Protein AF-A0A0S4IPF0-F1 (afdb_monomer_lite)

pLDDT: mean 91.11, std 14.15, range [28.41, 98.69]

Structure (mmCIF, N/CA/C/O backbone):
data_AF-A0A0S4IPF0-F1
#
_entry.id   AF-A0A0S4IPF0-F1
#
loop_
_atom_site.group_PDB
_atom_site.id
_atom_site.type_symbol
_atom_site.label_atom_id
_atom_site.label_alt_id
_atom_site.label_comp_id
_atom_site.label_asym_id
_atom_site.label_entity_id
_atom_site.label_seq_id
_atom_site.pdbx_PDB_ins_code
_atom_site.Cartn_x
_atom_site.Cartn_y
_atom_site.Cartn_z
_atom_site.occupancy
_atom_site.B_iso_or_equiv
_atom_site.auth_seq_id
_atom_site.auth_comp_id
_atom_site.auth_asym_id
_atom_site.auth_atom_id
_atom_site.pdbx_PDB_model_num
ATOM 1 N N . MET A 1 1 ? -1.875 2.768 2.459 1.00 88.12 1 MET A N 1
ATOM 2 C CA . MET A 1 1 ? -0.844 3.834 2.409 1.00 88.12 1 MET A CA 1
ATOM 3 C C . MET A 1 1 ? 0.367 3.464 1.565 1.00 88.12 1 MET A C 1
ATOM 5 O O . MET A 1 1 ? 0.677 4.215 0.662 1.00 88.12 1 MET A O 1
ATOM 9 N N . LEU A 1 2 ? 1.035 2.333 1.815 1.00 94.62 2 LEU A N 1
ATOM 10 C CA . LEU A 1 2 ? 2.196 1.883 1.025 1.00 94.62 2 LEU A CA 1
ATOM 11 C C . LEU A 1 2 ? 1.881 0.512 0.398 1.00 94.62 2 LEU A C 1
ATOM 13 O O . LEU A 1 2 ? 2.140 -0.515 1.033 1.00 94.62 2 LEU A O 1
ATOM 17 N N . PRO A 1 3 ? 1.185 0.451 -0.751 1.00 93.31 3 PRO A N 1
ATOM 18 C CA . PRO A 1 3 ? 0.618 -0.798 -1.265 1.00 93.31 3 PRO A CA 1
ATOM 19 C C . PRO A 1 3 ? 1.716 -1.803 -1.639 1.00 93.31 3 PRO A C 1
ATOM 21 O O . PRO A 1 3 ? 2.624 -1.473 -2.388 1.00 93.31 3 PRO A O 1
ATOM 24 N N . GLY A 1 4 ? 1.632 -3.034 -1.120 1.00 94.94 4 GLY A N 1
ATOM 25 C CA . GLY A 1 4 ? 2.515 -4.154 -1.493 1.00 94.94 4 GLY A CA 1
ATOM 26 C C . GLY A 1 4 ? 3.880 -4.202 -0.799 1.00 94.94 4 GLY A C 1
ATOM 27 O O . GLY A 1 4 ? 4.613 -5.177 -0.956 1.00 94.94 4 GLY A O 1
ATOM 28 N N . LEU A 1 5 ? 4.237 -3.171 -0.030 1.00 97.25 5 LEU A N 1
ATOM 29 C CA . LEU A 1 5 ? 5.473 -3.129 0.754 1.00 97.25 5 LEU A CA 1
ATOM 30 C C . LEU A 1 5 ? 5.323 -3.963 2.034 1.00 97.25 5 LEU A C 1
ATOM 32 O O . LEU A 1 5 ? 4.650 -3.548 2.975 1.00 97.25 5 LEU A O 1
ATOM 36 N N . CYS A 1 6 ? 5.890 -5.163 2.082 1.00 96.50 6 CYS A N 1
ATOM 37 C CA . CYS A 1 6 ? 5.779 -6.022 3.262 1.00 96.50 6 CYS A CA 1
ATOM 38 C C . CYS A 1 6 ? 7.020 -6.891 3.470 1.00 96.50 6 CYS A C 1
ATOM 40 O O . CYS A 1 6 ? 7.671 -7.318 2.515 1.00 96.50 6 CYS A O 1
ATOM 42 N N . GLY A 1 7 ? 7.342 -7.133 4.738 1.00 94.75 7 GLY A N 1
ATOM 43 C CA . GLY A 1 7 ? 8.428 -8.002 5.169 1.00 94.75 7 GLY A CA 1
ATOM 44 C C . GLY A 1 7 ? 7.939 -9.276 5.844 1.00 94.75 7 GLY A C 1
ATOM 45 O O . GLY A 1 7 ? 6.785 -9.391 6.259 1.00 94.75 7 GLY A O 1
ATOM 46 N N . GLU A 1 8 ? 8.840 -10.246 5.968 1.00 94.62 8 GLU A N 1
ATOM 47 C CA . GLU A 1 8 ? 8.569 -11.467 6.720 1.00 94.62 8 GLU A CA 1
ATOM 48 C C . GLU A 1 8 ? 8.566 -11.169 8.223 1.00 94.62 8 GLU A C 1
ATOM 50 O O . GLU A 1 8 ? 9.553 -10.709 8.792 1.00 94.62 8 GLU A O 1
ATOM 55 N N . ILE A 1 9 ? 7.440 -11.446 8.872 1.00 94.25 9 ILE A N 1
ATOM 56 C CA . ILE A 1 9 ? 7.240 -11.279 10.312 1.00 94.25 9 ILE A CA 1
ATOM 57 C C . ILE A 1 9 ? 6.334 -12.395 10.814 1.00 94.25 9 ILE A C 1
ATOM 59 O O . ILE A 1 9 ? 5.527 -12.924 10.053 1.00 94.25 9 ILE A O 1
ATOM 63 N N . SER A 1 10 ? 6.431 -12.775 12.081 1.00 94.00 10 SER A N 1
ATOM 64 C CA . SER A 1 10 ? 5.493 -13.731 12.678 1.00 94.00 10 SER A CA 1
ATOM 65 C C . SER A 1 10 ? 4.087 -13.124 12.853 1.00 94.00 10 SER A C 1
ATOM 67 O O . SER A 1 10 ? 3.938 -11.901 12.872 1.00 94.00 10 SER A O 1
ATOM 69 N N . PRO A 1 11 ? 3.024 -13.944 12.946 1.00 95.81 11 PRO A N 1
ATOM 70 C CA . PRO A 1 11 ? 1.709 -13.514 13.431 1.00 95.81 11 PRO A CA 1
ATOM 71 C C . PRO A 1 11 ? 1.789 -12.781 14.766 1.00 95.81 11 PRO A C 1
ATOM 73 O O . PRO A 1 11 ? 2.419 -13.270 15.701 1.00 95.81 11 PRO A O 1
ATOM 76 N N . VAL A 1 12 ? 1.129 -11.625 14.850 1.00 96.38 12 VAL A N 1
ATOM 77 C CA . VAL A 1 12 ? 0.993 -10.836 16.079 1.00 96.38 12 VAL A CA 1
ATOM 78 C C . VAL A 1 12 ? -0.493 -10.758 16.395 1.00 96.38 12 VAL A C 1
ATOM 80 O O . VAL A 1 12 ? -1.203 -9.866 15.935 1.00 96.38 12 VAL A O 1
ATOM 83 N N . ALA A 1 13 ? -0.980 -11.758 17.127 1.00 96.25 13 ALA A N 1
ATOM 84 C CA . ALA A 1 13 ? -2.391 -11.861 17.467 1.00 96.25 13 ALA A CA 1
ATOM 85 C C . ALA A 1 13 ? -2.824 -10.713 18.389 1.00 96.25 13 ALA A C 1
ATOM 87 O O . ALA A 1 13 ? -2.143 -10.396 19.363 1.00 96.25 13 ALA A O 1
ATOM 88 N N . ASN A 1 14 ? -3.987 -10.140 18.101 1.00 97.19 14 ASN A N 1
ATOM 89 C CA . ASN A 1 14 ? -4.679 -9.190 18.958 1.00 97.19 14 ASN A CA 1
ATOM 90 C C . ASN A 1 14 ? -6.191 -9.472 18.932 1.00 97.19 14 ASN A C 1
ATOM 92 O O . ASN A 1 14 ? -6.696 -10.175 18.051 1.00 97.19 14 ASN A O 1
ATOM 96 N N . ARG A 1 15 ? -6.923 -8.943 19.911 1.00 96.31 15 ARG A N 1
ATOM 97 C CA . ARG A 1 15 ? -8.374 -9.098 20.031 1.00 96.31 15 ARG A CA 1
ATOM 98 C C . ARG A 1 15 ? -9.045 -7.738 19.990 1.00 96.31 15 ARG A C 1
ATOM 100 O O . ARG A 1 15 ? -8.866 -6.921 20.887 1.00 96.31 15 ARG A O 1
ATOM 107 N N . LEU A 1 16 ? -9.868 -7.524 18.970 1.00 96.38 16 LEU A N 1
ATOM 108 C CA . LEU A 1 16 ? -10.727 -6.352 18.892 1.00 96.38 16 LEU A CA 1
ATOM 109 C C . LEU A 1 16 ? -12.051 -6.638 19.600 1.00 96.38 16 LEU A C 1
ATOM 111 O O . LEU A 1 16 ? -12.749 -7.588 19.246 1.00 96.38 16 LEU A O 1
ATOM 115 N N . PHE A 1 17 ? -12.414 -5.806 20.570 1.00 96.62 17 PHE A N 1
ATOM 116 C CA . PHE A 1 17 ? -13.699 -5.902 21.259 1.00 96.62 17 PHE A CA 1
ATOM 117 C C . PHE A 1 17 ? -14.871 -5.565 20.321 1.00 96.62 17 PHE A C 1
ATOM 119 O O . PHE A 1 17 ? -14.864 -4.530 19.654 1.00 96.62 17 PHE A O 1
ATOM 126 N N . LEU A 1 18 ? -15.891 -6.428 20.281 1.00 95.69 18 LEU A N 1
ATOM 127 C CA . LEU A 1 18 ? -17.082 -6.265 19.434 1.00 95.69 18 LEU A CA 1
ATOM 128 C C . LEU A 1 18 ? -18.321 -5.790 20.209 1.00 95.69 18 LEU A C 1
ATOM 130 O O . LEU A 1 18 ? -19.240 -5.214 19.614 1.00 95.69 18 LEU A O 1
ATOM 134 N N . GLY A 1 19 ? -18.366 -6.018 21.522 1.00 95.19 19 GLY A N 1
ATOM 135 C CA . GLY A 1 19 ? -19.493 -5.641 22.371 1.00 95.19 19 GLY A CA 1
ATOM 136 C C . GLY A 1 19 ? -19.772 -6.632 23.497 1.00 95.19 19 GLY A C 1
ATOM 137 O O . GLY A 1 19 ? -19.122 -7.673 23.615 1.00 95.19 19 GLY A O 1
ATOM 138 N N . THR A 1 20 ? -20.777 -6.288 24.301 1.00 96.00 20 THR A N 1
ATOM 139 C CA . THR A 1 20 ? -21.279 -7.095 25.419 1.00 96.00 20 THR A CA 1
ATOM 140 C C . THR A 1 20 ? -22.724 -7.484 25.130 1.00 96.00 20 THR A C 1
ATOM 142 O O . THR A 1 20 ? -23.542 -6.629 24.794 1.00 96.00 20 THR A O 1
ATOM 145 N N . GLN A 1 21 ? -23.063 -8.763 25.258 1.00 91.44 21 GLN A N 1
ATOM 146 C CA . GLN A 1 21 ? -24.408 -9.268 25.004 1.00 91.44 21 GLN A CA 1
ATOM 147 C C . GLN A 1 21 ? -25.441 -8.653 25.972 1.00 91.44 21 GLN A C 1
ATOM 149 O O . GLN A 1 21 ? -25.130 -8.437 27.145 1.00 91.44 21 GLN A O 1
ATOM 154 N N . PRO A 1 22 ? -26.676 -8.378 25.505 1.00 90.75 22 PRO A N 1
ATOM 155 C CA . PRO A 1 22 ? -27.184 -8.606 24.144 1.00 90.75 22 PRO A CA 1
ATOM 156 C C . PRO A 1 22 ? -26.803 -7.504 23.129 1.00 90.75 22 PRO A C 1
ATOM 158 O O . PRO A 1 22 ? -27.112 -7.624 21.944 1.00 90.75 22 PRO A O 1
ATOM 161 N N . THR A 1 23 ? -26.137 -6.431 23.563 1.00 93.19 23 THR A N 1
ATOM 162 C CA . THR A 1 23 ? -25.908 -5.219 22.761 1.00 93.19 23 THR A CA 1
ATOM 163 C C . THR A 1 23 ? -24.507 -5.178 22.139 1.00 93.19 23 THR A C 1
ATOM 165 O O . THR A 1 23 ? -23.555 -4.622 22.686 1.00 93.19 23 THR A O 1
ATOM 168 N N . MET A 1 24 ? -24.395 -5.683 20.912 1.00 93.31 24 MET A N 1
ATOM 169 C CA . MET A 1 24 ? -23.148 -5.683 20.132 1.00 93.31 24 MET A CA 1
ATOM 170 C C . MET A 1 24 ? -22.907 -4.352 19.392 1.00 93.31 24 MET A C 1
ATOM 172 O O . MET A 1 24 ? -22.926 -4.282 18.163 1.00 93.31 24 MET A O 1
ATOM 176 N N . ALA A 1 25 ? -22.734 -3.256 20.138 1.00 92.56 25 ALA A N 1
ATOM 177 C CA . ALA A 1 25 ? -22.702 -1.903 19.571 1.00 92.56 25 ALA A CA 1
ATOM 178 C C . ALA A 1 25 ? -21.538 -1.658 18.590 1.00 92.56 25 ALA A C 1
ATOM 180 O O . ALA A 1 25 ? -21.750 -1.038 17.544 1.00 92.56 25 ALA A O 1
ATOM 181 N N . VAL A 1 26 ? -20.325 -2.140 18.899 1.00 94.25 26 VAL A N 1
ATOM 182 C CA . VAL A 1 26 ? -19.158 -1.970 18.013 1.00 94.25 26 VAL A CA 1
ATOM 183 C C . VAL A 1 26 ? -19.345 -2.808 16.755 1.00 94.25 26 VAL A C 1
ATOM 185 O O . VAL A 1 26 ? -19.207 -2.282 15.655 1.00 94.25 26 VAL A O 1
ATOM 188 N N . GLU A 1 27 ? -19.770 -4.064 16.890 1.00 95.38 27 GLU A N 1
ATOM 189 C CA . GLU A 1 27 ? -20.083 -4.921 15.744 1.00 95.38 27 GLU A CA 1
ATOM 190 C C . GLU A 1 27 ? -21.087 -4.267 14.785 1.00 95.38 27 GLU A C 1
ATOM 192 O O . GLU A 1 27 ? -20.835 -4.184 13.584 1.00 95.38 27 GLU A O 1
ATOM 197 N N . GLN A 1 28 ? -22.201 -3.737 15.301 1.00 94.69 28 GLN A N 1
ATOM 198 C CA . GLN A 1 28 ? -23.202 -3.062 14.472 1.00 94.69 28 GLN A CA 1
ATOM 199 C C . GLN A 1 28 ? -22.621 -1.870 13.701 1.00 94.69 28 GLN A C 1
ATOM 201 O O . GLN A 1 28 ? -23.061 -1.585 12.586 1.00 94.69 28 GLN A O 1
ATOM 206 N N . ARG A 1 29 ? -21.641 -1.158 14.272 1.00 94.56 29 ARG A N 1
ATOM 207 C CA . ARG A 1 29 ? -20.934 -0.073 13.578 1.00 94.56 29 ARG A CA 1
ATOM 208 C C . ARG A 1 29 ? -20.026 -0.622 12.484 1.00 94.56 29 ARG A C 1
ATOM 210 O O . ARG A 1 29 ? -20.133 -0.150 11.355 1.00 94.56 29 ARG A O 1
ATOM 217 N N . LEU A 1 30 ? -19.234 -1.655 12.773 1.00 94.88 30 LEU A N 1
ATOM 218 C CA . LEU A 1 30 ? -18.369 -2.297 11.778 1.00 94.88 30 LEU A CA 1
ATOM 219 C C . LEU A 1 30 ? -19.181 -2.819 10.583 1.00 94.88 30 LEU A C 1
ATOM 221 O O . LEU A 1 30 ? -18.810 -2.563 9.442 1.00 94.88 30 LEU A O 1
ATOM 225 N N . LEU A 1 31 ? -20.335 -3.452 10.820 1.00 95.06 31 LEU A N 1
ATOM 226 C CA . LEU A 1 31 ? -21.229 -3.941 9.759 1.00 95.06 31 LEU A CA 1
ATOM 227 C C . LEU A 1 31 ? -21.784 -2.819 8.865 1.00 95.06 31 LEU A C 1
ATOM 229 O O . LEU A 1 31 ? -22.008 -3.026 7.674 1.00 95.06 31 LEU A O 1
ATOM 233 N N . ARG A 1 32 ? -22.004 -1.622 9.422 1.00 94.56 32 ARG A N 1
ATOM 234 C CA . ARG A 1 32 ? -22.467 -0.447 8.664 1.00 94.56 32 ARG A CA 1
ATOM 235 C C . ARG A 1 32 ? -21.335 0.239 7.900 1.00 94.56 32 ARG A C 1
ATOM 237 O O . ARG A 1 32 ? -21.585 0.792 6.839 1.00 94.56 32 ARG A O 1
ATOM 244 N N . GLN A 1 33 ? -20.120 0.233 8.446 1.00 93.62 33 GLN A N 1
ATOM 245 C CA . GLN A 1 33 ? -19.001 1.053 7.966 1.00 93.62 33 GLN A CA 1
ATOM 246 C C . GLN A 1 33 ? -18.051 0.284 7.036 1.00 93.62 33 GLN A C 1
ATOM 248 O O . GLN A 1 33 ? -17.572 0.827 6.047 1.00 93.62 33 GLN A O 1
ATOM 253 N N . MET A 1 34 ? -17.802 -0.998 7.308 1.00 94.44 34 MET A N 1
ATOM 254 C CA . MET A 1 34 ? -16.798 -1.809 6.609 1.00 94.44 34 MET A CA 1
ATOM 255 C C . MET A 1 34 ? -17.392 -2.638 5.459 1.00 94.44 34 MET A C 1
ATOM 257 O O . MET A 1 34 ? -16.888 -3.713 5.143 1.00 94.44 34 MET A O 1
ATOM 261 N N . GLN A 1 35 ? -18.461 -2.157 4.817 1.00 93.06 35 GLN A N 1
ATOM 262 C CA . GLN A 1 35 ? -19.193 -2.901 3.780 1.00 93.06 35 GLN A CA 1
ATOM 263 C C . GLN A 1 35 ? -18.305 -3.300 2.593 1.00 93.06 35 GLN A C 1
ATOM 265 O O . GLN A 1 35 ? -18.365 -4.433 2.119 1.00 93.06 35 GLN A O 1
ATOM 270 N N . VAL A 1 36 ? -17.423 -2.395 2.159 1.00 93.31 36 VAL A N 1
ATOM 271 C CA . VAL A 1 36 ? -16.501 -2.621 1.031 1.00 93.31 36 VAL A CA 1
ATOM 272 C C . VAL A 1 36 ? -15.556 -3.804 1.288 1.00 93.31 36 VAL A C 1
ATOM 274 O O . VAL A 1 36 ? -15.226 -4.564 0.374 1.00 93.31 36 VAL A O 1
ATOM 277 N N . VAL A 1 37 ? -15.179 -4.009 2.552 1.00 96.25 37 VAL A N 1
ATOM 278 C CA . VAL A 1 37 ? -14.269 -5.071 3.012 1.00 96.25 37 VAL A CA 1
ATOM 279 C C . VAL A 1 37 ? -14.993 -6.133 3.846 1.00 96.25 37 VAL A C 1
ATOM 281 O O . VAL A 1 37 ? -14.370 -6.892 4.587 1.00 96.25 37 VAL A O 1
ATOM 284 N N . TYR A 1 38 ? -16.318 -6.233 3.702 1.00 96.69 38 TYR A N 1
ATOM 285 C CA . TYR A 1 38 ? -17.128 -7.199 4.437 1.00 96.69 38 TYR A CA 1
ATOM 286 C C . TYR A 1 38 ? -16.704 -8.668 4.251 1.00 96.69 38 TYR A C 1
ATOM 288 O O . TYR A 1 38 ? -16.721 -9.389 5.247 1.00 96.69 38 TYR A O 1
ATOM 296 N N . PRO A 1 39 ? -16.279 -9.149 3.060 1.00 96.75 39 PRO A N 1
ATOM 297 C CA . PRO A 1 39 ? -15.806 -10.529 2.930 1.00 96.75 39 PRO A CA 1
ATOM 298 C C . PRO A 1 39 ? -14.646 -10.848 3.880 1.00 96.75 39 PRO A C 1
ATOM 300 O O . PRO A 1 39 ? -14.637 -11.904 4.513 1.00 96.75 39 PRO A O 1
ATOM 303 N N . TRP A 1 40 ? -13.715 -9.902 4.052 1.00 97.12 40 TRP A N 1
ATOM 304 C CA . TRP A 1 40 ? -12.650 -10.020 5.041 1.00 97.12 40 TRP A CA 1
ATOM 305 C C . TRP A 1 40 ? -13.223 -10.042 6.459 1.00 97.12 40 TRP A C 1
ATOM 307 O O . TRP A 1 40 ? -12.922 -10.977 7.201 1.00 97.12 40 TRP A O 1
ATOM 317 N N . LEU A 1 41 ? -14.097 -9.088 6.806 1.00 96.94 41 LEU A N 1
ATOM 318 C CA . LEU A 1 41 ? -14.706 -8.990 8.139 1.00 96.94 41 LEU A CA 1
ATOM 319 C C . LEU A 1 41 ? -15.439 -10.287 8.524 1.00 96.94 41 LEU A C 1
ATOM 321 O O . LEU A 1 41 ? -15.289 -10.783 9.636 1.00 96.94 41 LEU A O 1
ATOM 325 N N . ALA A 1 42 ? -16.190 -10.867 7.587 1.00 96.19 42 ALA A N 1
ATOM 326 C CA . ALA A 1 42 ? -16.921 -12.116 7.769 1.00 96.19 42 ALA A CA 1
ATOM 327 C C . ALA A 1 42 ? -16.005 -13.351 7.850 1.00 96.19 42 ALA A C 1
ATOM 329 O O . ALA A 1 42 ? -16.399 -14.366 8.420 1.00 96.19 42 ALA A O 1
ATOM 330 N N . SER A 1 43 ? -14.791 -13.277 7.294 1.00 95.88 43 SER A N 1
ATOM 331 C CA . SER A 1 43 ? -13.803 -14.362 7.353 1.00 95.88 43 SER A CA 1
ATOM 332 C C . SER A 1 43 ? -13.050 -14.436 8.684 1.00 95.88 43 SER A C 1
ATOM 334 O O . SER A 1 43 ? -12.408 -15.451 8.962 1.00 95.88 43 SER A O 1
ATOM 336 N N . ARG A 1 44 ? -13.050 -13.358 9.484 1.00 96.19 44 ARG A N 1
ATOM 337 C CA . ARG A 1 44 ? -12.272 -13.293 10.726 1.00 96.19 44 ARG A CA 1
ATOM 338 C C . ARG A 1 44 ? -12.892 -14.163 11.812 1.00 96.19 44 ARG A C 1
ATOM 340 O O . ARG A 1 44 ? -14.111 -14.236 11.976 1.00 96.19 44 ARG A O 1
ATOM 347 N N . LYS A 1 45 ? -12.024 -14.816 12.586 1.00 96.12 45 LYS A N 1
ATOM 348 C CA . LYS A 1 45 ? -12.434 -15.682 13.690 1.00 96.12 45 LYS A CA 1
ATOM 349 C C . LYS A 1 45 ? -13.022 -14.839 14.821 1.00 96.12 45 LYS A C 1
ATOM 351 O O . LYS A 1 45 ? -12.445 -13.832 15.232 1.00 96.12 45 LYS A O 1
ATOM 356 N N . ARG A 1 46 ? -14.163 -15.287 15.341 1.00 95.62 46 ARG A N 1
ATOM 357 C CA . ARG A 1 46 ? -14.821 -14.699 16.511 1.00 95.62 46 ARG A CA 1
ATOM 358 C C . ARG A 1 46 ? -14.542 -15.525 17.754 1.00 95.62 46 ARG A C 1
ATOM 360 O O . ARG A 1 46 ? -14.521 -16.754 17.693 1.00 95.62 46 ARG A O 1
ATOM 367 N N . VAL A 1 47 ? -14.368 -14.841 18.875 1.00 95.81 47 VAL A N 1
ATOM 368 C CA . VAL A 1 47 ? -14.156 -15.436 20.195 1.00 95.81 47 VAL A CA 1
ATOM 369 C C . VAL A 1 47 ? -15.232 -14.907 21.124 1.00 95.81 47 VAL A C 1
ATOM 371 O O . VAL A 1 47 ? -15.419 -13.698 21.232 1.00 95.81 47 VAL A O 1
ATOM 374 N N . LYS A 1 48 ? -15.949 -15.820 21.776 1.00 95.12 48 LYS A N 1
ATOM 375 C CA . LYS A 1 48 ? -16.965 -15.487 22.773 1.00 95.12 48 LYS A CA 1
ATOM 376 C C . LYS A 1 48 ? -16.391 -15.743 24.155 1.00 95.12 48 LYS A C 1
ATOM 378 O O . LYS A 1 48 ? -15.932 -16.849 24.429 1.00 95.12 48 LYS A O 1
ATOM 383 N N . GLU A 1 49 ? -16.433 -14.730 25.000 1.00 93.31 49 GLU A N 1
ATOM 384 C CA . GLU A 1 49 ? -16.070 -14.796 26.414 1.00 93.31 49 GLU A CA 1
ATOM 385 C C . GLU A 1 49 ? -17.290 -14.391 27.246 1.00 93.31 49 GLU A C 1
ATOM 387 O O . GLU A 1 49 ? -18.282 -13.938 26.688 1.00 93.31 49 GLU A O 1
ATOM 392 N N . ALA A 1 50 ? -17.292 -14.638 28.556 1.00 88.06 50 ALA A N 1
ATOM 393 C CA . ALA A 1 50 ? -18.482 -14.549 29.411 1.00 88.06 50 ALA A CA 1
ATOM 394 C C . ALA A 1 50 ? -19.270 -13.221 29.262 1.00 88.06 50 ALA A C 1
ATOM 396 O O . ALA A 1 50 ? -18.999 -12.237 29.943 1.00 88.06 50 ALA A O 1
ATOM 397 N N . GLY A 1 51 ? -20.267 -13.209 28.369 1.00 90.12 51 GLY A N 1
ATOM 398 C CA . GLY A 1 51 ? -21.069 -12.034 28.025 1.00 90.12 51 GLY A CA 1
ATOM 399 C C . GLY A 1 51 ? -20.433 -11.055 27.027 1.00 90.12 51 GLY A C 1
ATOM 400 O O . GLY A 1 51 ? -21.099 -10.097 26.659 1.00 90.12 51 GLY A O 1
ATOM 401 N N . THR A 1 52 ? -19.208 -11.268 26.545 1.00 96.12 52 THR A N 1
ATOM 402 C CA . THR A 1 52 ? -18.501 -10.386 25.597 1.00 96.12 52 THR A CA 1
ATOM 403 C C . THR A 1 52 ? -18.082 -11.134 24.334 1.00 96.12 52 THR A C 1
ATOM 405 O O . THR A 1 52 ? -17.844 -12.341 24.352 1.00 96.12 52 THR A O 1
ATOM 408 N N . GLU A 1 53 ? -17.976 -10.437 23.203 1.00 96.75 53 GLU A N 1
ATOM 409 C CA . GLU A 1 53 ? -17.384 -11.029 21.998 1.00 96.75 53 GLU A CA 1
ATOM 410 C C . GLU A 1 53 ? -16.219 -10.195 21.468 1.00 96.75 53 GLU A C 1
ATOM 412 O O . GLU A 1 53 ? -16.198 -8.964 21.557 1.00 96.75 53 GLU A O 1
ATOM 417 N N . PHE A 1 54 ? -15.256 -10.896 20.880 1.00 97.25 54 PHE A N 1
ATOM 418 C CA . PHE A 1 54 ? -14.056 -10.346 20.274 1.00 97.25 54 PHE A CA 1
ATOM 419 C C . PHE A 1 54 ? -13.862 -10.899 18.864 1.00 97.25 54 PHE A C 1
ATOM 421 O O . PHE A 1 54 ? -14.285 -12.011 18.538 1.00 97.25 54 PHE A O 1
ATOM 428 N N . MET A 1 55 ? -13.161 -10.135 18.037 1.00 97.12 55 MET A N 1
ATOM 429 C CA . MET A 1 55 ? -12.618 -10.582 16.761 1.00 97.12 55 MET A CA 1
ATOM 430 C C . MET A 1 55 ? -11.111 -10.773 16.904 1.00 97.12 55 MET A C 1
ATOM 432 O O . MET A 1 55 ? -10.408 -9.845 17.305 1.00 97.12 55 MET A O 1
ATOM 436 N N . GLU A 1 56 ? -10.615 -11.965 16.577 1.00 97.38 56 GLU A N 1
ATOM 437 C CA . GLU A 1 56 ? -9.175 -12.202 16.480 1.00 97.38 56 GLU A CA 1
ATOM 438 C C . GLU A 1 56 ? -8.643 -11.578 15.191 1.00 97.38 56 GLU A C 1
ATOM 440 O O . GLU A 1 56 ? -9.154 -11.840 14.098 1.00 97.38 56 GLU A O 1
ATOM 445 N N . ILE A 1 57 ? -7.609 -10.757 15.341 1.00 97.75 57 ILE A N 1
ATOM 446 C CA . ILE A 1 57 ? -6.921 -10.081 14.246 1.00 97.75 57 ILE A CA 1
ATOM 447 C C . ILE A 1 57 ? -5.423 -10.337 14.349 1.00 97.75 57 ILE A C 1
ATOM 449 O O . ILE A 1 57 ? -4.889 -10.548 15.438 1.00 97.75 57 ILE A O 1
ATOM 453 N N . ASP A 1 58 ? -4.738 -10.294 13.215 1.00 97.81 58 ASP A N 1
ATOM 454 C CA . ASP A 1 58 ? -3.280 -10.341 13.166 1.00 97.81 58 ASP A CA 1
ATOM 455 C C . ASP A 1 58 ? -2.735 -8.953 12.823 1.00 97.81 58 ASP A C 1
ATOM 457 O O . ASP A 1 58 ? -2.841 -8.499 11.683 1.00 97.81 58 ASP A O 1
ATOM 461 N N . LEU A 1 59 ? -2.134 -8.277 13.804 1.00 97.94 59 LEU A N 1
ATOM 462 C CA . LEU A 1 59 ? -1.579 -6.930 13.648 1.00 97.94 59 LEU A CA 1
ATOM 463 C C . LEU A 1 59 ? -0.472 -6.860 12.597 1.00 97.94 59 LEU A C 1
ATOM 465 O O . LEU A 1 59 ? -0.258 -5.804 12.013 1.00 97.94 59 LEU A O 1
ATOM 469 N N . ALA A 1 60 ? 0.206 -7.978 12.343 1.00 96.56 60 ALA A N 1
ATOM 470 C CA . ALA A 1 60 ? 1.255 -8.101 11.343 1.00 96.56 60 ALA A CA 1
ATOM 471 C C . ALA A 1 60 ? 0.744 -8.566 9.966 1.00 96.56 60 ALA A C 1
ATOM 473 O O . ALA A 1 60 ? 1.536 -8.862 9.077 1.00 96.56 60 ALA A O 1
ATOM 474 N N . SER A 1 61 ? -0.577 -8.607 9.782 1.00 96.06 61 SER A N 1
ATOM 475 C CA . SER A 1 61 ? -1.252 -8.833 8.501 1.00 96.06 61 SER A CA 1
ATOM 476 C C . SER A 1 61 ? -1.915 -7.548 7.982 1.00 96.06 61 SER A C 1
ATOM 478 O O . SER A 1 61 ? -1.744 -6.465 8.544 1.00 96.06 61 SER A O 1
ATOM 480 N N . ILE A 1 62 ? -2.716 -7.661 6.918 1.00 96.12 62 ILE A N 1
ATOM 481 C CA . ILE A 1 62 ? -3.525 -6.544 6.409 1.00 96.12 62 ILE A CA 1
ATOM 482 C C . ILE A 1 62 ? -4.639 -6.102 7.378 1.00 96.12 62 ILE A C 1
ATOM 484 O O . ILE A 1 62 ? -5.153 -4.993 7.245 1.00 96.12 62 ILE A O 1
ATOM 488 N N . ASP A 1 63 ? -4.995 -6.939 8.363 1.00 97.62 63 ASP A N 1
ATOM 489 C CA . ASP A 1 63 ? -6.121 -6.729 9.282 1.00 97.62 63 ASP A CA 1
ATOM 490 C C . ASP A 1 63 ? -6.086 -5.343 9.955 1.00 97.62 63 ASP A C 1
ATOM 492 O O . ASP A 1 63 ? -7.090 -4.627 9.971 1.00 97.62 63 ASP A O 1
ATOM 496 N N . ALA A 1 64 ? -4.919 -4.938 10.468 1.00 97.12 64 ALA A N 1
ATOM 497 C CA . ALA A 1 64 ? -4.736 -3.653 11.139 1.00 97.12 64 ALA A CA 1
ATOM 498 C C . ALA A 1 64 ? -4.972 -2.455 10.205 1.00 97.12 64 ALA A C 1
ATOM 500 O O . ALA A 1 64 ? -5.692 -1.523 10.563 1.00 97.12 64 ALA A O 1
ATOM 501 N N . GLU A 1 65 ? -4.416 -2.485 8.990 1.00 96.62 65 GLU A N 1
ATOM 502 C CA . GLU A 1 65 ? -4.574 -1.394 8.021 1.00 96.62 65 GLU A CA 1
ATOM 503 C C . GLU A 1 65 ? -6.031 -1.272 7.552 1.00 96.62 65 GLU A C 1
ATOM 505 O O . GLU A 1 65 ? -6.533 -0.158 7.408 1.00 96.62 65 GLU A O 1
ATOM 510 N N . LEU A 1 66 ? -6.749 -2.392 7.380 1.00 97.19 66 LEU A N 1
ATOM 511 C CA . LEU A 1 66 ? -8.180 -2.364 7.046 1.00 97.19 66 LEU A CA 1
ATOM 512 C C . LEU A 1 66 ? -9.011 -1.759 8.171 1.00 97.19 66 LEU A C 1
ATOM 514 O O . LEU A 1 66 ? -9.914 -0.966 7.905 1.00 97.19 66 LEU A O 1
ATOM 518 N N . LEU A 1 67 ? -8.708 -2.095 9.422 1.00 97.50 67 LEU A N 1
ATOM 519 C CA . LEU A 1 67 ? -9.410 -1.520 10.563 1.00 97.50 67 LEU A CA 1
ATOM 520 C C . LEU A 1 67 ? -9.113 -0.029 10.714 1.00 97.50 67 LEU A C 1
ATOM 522 O O . LEU A 1 67 ? -10.042 0.747 10.890 1.00 97.50 67 LEU A O 1
ATOM 526 N N . LEU A 1 68 ? -7.862 0.404 10.569 1.00 97.69 68 LEU A N 1
ATOM 527 C CA . LEU A 1 68 ? -7.505 1.825 10.632 1.00 97.69 68 LEU A CA 1
ATOM 528 C C . LEU A 1 68 ? -8.072 2.643 9.458 1.00 97.69 68 LEU A C 1
ATOM 530 O O . LEU A 1 68 ? -8.284 3.846 9.600 1.00 97.69 68 LEU A O 1
ATOM 534 N N . ARG A 1 69 ? -8.319 2.013 8.302 1.00 97.19 69 ARG A N 1
ATOM 535 C CA . ARG A 1 69 ? -8.818 2.680 7.089 1.00 97.19 69 ARG A CA 1
ATOM 536 C C . ARG A 1 69 ? -10.338 2.677 6.949 1.00 97.19 69 ARG A C 1
ATOM 538 O O . ARG A 1 69 ? -10.886 3.647 6.434 1.00 97.19 69 ARG A O 1
ATOM 545 N N . TYR A 1 70 ? -11.020 1.594 7.339 1.00 96.19 70 TYR A N 1
ATOM 546 C CA . TYR A 1 70 ? -12.460 1.435 7.087 1.00 96.19 70 TYR A CA 1
ATOM 547 C C . TYR A 1 70 ? -13.365 1.636 8.302 1.00 96.19 70 TYR A C 1
ATOM 549 O O . TYR A 1 70 ? -14.575 1.798 8.135 1.00 96.19 70 TYR A O 1
ATOM 557 N N . ASN A 1 71 ? -12.806 1.643 9.507 1.00 94.06 71 ASN A N 1
ATOM 558 C CA . ASN A 1 71 ? -13.569 1.816 10.734 1.00 94.06 71 ASN A CA 1
ATOM 559 C C . ASN A 1 71 ? -13.821 3.304 11.021 1.00 94.06 71 ASN A C 1
ATOM 561 O O . ASN A 1 71 ? -12.877 4.082 11.012 1.00 94.06 71 ASN A O 1
ATOM 565 N N . HIS A 1 72 ? -15.055 3.692 11.363 1.00 94.12 72 HIS A N 1
ATOM 566 C CA . HIS A 1 72 ? -15.416 5.047 11.828 1.00 94.12 72 HIS A CA 1
ATOM 567 C C . HIS A 1 72 ? -15.697 5.096 13.349 1.00 94.12 72 HIS A C 1
ATOM 569 O O . HIS A 1 72 ? -16.503 5.889 13.838 1.00 94.12 72 HIS A O 1
ATOM 575 N N . VAL A 1 73 ? -15.080 4.186 14.108 1.00 94.38 73 VAL A N 1
ATOM 576 C CA . VAL A 1 73 ? -15.117 4.125 15.574 1.00 94.38 73 VAL A CA 1
ATOM 577 C C . VAL A 1 73 ? -13.739 4.502 16.127 1.00 94.38 73 VAL A C 1
ATOM 579 O O . VAL A 1 73 ? -12.828 3.672 16.167 1.00 94.38 73 VAL A O 1
ATOM 582 N N . PHE A 1 74 ? -13.590 5.753 16.574 1.00 93.38 74 PHE A N 1
ATOM 583 C CA . PHE A 1 74 ? -12.296 6.318 16.979 1.00 93.38 74 PHE A CA 1
ATOM 584 C C . PHE A 1 74 ? -11.581 5.528 18.084 1.00 93.38 74 PHE A C 1
ATOM 586 O O . PHE A 1 74 ? -10.392 5.264 17.959 1.00 93.38 74 PHE A O 1
ATOM 593 N N . PHE A 1 75 ? -12.279 5.081 19.135 1.00 93.38 75 PHE A N 1
ATOM 594 C CA . PHE A 1 75 ? -11.630 4.370 20.243 1.00 93.38 75 PHE A CA 1
ATOM 595 C C . PHE A 1 75 ? -11.101 2.989 19.832 1.00 93.38 75 PHE A C 1
ATOM 597 O O . PHE A 1 75 ? -10.090 2.541 20.364 1.00 93.38 75 PHE A O 1
ATOM 604 N N . ALA A 1 76 ? -11.740 2.340 18.853 1.00 94.38 76 ALA A N 1
ATOM 605 C CA . ALA A 1 76 ? -11.262 1.084 18.285 1.00 94.38 76 ALA A CA 1
ATOM 606 C C . ALA A 1 76 ? -10.025 1.312 17.402 1.00 94.38 76 ALA A C 1
ATOM 608 O O . ALA A 1 76 ? -9.074 0.539 17.474 1.00 94.38 76 ALA A O 1
ATOM 609 N N . ARG A 1 77 ? -10.003 2.393 16.604 1.00 96.12 77 ARG A N 1
ATOM 610 C CA . ARG A 1 77 ? -8.805 2.783 15.842 1.00 96.12 77 ARG A CA 1
ATOM 611 C C . ARG A 1 77 ? -7.646 3.157 16.763 1.00 96.12 77 ARG A C 1
ATOM 613 O O . ARG A 1 77 ? -6.541 2.676 16.541 1.00 96.12 77 ARG A O 1
ATOM 620 N N . ARG A 1 78 ? -7.908 3.947 17.809 1.00 96.31 78 ARG A N 1
ATOM 621 C CA . ARG A 1 78 ? -6.923 4.329 18.828 1.00 96.31 78 ARG A CA 1
ATOM 622 C C . ARG A 1 78 ? -6.300 3.100 19.483 1.00 96.31 78 ARG A C 1
ATOM 624 O O . ARG A 1 78 ? -5.092 2.965 19.448 1.00 96.31 78 ARG A O 1
ATOM 631 N N . GLN A 1 79 ? -7.116 2.163 19.974 1.00 96.12 79 GLN A N 1
ATOM 632 C CA . GLN A 1 79 ? -6.608 0.936 20.597 1.00 96.12 79 GLN A CA 1
ATOM 633 C C . GLN A 1 79 ? -5.698 0.134 19.653 1.00 96.12 79 GLN A C 1
ATOM 635 O O . GLN A 1 79 ? -4.661 -0.365 20.073 1.00 96.12 79 GLN A O 1
ATOM 640 N N . ILE A 1 80 ? -6.075 0.005 18.377 1.00 97.44 80 ILE A N 1
ATOM 641 C CA . ILE A 1 80 ? -5.248 -0.687 17.381 1.00 97.44 80 ILE A CA 1
ATOM 642 C C . ILE A 1 80 ? -3.935 0.067 17.149 1.00 97.44 80 ILE A C 1
ATOM 644 O O . ILE A 1 80 ? -2.884 -0.560 17.083 1.00 97.44 80 ILE A O 1
ATOM 648 N N . HIS A 1 81 ? -3.994 1.391 17.015 1.00 97.50 81 HIS A N 1
ATOM 649 C CA . HIS A 1 81 ? -2.827 2.244 16.792 1.00 97.50 81 HIS A CA 1
ATOM 650 C C . HIS A 1 81 ? -1.840 2.191 17.964 1.00 97.50 81 HIS A C 1
ATOM 652 O O . HIS A 1 81 ? -0.663 1.912 17.736 1.00 97.50 81 HIS A O 1
ATOM 658 N N . ASP A 1 82 ? -2.329 2.341 19.195 1.00 96.44 82 ASP A N 1
ATOM 659 C CA . ASP A 1 82 ? -1.521 2.278 20.416 1.00 96.44 82 ASP A CA 1
ATOM 660 C C . ASP A 1 82 ? -0.837 0.905 20.542 1.00 96.44 82 ASP A C 1
ATOM 662 O O . ASP A 1 82 ? 0.383 0.827 20.687 1.00 96.44 82 ASP A O 1
ATOM 666 N N . GLU A 1 83 ? -1.589 -0.188 20.360 1.00 97.38 83 GLU A N 1
ATOM 667 C CA . GLU A 1 83 ? -1.049 -1.553 20.406 1.00 97.38 83 GLU A CA 1
ATOM 668 C C . GLU A 1 83 ? 0.015 -1.784 19.316 1.00 97.38 83 GLU A C 1
ATOM 670 O O . GLU A 1 83 ? 1.031 -2.441 19.548 1.00 97.38 83 GLU A O 1
ATOM 675 N N . LEU A 1 84 ? -0.180 -1.227 18.113 1.00 97.62 84 LEU A N 1
ATOM 676 C CA . LEU A 1 84 ? 0.803 -1.310 17.030 1.00 97.62 84 LEU A CA 1
ATOM 677 C C . LEU A 1 84 ? 2.095 -0.557 17.364 1.00 97.62 84 LEU A C 1
ATOM 679 O O . LEU A 1 84 ? 3.172 -1.029 16.992 1.00 97.62 84 LEU A O 1
ATOM 683 N N . ILE A 1 85 ? 2.012 0.597 18.029 1.00 96.44 85 ILE A N 1
ATOM 684 C CA . ILE A 1 85 ? 3.195 1.335 18.490 1.00 96.44 85 ILE A CA 1
ATOM 685 C C . ILE A 1 85 ? 3.901 0.538 19.579 1.00 96.44 85 ILE A C 1
ATOM 687 O O . ILE A 1 85 ? 5.087 0.239 19.440 1.00 96.44 85 ILE A O 1
ATOM 691 N N . GLU A 1 86 ? 3.184 0.159 20.636 1.00 95.44 86 GLU A N 1
ATOM 692 C CA . GLU A 1 86 ? 3.757 -0.534 21.789 1.00 95.44 86 GLU A CA 1
ATOM 693 C C . GLU A 1 86 ? 4.467 -1.818 21.371 1.00 95.44 86 GLU A C 1
ATOM 695 O O . GLU A 1 86 ? 5.643 -2.006 21.685 1.00 95.44 86 GLU A O 1
ATOM 700 N N . LYS A 1 87 ? 3.809 -2.660 20.567 1.00 96.19 87 LYS A N 1
ATOM 701 C CA . LYS A 1 87 ? 4.399 -3.915 20.091 1.00 96.19 87 LYS A CA 1
ATOM 702 C C . LYS A 1 87 ? 5.643 -3.689 19.238 1.00 96.19 87 LYS A C 1
ATOM 704 O O . LYS A 1 87 ? 6.604 -4.436 19.401 1.00 96.19 87 LYS A O 1
ATOM 709 N N . GLN A 1 88 ? 5.671 -2.689 18.353 1.00 95.88 88 GLN A N 1
ATOM 710 C CA . GLN A 1 88 ? 6.877 -2.436 17.554 1.00 95.88 88 GLN A CA 1
ATOM 711 C C . GLN A 1 88 ? 8.020 -1.919 18.416 1.00 95.88 88 GLN A C 1
ATOM 713 O O . GLN A 1 88 ? 9.155 -2.340 18.224 1.00 95.88 88 GLN A O 1
ATOM 718 N N . LEU A 1 89 ? 7.742 -1.050 19.386 1.00 94.25 89 LEU A N 1
ATOM 719 C CA . LEU A 1 89 ? 8.772 -0.545 20.287 1.00 94.25 89 LEU A CA 1
ATOM 720 C C . LEU A 1 89 ? 9.325 -1.662 21.182 1.00 94.25 89 LEU A C 1
ATOM 722 O O . LEU A 1 89 ? 10.542 -1.793 21.290 1.00 94.25 89 LEU A O 1
ATOM 726 N N . THR A 1 90 ? 8.472 -2.552 21.701 1.00 94.12 90 THR A N 1
ATOM 727 C CA . THR A 1 90 ? 8.921 -3.774 22.389 1.00 94.12 90 THR A CA 1
ATOM 728 C C . THR A 1 90 ? 9.767 -4.665 21.473 1.00 94.12 90 THR A C 1
ATOM 730 O O . THR A 1 90 ? 10.778 -5.222 21.905 1.00 94.12 90 THR A O 1
ATOM 733 N N . LEU A 1 91 ? 9.400 -4.809 20.194 1.00 93.38 91 LEU A N 1
ATOM 734 C CA . LEU A 1 91 ? 10.207 -5.559 19.229 1.00 93.38 91 LEU A CA 1
ATOM 735 C C . LEU A 1 91 ? 11.567 -4.887 18.986 1.00 93.38 91 LEU A C 1
ATOM 737 O O . LEU A 1 91 ? 12.563 -5.598 18.908 1.00 93.38 91 LEU A O 1
ATOM 741 N N . LEU A 1 92 ? 11.660 -3.555 18.933 1.00 91.69 92 LEU A N 1
ATOM 742 C CA . LEU A 1 92 ? 12.951 -2.852 18.817 1.00 91.69 92 LEU A CA 1
ATOM 743 C C . LEU A 1 92 ? 13.864 -3.059 20.024 1.00 91.69 92 LEU A C 1
ATOM 745 O O . LEU A 1 92 ? 15.081 -2.978 19.883 1.00 91.69 92 LEU A O 1
ATOM 749 N N . GLU A 1 93 ? 13.294 -3.273 21.205 1.00 89.62 93 GLU A N 1
ATOM 750 C CA . GLU A 1 93 ? 14.052 -3.513 22.436 1.00 89.62 93 GLU A CA 1
ATOM 751 C C . GLU A 1 93 ? 14.491 -4.977 22.575 1.00 89.62 93 GLU A C 1
ATOM 753 O O . GLU A 1 93 ? 15.560 -5.253 23.113 1.00 89.62 93 GLU A O 1
ATOM 758 N N . SER A 1 94 ? 13.679 -5.917 22.082 1.00 88.88 94 SER A N 1
ATOM 759 C CA . SER A 1 94 ? 13.882 -7.362 22.275 1.00 88.88 94 SER A CA 1
ATOM 760 C C . SER A 1 94 ? 14.537 -8.087 21.096 1.00 88.88 94 SER A C 1
ATOM 762 O O . SER A 1 94 ? 15.029 -9.204 21.265 1.00 88.88 94 SER A O 1
ATOM 764 N N . SER A 1 95 ? 14.542 -7.492 19.901 1.00 85.38 95 SER A N 1
ATOM 765 C CA . SER A 1 95 ? 15.079 -8.112 18.685 1.00 85.38 95 SER A CA 1
ATOM 766 C C . SER A 1 95 ? 16.470 -7.595 18.312 1.00 85.38 95 SER A C 1
ATOM 768 O O . SER A 1 95 ? 16.955 -6.584 18.820 1.00 85.38 95 SER A O 1
ATOM 770 N N . LYS A 1 96 ? 17.138 -8.314 17.400 1.00 87.06 96 LYS A N 1
ATOM 771 C CA . LYS A 1 96 ? 18.387 -7.841 16.795 1.00 87.06 96 LYS A CA 1
ATOM 772 C C . LYS A 1 96 ? 18.107 -6.518 16.064 1.00 87.06 96 LYS A C 1
ATOM 774 O O . LYS A 1 96 ? 17.155 -6.483 15.282 1.00 87.06 96 LYS A O 1
ATOM 779 N N . PRO A 1 97 ? 18.936 -5.474 16.249 1.00 85.00 97 PRO A N 1
ATOM 780 C CA . PRO A 1 97 ? 18.715 -4.204 15.574 1.00 85.00 97 PRO A CA 1
ATOM 781 C C . PRO A 1 97 ? 18.689 -4.398 14.049 1.00 85.00 97 PRO A C 1
ATOM 783 O O . PRO A 1 97 ? 19.515 -5.159 13.519 1.00 85.00 97 PRO A O 1
ATOM 786 N N . PRO A 1 98 ? 17.755 -3.739 13.337 1.00 89.50 98 PRO A N 1
ATOM 787 C CA . PRO A 1 98 ? 17.723 -3.769 11.884 1.00 89.50 98 PRO A CA 1
ATOM 788 C C . PRO A 1 98 ? 19.027 -3.224 11.295 1.00 89.50 98 PRO A C 1
ATOM 790 O O . PRO A 1 98 ? 19.755 -2.456 11.928 1.00 89.50 98 PRO A O 1
ATOM 793 N N . LYS A 1 99 ? 19.331 -3.627 10.058 1.00 93.06 99 LYS A N 1
ATOM 794 C CA . LYS A 1 99 ? 20.503 -3.116 9.343 1.00 93.06 99 LYS A CA 1
ATOM 795 C C . LYS A 1 99 ? 20.313 -1.616 9.108 1.00 93.06 99 LYS A C 1
ATOM 797 O O . LYS A 1 99 ? 19.418 -1.232 8.360 1.00 93.06 99 LYS A O 1
ATOM 802 N N . ALA A 1 100 ? 21.153 -0.791 9.727 1.00 93.75 100 ALA A N 1
ATOM 803 C CA . ALA A 1 100 ? 21.151 0.649 9.504 1.00 93.75 100 ALA A CA 1
ATOM 804 C C . ALA A 1 100 ? 21.480 0.979 8.042 1.00 93.75 100 ALA A C 1
ATOM 806 O O . ALA A 1 100 ? 22.217 0.240 7.382 1.00 93.75 100 ALA A O 1
ATOM 807 N N . ALA A 1 101 ? 20.915 2.084 7.559 1.00 93.56 101 ALA A N 1
ATOM 808 C CA . ALA A 1 101 ? 21.289 2.635 6.271 1.00 93.56 101 ALA A CA 1
ATOM 809 C C . ALA A 1 101 ? 22.661 3.318 6.339 1.00 93.56 101 ALA A C 1
ATOM 811 O O . ALA A 1 101 ? 23.148 3.650 7.422 1.00 93.56 101 ALA A O 1
ATOM 812 N N . GLU A 1 102 ? 23.272 3.568 5.184 1.00 93.44 102 GLU A N 1
ATOM 813 C CA . GLU A 1 102 ? 24.462 4.415 5.128 1.00 93.44 102 GLU A CA 1
ATOM 814 C C . GLU A 1 102 ? 24.177 5.816 5.687 1.00 93.44 102 GLU A C 1
ATOM 816 O O . GLU A 1 102 ? 23.081 6.366 5.531 1.00 93.44 102 GLU A O 1
ATOM 821 N N . VAL A 1 103 ? 25.176 6.408 6.348 1.00 94.75 103 VAL A N 1
ATOM 822 C CA . VAL A 1 103 ? 25.023 7.699 7.039 1.00 94.75 103 VAL A CA 1
ATOM 823 C C . VAL A 1 103 ? 24.628 8.801 6.056 1.00 94.75 103 VAL A C 1
ATOM 825 O O . VAL A 1 103 ? 23.712 9.567 6.344 1.00 94.75 103 VAL A O 1
ATOM 828 N N . ALA A 1 104 ? 25.246 8.832 4.871 1.00 96.38 104 ALA A N 1
ATOM 829 C CA . ALA A 1 104 ? 24.919 9.793 3.818 1.00 96.38 104 ALA A CA 1
ATOM 830 C C . ALA A 1 104 ? 23.456 9.675 3.363 1.00 96.38 104 ALA A C 1
ATOM 832 O O . ALA A 1 104 ? 22.763 10.683 3.253 1.00 96.38 104 ALA A O 1
ATOM 833 N N . ILE A 1 105 ? 22.953 8.448 3.177 1.00 96.81 105 ILE A N 1
ATOM 834 C CA . ILE A 1 105 ? 21.548 8.204 2.815 1.00 96.81 105 ILE A CA 1
ATOM 835 C C . ILE A 1 105 ? 20.614 8.667 3.935 1.00 96.81 105 ILE A C 1
ATOM 837 O O . ILE A 1 105 ? 19.617 9.336 3.674 1.00 96.81 105 ILE A O 1
ATOM 841 N N . THR A 1 106 ? 20.949 8.348 5.184 1.00 96.12 106 THR A N 1
ATOM 842 C CA . THR A 1 106 ? 20.155 8.746 6.355 1.00 96.12 106 THR A CA 1
ATOM 843 C C . THR A 1 106 ? 20.070 10.270 6.476 1.00 96.12 106 THR A C 1
ATOM 845 O O . THR A 1 106 ? 18.983 10.821 6.674 1.00 96.12 106 THR A O 1
ATOM 848 N N . GLN A 1 107 ? 21.196 10.963 6.293 1.00 96.38 107 GLN A N 1
ATOM 849 C CA . GLN A 1 107 ? 21.254 12.422 6.315 1.00 96.38 107 GLN A CA 1
ATOM 850 C C . GLN A 1 107 ? 20.487 13.030 5.134 1.00 96.38 107 GLN A C 1
ATOM 852 O O . GLN A 1 107 ? 19.639 13.896 5.335 1.00 96.38 107 GLN A O 1
ATOM 857 N N . GLY A 1 108 ? 20.699 12.517 3.920 1.00 97.62 108 GLY A N 1
ATOM 858 C CA . GLY A 1 108 ? 20.003 12.984 2.724 1.00 97.62 108 GLY A CA 1
ATOM 859 C C . GLY A 1 108 ? 18.483 12.833 2.821 1.00 97.62 108 GLY A C 1
ATOM 860 O O . GLY A 1 108 ? 17.751 13.759 2.475 1.00 97.62 108 GLY A O 1
ATOM 861 N N . LEU A 1 109 ? 17.987 11.710 3.355 1.00 97.81 109 LEU A N 1
ATOM 862 C CA . LEU A 1 109 ? 16.556 11.511 3.613 1.00 97.81 109 LEU A CA 1
ATOM 863 C C . LEU A 1 109 ? 16.016 12.461 4.688 1.00 97.81 109 LEU A C 1
ATOM 865 O O . LEU A 1 109 ? 14.895 12.947 4.553 1.00 97.81 109 LEU A O 1
ATOM 869 N N . THR A 1 110 ? 16.810 12.759 5.719 1.00 97.12 110 THR A N 1
ATOM 870 C CA . THR A 1 110 ? 16.453 13.746 6.750 1.00 97.12 110 THR A CA 1
ATOM 871 C C . THR A 1 110 ? 16.308 15.143 6.149 1.00 97.12 110 THR A C 1
ATOM 873 O O . THR A 1 110 ? 15.341 15.847 6.443 1.00 97.12 110 THR A O 1
ATOM 876 N N . ASP A 1 111 ? 17.219 15.537 5.260 1.00 97.25 111 ASP A N 1
ATOM 877 C CA . ASP A 1 111 ? 17.160 16.838 4.593 1.00 97.25 111 ASP A CA 1
ATOM 878 C C . ASP A 1 111 ? 15.968 16.932 3.628 1.00 97.25 111 ASP A C 1
ATOM 880 O O . ASP A 1 111 ? 15.264 17.945 3.616 1.00 97.25 111 ASP A O 1
ATOM 884 N N . ILE A 1 112 ? 15.668 15.855 2.890 1.00 98.00 112 ILE A N 1
ATOM 885 C CA . ILE A 1 112 ? 14.464 15.770 2.049 1.00 98.00 112 ILE A CA 1
ATOM 886 C C . ILE A 1 112 ? 13.191 15.855 2.904 1.00 98.00 112 ILE A C 1
ATOM 888 O O . ILE A 1 112 ? 12.264 16.581 2.549 1.00 98.00 112 ILE A O 1
ATOM 892 N N . HIS A 1 113 ? 13.129 15.150 4.037 1.00 96.69 113 HIS A N 1
ATOM 893 C CA . HIS A 1 113 ? 11.985 15.204 4.954 1.00 96.69 113 HIS A CA 1
ATOM 894 C C . HIS A 1 113 ? 11.769 16.603 5.524 1.00 96.69 113 HIS A C 1
ATOM 896 O O . HIS A 1 113 ? 10.638 17.096 5.504 1.00 96.69 113 HIS A O 1
ATOM 902 N N . ARG A 1 114 ? 12.847 17.285 5.924 1.00 96.06 114 ARG A N 1
ATOM 903 C CA . ARG A 1 114 ? 12.790 18.679 6.376 1.00 96.06 114 ARG A CA 1
ATOM 904 C C . ARG A 1 114 ? 12.243 19.599 5.282 1.00 96.06 114 ARG A C 1
ATOM 906 O O . ARG A 1 114 ? 11.365 20.411 5.561 1.00 96.06 114 ARG A O 1
ATOM 913 N N . ALA A 1 115 ? 12.708 19.446 4.042 1.00 96.12 115 ALA A N 1
ATOM 914 C CA . ALA A 1 115 ? 12.212 20.223 2.906 1.00 96.12 115 ALA A CA 1
ATOM 915 C C . ALA A 1 115 ? 10.731 19.929 2.590 1.00 96.12 115 ALA A C 1
ATOM 917 O O . ALA A 1 115 ? 9.966 20.837 2.274 1.00 96.12 115 ALA A O 1
ATOM 918 N N . ALA A 1 116 ? 10.294 18.676 2.743 1.00 95.88 116 ALA A N 1
ATOM 919 C CA . ALA A 1 116 ? 8.913 18.255 2.511 1.00 95.88 116 ALA A CA 1
ATOM 920 C C . ALA A 1 116 ? 7.940 18.625 3.651 1.00 95.88 116 ALA A C 1
ATOM 922 O O . ALA A 1 116 ? 6.733 18.403 3.518 1.00 95.88 116 ALA A O 1
ATOM 923 N N . ALA A 1 117 ? 8.420 19.193 4.765 1.00 94.62 117 ALA A N 1
ATOM 924 C CA . ALA A 1 117 ? 7.617 19.428 5.965 1.00 94.62 117 ALA A CA 1
ATOM 925 C C . ALA A 1 117 ? 6.347 20.251 5.690 1.00 94.62 117 ALA A C 1
ATOM 927 O O . ALA A 1 117 ? 5.260 19.846 6.095 1.00 94.62 117 ALA A O 1
ATOM 928 N N . LYS A 1 118 ? 6.439 21.361 4.942 1.00 95.50 118 LYS A N 1
ATOM 929 C CA . LYS A 1 118 ? 5.263 22.191 4.606 1.00 95.50 118 LYS A CA 1
ATOM 930 C C . LYS A 1 118 ? 4.200 21.412 3.834 1.00 95.50 118 LYS A C 1
ATOM 932 O O . LYS A 1 118 ? 3.011 21.552 4.106 1.00 95.50 118 LYS A O 1
ATOM 937 N N . ARG A 1 119 ? 4.627 20.575 2.884 1.00 96.19 119 ARG A N 1
ATOM 938 C CA . ARG A 1 119 ? 3.732 19.719 2.101 1.00 96.19 119 ARG A CA 1
ATOM 939 C C . ARG A 1 119 ? 3.049 18.676 2.986 1.00 96.19 119 ARG A C 1
ATOM 941 O O . ARG A 1 119 ? 1.8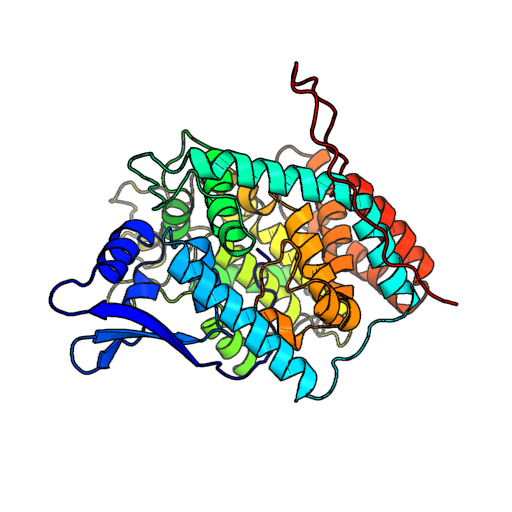41 18.500 2.889 1.00 96.19 119 ARG A O 1
ATOM 948 N N . ILE A 1 120 ? 3.803 18.036 3.876 1.00 95.62 120 ILE A N 1
ATOM 949 C CA . ILE A 1 120 ? 3.274 17.084 4.862 1.00 95.62 120 ILE A CA 1
ATOM 950 C C . ILE A 1 120 ? 2.228 17.758 5.763 1.00 95.62 120 ILE A C 1
ATOM 952 O O . ILE A 1 120 ? 1.146 17.209 5.953 1.00 95.62 120 ILE A O 1
ATOM 956 N N . TYR A 1 121 ? 2.522 18.945 6.299 1.00 95.50 121 TYR A N 1
ATOM 957 C CA . TYR A 1 121 ? 1.583 19.678 7.154 1.00 95.50 121 TYR A CA 1
ATOM 958 C C . TYR A 1 121 ? 0.315 20.084 6.414 1.00 95.50 121 TYR A C 1
ATOM 960 O O . TYR A 1 121 ? -0.774 19.983 6.969 1.00 95.50 121 TYR A O 1
ATOM 968 N N . HIS A 1 122 ? 0.440 20.505 5.158 1.00 96.75 122 HIS A N 1
ATOM 969 C CA . HIS A 1 122 ? -0.715 20.808 4.327 1.00 96.75 122 HIS A CA 1
ATOM 970 C C . HIS A 1 122 ? -1.625 19.590 4.156 1.00 96.75 122 HIS A C 1
ATOM 972 O O . HIS A 1 122 ? -2.813 19.692 4.439 1.00 96.75 122 HIS A O 1
ATOM 978 N N . GLU A 1 123 ? -1.064 18.428 3.814 1.00 97.25 123 GLU A N 1
ATOM 979 C CA . GLU A 1 123 ? -1.829 17.180 3.701 1.00 97.25 123 GLU A CA 1
ATOM 980 C C . GLU A 1 123 ? -2.502 16.798 5.034 1.00 97.25 123 GLU A C 1
ATOM 982 O O . GLU A 1 123 ? -3.666 16.410 5.050 1.00 97.25 123 GLU A O 1
ATOM 987 N N . ILE A 1 124 ? -1.823 16.958 6.177 1.00 96.88 124 ILE A N 1
ATOM 988 C CA . ILE A 1 124 ? -2.429 16.725 7.504 1.00 96.88 124 ILE A CA 1
ATOM 989 C C . ILE A 1 124 ? -3.596 17.689 7.756 1.00 96.88 124 ILE A C 1
ATOM 991 O O . ILE A 1 124 ? -4.649 17.261 8.228 1.00 96.88 124 ILE A O 1
ATOM 995 N N . ASN A 1 125 ? -3.436 18.970 7.419 1.00 96.88 125 ASN A N 1
ATOM 996 C CA . ASN A 1 125 ? -4.479 19.979 7.590 1.00 96.88 125 ASN A CA 1
ATOM 997 C C . ASN A 1 125 ? -5.699 19.694 6.704 1.00 96.88 125 ASN A C 1
ATOM 999 O O . ASN A 1 125 ? -6.830 19.854 7.163 1.00 96.88 125 ASN A O 1
ATOM 1003 N N . GLU A 1 126 ? -5.493 19.218 5.472 1.00 96.69 126 GLU A N 1
ATOM 1004 C CA . GLU A 1 126 ? -6.577 18.745 4.603 1.00 96.69 126 GLU A CA 1
ATOM 1005 C C . GLU A 1 126 ? -7.345 17.591 5.262 1.00 96.69 126 GLU A C 1
ATOM 1007 O O . GLU A 1 126 ? -8.574 17.629 5.348 1.00 96.69 126 GLU A O 1
ATOM 1012 N N . LEU A 1 127 ? -6.639 16.590 5.803 1.00 97.25 127 LEU A N 1
ATOM 1013 C CA . LEU A 1 127 ? -7.271 15.469 6.508 1.00 97.25 127 LEU A CA 1
ATOM 1014 C C . LEU A 1 127 ? -8.024 15.917 7.768 1.00 97.25 127 LEU A C 1
ATOM 1016 O O . LEU A 1 127 ? -9.126 15.433 8.041 1.00 97.25 127 LEU A O 1
ATOM 1020 N N . GLN A 1 128 ? -7.460 16.858 8.523 1.00 97.06 128 GLN A N 1
ATOM 1021 C CA . GLN A 1 128 ? -8.095 17.435 9.703 1.00 97.06 128 GLN A CA 1
ATOM 1022 C C . GLN A 1 128 ? -9.382 18.187 9.342 1.00 97.06 128 GLN A C 1
ATOM 1024 O O . GLN A 1 128 ? -10.393 18.023 10.028 1.00 97.06 128 GLN A O 1
ATOM 1029 N N . ALA A 1 129 ? -9.380 18.957 8.251 1.00 96.94 129 ALA A N 1
ATOM 1030 C CA . ALA A 1 129 ? -10.553 19.685 7.771 1.00 96.94 129 ALA A CA 1
ATOM 1031 C C . ALA A 1 129 ? -11.685 18.755 7.292 1.00 96.94 129 ALA A C 1
ATOM 1033 O O . ALA A 1 129 ? -12.858 19.134 7.329 1.00 96.94 129 ALA A O 1
ATOM 1034 N N . LEU A 1 130 ? -11.366 17.521 6.887 1.00 96.00 130 LEU A N 1
ATOM 1035 C CA . LEU A 1 130 ? -12.357 16.537 6.445 1.00 96.00 130 LEU A CA 1
ATOM 1036 C C . LEU A 1 130 ? -13.116 15.869 7.595 1.00 96.00 130 LEU A C 1
ATOM 1038 O O . LEU A 1 130 ? -14.285 15.513 7.421 1.00 96.00 130 LEU A O 1
ATOM 1042 N N . LYS A 1 131 ? -12.503 15.707 8.773 1.00 96.38 131 LYS A N 1
ATOM 1043 C CA . LYS A 1 131 ? -13.115 14.987 9.905 1.00 96.38 131 LYS A CA 1
ATOM 1044 C C . LYS A 1 131 ? -14.490 15.554 10.325 1.00 96.38 131 LYS A C 1
ATOM 1046 O O . LYS A 1 131 ? -15.429 14.756 10.420 1.00 96.38 131 LYS A O 1
ATOM 1051 N N . PRO A 1 132 ? -14.692 16.884 10.449 1.00 95.88 132 PRO A N 1
ATOM 1052 C CA . PRO A 1 132 ? -16.004 17.473 10.747 1.00 95.88 132 PRO A CA 1
ATOM 1053 C C . PRO A 1 132 ? -17.095 17.174 9.708 1.00 95.88 132 PRO A C 1
ATOM 1055 O O . PRO A 1 132 ? -18.283 17.187 10.030 1.00 95.88 132 PRO A O 1
ATOM 1058 N N . THR A 1 133 ? -16.714 16.869 8.463 1.00 94.06 133 THR A N 1
ATOM 1059 C CA . THR A 1 133 ? -17.661 16.579 7.371 1.00 94.06 133 THR A CA 1
ATOM 1060 C C . THR A 1 133 ? -18.229 15.154 7.424 1.00 94.06 133 THR A C 1
ATOM 1062 O O . THR A 1 133 ? -19.206 14.843 6.739 1.00 94.06 133 THR A O 1
ATOM 1065 N N . CYS A 1 134 ? -17.680 14.280 8.280 1.00 93.62 134 CYS A N 1
ATOM 1066 C CA . CYS A 1 134 ? -18.113 12.889 8.458 1.00 93.62 134 CYS A CA 1
ATOM 1067 C C . CYS A 1 134 ? -19.398 12.762 9.306 1.00 93.62 134 CYS A C 1
ATOM 1069 O O . CYS A 1 134 ? -19.474 11.972 10.248 1.00 93.62 134 CYS A O 1
ATOM 1071 N N . THR A 1 135 ? -20.418 13.550 8.965 1.00 90.81 135 THR A N 1
ATOM 1072 C CA . THR A 1 135 ? -21.764 13.568 9.570 1.00 90.81 135 THR A CA 1
ATOM 1073 C C . THR A 1 135 ? -22.853 13.084 8.602 1.00 90.81 135 THR A C 1
ATOM 1075 O O . THR A 1 135 ? -24.004 12.866 8.989 1.00 90.81 135 THR A O 1
ATOM 1078 N N . VAL A 1 136 ? -22.495 12.867 7.334 1.00 86.31 136 VAL A N 1
ATOM 1079 C CA . VAL A 1 136 ? -23.408 12.496 6.246 1.00 86.31 136 VAL A CA 1
ATOM 1080 C C . VAL A 1 136 ? -23.817 11.021 6.290 1.00 86.31 136 VAL A C 1
ATOM 1082 O O . VAL A 1 136 ? -23.135 10.179 6.864 1.00 86.31 136 VAL A O 1
ATOM 1085 N N . SER A 1 137 ? -24.938 10.662 5.653 1.00 79.50 137 SER A N 1
ATOM 1086 C CA . SER A 1 137 ? -25.509 9.303 5.735 1.00 79.50 137 SER A CA 1
ATOM 1087 C C . SER A 1 137 ? -24.559 8.172 5.313 1.00 79.50 137 SER A C 1
ATOM 1089 O O . SER A 1 137 ? -24.649 7.084 5.874 1.00 79.50 137 SER A O 1
ATOM 1091 N N . GLY A 1 138 ? -23.657 8.415 4.358 1.00 79.25 138 GLY A N 1
ATOM 1092 C CA . GLY A 1 138 ? -22.685 7.415 3.902 1.00 79.25 138 GLY A CA 1
ATOM 1093 C C . GLY A 1 138 ? -21.440 7.287 4.785 1.00 79.25 138 GLY A C 1
ATOM 1094 O O . GLY A 1 138 ? -20.752 6.274 4.719 1.00 79.25 138 GLY A O 1
ATOM 1095 N N . ARG A 1 139 ? -21.141 8.294 5.618 1.00 86.38 139 ARG A N 1
ATOM 1096 C CA . ARG A 1 139 ? -19.911 8.392 6.417 1.00 86.38 139 ARG A CA 1
ATOM 1097 C C . ARG A 1 139 ? -20.215 9.103 7.727 1.00 86.38 139 ARG A C 1
ATOM 1099 O O . ARG A 1 139 ? -20.253 10.329 7.774 1.00 86.38 139 ARG A O 1
ATOM 1106 N N . ARG A 1 140 ? -20.464 8.317 8.775 1.00 92.00 140 ARG A N 1
ATOM 1107 C CA . ARG A 1 140 ? -20.794 8.819 10.115 1.00 92.00 140 ARG A CA 1
ATOM 1108 C C . ARG A 1 140 ? -19.715 8.423 11.109 1.00 92.00 140 ARG A C 1
ATOM 1110 O O . ARG A 1 140 ? -19.687 7.271 11.556 1.00 92.00 140 ARG A O 1
ATOM 1117 N N . GLU A 1 141 ? -18.868 9.386 11.445 1.00 94.12 141 GLU A N 1
ATOM 1118 C CA . GLU A 1 141 ? -17.945 9.305 12.576 1.00 94.12 141 GLU A CA 1
ATOM 1119 C C . GLU A 1 141 ? -18.723 9.463 13.892 1.00 94.12 141 GLU A C 1
ATOM 1121 O O . GLU A 1 141 ? -19.774 10.106 13.927 1.00 94.12 141 GLU A O 1
ATOM 1126 N N . LEU A 1 142 ? -18.237 8.856 14.979 1.00 91.25 142 LEU A N 1
ATOM 1127 C CA . LEU A 1 142 ? -18.860 9.023 16.299 1.00 91.25 142 LEU A CA 1
ATOM 1128 C C . LEU A 1 142 ? -18.646 10.430 16.872 1.00 91.25 142 LEU A C 1
ATOM 1130 O O . LEU A 1 142 ? -19.582 11.007 17.415 1.00 91.25 142 LEU A O 1
ATOM 1134 N N . GLU A 1 143 ? -17.437 10.974 16.724 1.00 92.69 143 GLU A N 1
ATOM 1135 C CA . GLU A 1 143 ? -17.048 12.292 17.240 1.00 92.69 143 GLU A CA 1
ATOM 1136 C C . GLU A 1 143 ? -16.341 13.112 16.144 1.00 92.69 143 GLU A C 1
ATOM 1138 O O . GLU A 1 143 ? -15.116 13.254 16.148 1.00 92.69 143 GLU A O 1
ATOM 1143 N N . PRO A 1 144 ? -17.092 13.644 15.163 1.00 93.81 144 PRO A N 1
ATOM 1144 C CA . PRO A 1 144 ? -16.519 14.391 14.039 1.00 93.81 144 PRO A CA 1
ATOM 1145 C C . PRO A 1 144 ? -15.911 15.742 14.451 1.00 93.81 144 PRO A C 1
ATOM 1147 O O . PRO A 1 144 ? -15.060 16.264 13.740 1.00 93.81 144 PRO A O 1
ATOM 1150 N N . SER A 1 145 ? -16.315 16.306 15.595 1.00 94.06 145 SER A N 1
ATOM 1151 C CA . SER A 1 145 ? -15.777 17.564 16.135 1.00 94.06 145 SER A CA 1
ATOM 1152 C C . SER A 1 145 ? -14.550 17.382 17.033 1.00 94.06 145 SER A C 1
ATOM 1154 O O . SER A 1 145 ? -13.952 18.374 17.444 1.00 94.06 145 SER A O 1
ATOM 1156 N N . ALA A 1 146 ? -14.188 16.145 17.389 1.00 95.00 146 ALA A N 1
ATOM 1157 C CA . ALA A 1 146 ? -12.998 15.887 18.192 1.00 95.00 146 ALA A CA 1
ATOM 1158 C C . ALA A 1 146 ? -11.727 16.207 17.395 1.00 95.00 146 ALA A C 1
ATOM 1160 O O . ALA A 1 146 ? -11.696 16.043 16.171 1.00 95.00 146 ALA A O 1
ATOM 1161 N N . ALA A 1 147 ? -10.661 16.595 18.100 1.00 95.00 147 ALA A N 1
ATOM 1162 C CA . ALA A 1 147 ? -9.365 16.879 17.490 1.00 95.00 147 ALA A CA 1
ATOM 1163 C C . ALA A 1 147 ? -8.916 15.726 16.578 1.00 95.00 147 ALA A C 1
ATOM 1165 O O . ALA A 1 147 ? -9.135 14.548 16.882 1.00 95.00 147 ALA A O 1
ATOM 1166 N N . PHE A 1 148 ? -8.320 16.062 15.437 1.00 95.81 148 PHE A N 1
ATOM 1167 C CA . PHE A 1 148 ? -7.714 15.075 14.548 1.00 95.81 148 PHE A CA 1
ATOM 1168 C C . PHE A 1 148 ? -6.515 14.416 15.242 1.00 95.81 148 PHE A C 1
ATOM 1170 O O . PHE A 1 148 ? -5.809 15.067 16.012 1.00 95.81 148 PHE A O 1
ATOM 1177 N N . GLN A 1 149 ? -6.328 13.115 15.029 1.00 95.75 149 GLN A N 1
ATOM 1178 C CA . GLN A 1 149 ? -5.277 12.316 15.663 1.00 95.75 149 GLN A CA 1
ATOM 1179 C C . GLN A 1 149 ? -4.628 11.374 14.643 1.00 95.75 149 GLN A C 1
ATOM 1181 O O . GLN A 1 149 ? -5.233 11.036 13.626 1.00 95.75 149 GLN A O 1
ATOM 1186 N N . SER A 1 150 ? -3.428 10.869 14.941 1.00 95.00 150 SER A N 1
ATOM 1187 C CA . SER A 1 150 ? -2.662 9.994 14.037 1.00 95.00 150 SER A CA 1
ATOM 1188 C C . SER A 1 150 ? -3.425 8.733 13.601 1.00 95.00 150 SER A C 1
ATOM 1190 O O . SER A 1 150 ? -3.302 8.284 12.461 1.00 95.00 150 SER A O 1
ATOM 1192 N N . TYR A 1 151 ? -4.275 8.177 14.471 1.00 96.25 151 TYR A N 1
ATOM 1193 C CA . TYR A 1 151 ? -5.109 7.010 14.157 1.00 96.25 151 TYR A CA 1
ATOM 1194 C C . TYR A 1 151 ? -6.283 7.310 13.202 1.00 96.25 151 TYR A C 1
ATOM 1196 O O . TYR A 1 151 ? -6.953 6.379 12.751 1.00 96.25 151 TYR A O 1
ATOM 1204 N N . ASP A 1 152 ? -6.545 8.579 12.874 1.00 97.06 152 ASP A N 1
ATOM 1205 C CA . ASP A 1 152 ? -7.574 8.993 11.911 1.00 97.06 152 ASP A CA 1
ATOM 1206 C C . ASP A 1 152 ? -7.038 9.095 10.475 1.00 97.06 152 ASP A C 1
ATOM 1208 O O . ASP A 1 152 ? -7.835 9.092 9.534 1.00 97.06 152 ASP A O 1
ATOM 1212 N N . ILE A 1 153 ? -5.709 9.139 10.291 1.00 97.62 153 ILE A N 1
ATOM 1213 C CA . ILE A 1 153 ? -5.045 9.410 9.004 1.00 97.62 153 ILE A CA 1
ATOM 1214 C C . ILE A 1 153 ? -5.590 8.518 7.888 1.00 97.62 153 ILE A C 1
ATOM 1216 O O . ILE A 1 153 ? -6.090 9.028 6.890 1.00 97.62 153 ILE A O 1
ATOM 1220 N N . LEU A 1 154 ? -5.560 7.190 8.048 1.00 97.50 154 LEU A N 1
ATOM 1221 C CA . LEU A 1 154 ? -5.979 6.284 6.971 1.00 97.50 154 LEU A CA 1
ATOM 1222 C C . LEU A 1 154 ? -7.469 6.386 6.641 1.00 97.50 154 LEU A C 1
ATOM 1224 O O . LEU A 1 154 ? -7.841 6.232 5.477 1.00 97.50 154 LEU A O 1
ATOM 1228 N N . THR A 1 155 ? -8.312 6.634 7.648 1.00 97.06 155 THR A N 1
ATOM 1229 C CA . THR A 1 155 ? -9.749 6.823 7.428 1.00 97.06 155 THR A CA 1
ATOM 1230 C C . THR A 1 155 ? -9.988 8.129 6.675 1.00 97.06 155 THR A C 1
ATOM 1232 O O . THR A 1 155 ? -10.702 8.122 5.676 1.00 97.06 155 THR A O 1
ATOM 1235 N N . MET A 1 156 ? -9.359 9.236 7.087 1.00 97.81 156 MET A N 1
ATOM 1236 C CA . MET A 1 156 ? -9.537 10.529 6.418 1.00 97.81 156 MET A CA 1
ATOM 1237 C C . MET A 1 156 ? -8.912 10.558 5.020 1.00 97.81 156 MET A C 1
ATOM 1239 O O . MET A 1 156 ? -9.511 11.140 4.122 1.00 97.81 156 MET A O 1
ATOM 1243 N N . MET A 1 157 ? -7.787 9.869 4.792 1.00 97.56 157 MET A N 1
ATOM 1244 C CA . MET A 1 157 ? -7.237 9.674 3.444 1.00 97.56 157 MET A CA 1
ATOM 1245 C C . MET A 1 157 ? -8.272 9.012 2.534 1.00 97.56 157 MET A C 1
ATOM 1247 O O . MET A 1 157 ? -8.548 9.520 1.455 1.00 97.56 157 MET A O 1
ATOM 1251 N N . ARG A 1 158 ? -8.921 7.932 2.992 1.00 95.75 158 ARG A N 1
ATOM 1252 C CA . ARG A 1 158 ? -9.982 7.269 2.218 1.00 95.75 158 ARG A CA 1
ATOM 1253 C C . ARG A 1 158 ? -11.170 8.203 1.957 1.00 95.75 158 ARG A C 1
ATOM 1255 O O . ARG A 1 158 ? -11.722 8.192 0.865 1.00 95.75 158 ARG A O 1
ATOM 1262 N N . VAL A 1 159 ? -11.570 9.017 2.937 1.00 95.44 159 VAL A N 1
ATOM 1263 C CA . VAL A 1 159 ? -12.648 10.008 2.753 1.00 95.44 159 VAL A CA 1
ATOM 1264 C C . VAL A 1 159 ? -12.277 11.044 1.692 1.00 95.44 159 VAL A C 1
ATOM 1266 O O . VAL A 1 159 ? -13.118 11.381 0.862 1.00 95.44 159 VAL A O 1
ATOM 1269 N N . ALA A 1 160 ? -11.035 11.528 1.697 1.00 96.00 160 ALA A N 1
ATOM 1270 C CA . ALA A 1 160 ? -10.540 12.466 0.698 1.00 96.00 160 ALA A CA 1
ATOM 1271 C C . ALA A 1 160 ? -10.492 11.846 -0.703 1.00 96.00 160 ALA A C 1
ATOM 1273 O O . ALA A 1 160 ? -10.948 12.465 -1.657 1.00 96.00 160 ALA A O 1
ATOM 1274 N N . GLU A 1 161 ? -9.993 10.613 -0.808 1.00 94.62 161 GLU A N 1
ATOM 1275 C CA . GLU A 1 161 ? -9.973 9.831 -2.047 1.00 94.62 161 GLU A CA 1
ATOM 1276 C C . GLU A 1 161 ? -11.393 9.688 -2.625 1.00 94.62 161 GLU A C 1
ATOM 1278 O O . GLU A 1 161 ? -11.643 10.036 -3.773 1.00 94.62 161 GLU A O 1
ATOM 1283 N N . GLU A 1 162 ? -12.368 9.292 -1.802 1.00 91.56 162 GLU A N 1
ATOM 1284 C CA . GLU A 1 162 ? -13.779 9.218 -2.206 1.00 91.56 162 GLU A CA 1
ATOM 1285 C C . GLU A 1 162 ? -14.385 10.585 -2.580 1.00 91.56 162 GLU A C 1
ATOM 1287 O O . GLU A 1 162 ? -15.351 10.638 -3.336 1.00 91.56 162 GLU A O 1
ATOM 1292 N N . ASN A 1 163 ? -13.854 11.688 -2.043 1.00 93.00 163 ASN A N 1
ATOM 1293 C CA . ASN A 1 163 ? -14.292 13.047 -2.371 1.00 93.00 163 ASN A CA 1
ATOM 1294 C C . ASN A 1 163 ? -13.640 13.606 -3.640 1.00 93.00 163 ASN A C 1
ATOM 1296 O O . ASN A 1 163 ? -14.107 14.629 -4.133 1.00 93.00 163 ASN A O 1
ATOM 1300 N N . ALA A 1 164 ? -12.587 12.972 -4.163 1.00 91.31 164 ALA A N 1
ATOM 1301 C CA . ALA A 1 164 ? -11.886 13.447 -5.354 1.00 91.31 164 ALA A CA 1
ATOM 1302 C C . ALA A 1 164 ? -12.731 13.314 -6.634 1.00 91.31 164 ALA A C 1
ATOM 1304 O O . ALA A 1 164 ? -12.540 14.082 -7.573 1.00 91.31 164 ALA A O 1
ATOM 1305 N N . ALA A 1 165 ? -13.683 12.375 -6.655 1.00 89.88 165 ALA A N 1
ATOM 1306 C CA . ALA A 1 165 ? -14.643 12.174 -7.742 1.00 89.88 165 ALA A CA 1
ATOM 1307 C C . ALA A 1 165 ? -16.072 12.037 -7.171 1.00 89.88 165 ALA A C 1
ATOM 1309 O O . ALA A 1 165 ? -16.617 10.930 -7.119 1.00 89.88 165 ALA A O 1
ATOM 1310 N N . PRO A 1 166 ? -16.679 13.134 -6.676 1.00 85.69 166 PRO A N 1
ATOM 1311 C CA . PRO A 1 166 ? -17.931 13.095 -5.912 1.00 85.69 166 PRO A CA 1
ATOM 1312 C C . PRO A 1 166 ? -19.139 12.592 -6.718 1.00 85.69 166 PRO A C 1
ATOM 1314 O O . PRO A 1 166 ? -20.120 12.122 -6.143 1.00 85.69 166 PRO A O 1
ATOM 1317 N N . GLU A 1 167 ? -19.082 12.673 -8.045 1.00 90.69 167 GLU A N 1
ATOM 1318 C CA . GLU A 1 167 ? -20.086 12.142 -8.964 1.00 90.69 167 GLU A CA 1
ATOM 1319 C C . GLU A 1 167 ? -20.038 10.611 -9.101 1.00 90.69 167 GLU A C 1
ATOM 1321 O O . GLU A 1 167 ? -21.004 9.999 -9.565 1.00 90.69 167 GLU A O 1
ATOM 1326 N N . LEU A 1 168 ? -18.940 9.973 -8.679 1.00 91.38 168 LEU A N 1
ATOM 1327 C CA . LEU A 1 168 ? -18.730 8.531 -8.771 1.00 91.38 168 LEU A CA 1
ATOM 1328 C C . LEU A 1 168 ? -18.879 7.879 -7.393 1.00 91.38 168 LEU A C 1
ATOM 1330 O O . LEU A 1 168 ? -18.032 7.993 -6.512 1.00 91.38 168 LEU A O 1
ATOM 1334 N N . SER A 1 169 ? -19.951 7.113 -7.206 1.00 89.06 169 SER A N 1
ATOM 1335 C CA . SER A 1 169 ? -20.161 6.361 -5.964 1.00 89.06 169 SER A CA 1
ATOM 1336 C C . SER A 1 169 ? -19.433 5.012 -5.981 1.00 89.06 169 SER A C 1
ATOM 1338 O O . SER A 1 169 ? -19.377 4.331 -7.000 1.00 89.06 169 SER A O 1
ATOM 1340 N N . HIS A 1 170 ? -18.901 4.577 -4.836 1.00 91.25 170 HIS A N 1
ATOM 1341 C CA . HIS A 1 170 ? -18.361 3.220 -4.647 1.00 91.25 170 HIS A CA 1
ATOM 1342 C C . HIS A 1 170 ? -17.271 2.783 -5.651 1.00 91.25 170 HIS A C 1
ATOM 1344 O O . HIS A 1 170 ? -17.194 1.597 -5.979 1.00 91.25 170 HIS A O 1
ATOM 1350 N N . VAL A 1 171 ? -16.408 3.704 -6.102 1.00 94.81 171 VAL A N 1
ATOM 1351 C CA . VAL A 1 171 ? -15.330 3.458 -7.088 1.00 94.81 171 VAL A CA 1
ATOM 1352 C C . VAL A 1 171 ? -14.545 2.170 -6.796 1.00 94.81 171 VAL A C 1
ATOM 1354 O O . VAL A 1 171 ? -14.419 1.309 -7.663 1.00 94.81 171 VAL A O 1
ATOM 1357 N N . GLU A 1 172 ? -14.108 1.969 -5.548 1.00 94.69 172 GLU A N 1
ATOM 1358 C CA . GLU A 1 172 ? -13.363 0.771 -5.124 1.00 94.69 172 GLU A CA 1
ATOM 1359 C C . GLU A 1 172 ? -14.138 -0.538 -5.375 1.00 94.69 172 GLU A C 1
ATOM 1361 O O . GLU A 1 172 ? -13.577 -1.519 -5.870 1.00 94.69 172 GLU A O 1
ATOM 1366 N N . SER A 1 173 ? -15.439 -0.552 -5.063 1.00 94.81 173 SER A N 1
ATOM 1367 C CA . SER A 1 173 ? -16.301 -1.728 -5.252 1.00 94.81 173 SER A CA 1
ATOM 1368 C C . SER A 1 173 ? -16.647 -1.949 -6.723 1.00 94.81 173 SER A C 1
ATOM 1370 O O . SER A 1 173 ? -16.680 -3.096 -7.170 1.00 94.81 173 SER A O 1
ATOM 1372 N N . GLN A 1 174 ? -16.858 -0.866 -7.479 1.00 95.94 174 GLN A N 1
ATOM 1373 C CA . GLN A 1 174 ? -17.098 -0.937 -8.918 1.00 95.94 174 GLN A CA 1
ATOM 1374 C C . GLN A 1 174 ? -15.888 -1.531 -9.637 1.00 95.94 174 GLN A C 1
ATOM 1376 O O . GLN A 1 174 ? -16.047 -2.522 -10.341 1.00 95.94 174 GLN A O 1
ATOM 1381 N N . CYS A 1 175 ? -14.675 -1.022 -9.394 1.00 96.31 175 CYS A N 1
ATOM 1382 C CA . CYS A 1 175 ? -13.457 -1.596 -9.966 1.00 96.31 175 CYS A CA 1
ATOM 1383 C C . CYS A 1 175 ? -13.280 -3.069 -9.595 1.00 96.31 175 CYS A C 1
ATOM 1385 O O . CYS A 1 175 ? -12.975 -3.887 -10.463 1.00 96.31 175 CYS A O 1
ATOM 1387 N N . ARG A 1 176 ? -13.508 -3.429 -8.323 1.00 97.00 176 ARG A N 1
ATOM 1388 C CA . ARG A 1 176 ? -13.344 -4.812 -7.857 1.00 97.00 176 ARG A CA 1
ATOM 1389 C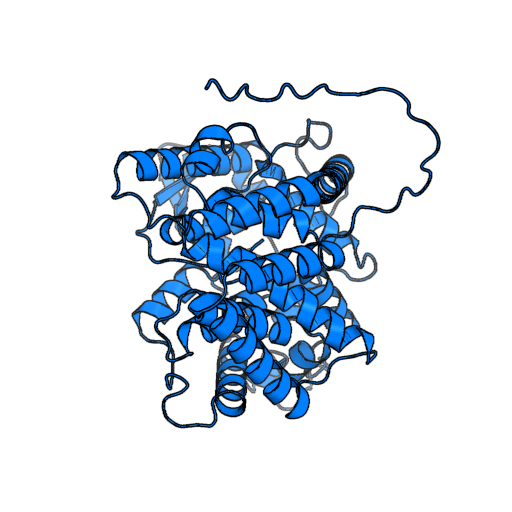 C . ARG A 1 176 ? -14.187 -5.807 -8.653 1.00 97.00 176 ARG A C 1
ATOM 1391 O O . ARG A 1 176 ? -13.744 -6.929 -8.870 1.00 97.00 176 ARG A O 1
ATOM 1398 N N . ALA A 1 177 ? -15.360 -5.424 -9.158 1.00 96.25 177 ALA A N 1
ATOM 1399 C CA . ALA A 1 177 ? -16.189 -6.306 -9.986 1.00 96.25 177 ALA A CA 1
ATOM 1400 C C . ALA A 1 177 ? -15.517 -6.757 -11.305 1.00 96.25 177 ALA A C 1
ATOM 1402 O O . ALA A 1 177 ? -15.916 -7.775 -11.876 1.00 96.25 177 ALA A O 1
ATOM 1403 N N . PHE A 1 178 ? -14.494 -6.038 -11.770 1.00 98.00 178 PHE A N 1
ATOM 1404 C CA . PHE A 1 178 ? -13.789 -6.284 -13.032 1.00 98.00 178 PHE A CA 1
ATOM 1405 C C . PHE A 1 178 ? -12.331 -6.711 -12.844 1.00 98.00 178 PHE A C 1
ATOM 1407 O O . PHE A 1 178 ? -11.578 -6.775 -13.815 1.00 98.00 178 PHE A O 1
ATOM 1414 N N . LEU A 1 179 ? -11.907 -6.992 -11.613 1.00 98.12 179 LEU A N 1
ATOM 1415 C CA . LEU A 1 179 ? -10.523 -7.353 -11.305 1.00 98.12 179 LEU A CA 1
ATOM 1416 C C . LEU A 1 179 ? -10.455 -8.744 -10.649 1.00 98.12 179 LEU A C 1
ATOM 1418 O O . LEU A 1 179 ? -10.162 -8.839 -9.455 1.00 98.12 179 LEU A O 1
ATOM 1422 N N . PRO A 1 180 ? -10.752 -9.837 -11.387 1.00 98.25 180 PRO A N 1
ATOM 1423 C CA . PRO A 1 180 ? -10.480 -11.198 -10.928 1.00 98.25 180 PRO A CA 1
ATOM 1424 C C . PRO A 1 180 ? -9.007 -11.376 -10.542 1.00 98.25 180 PRO A C 1
ATOM 1426 O O . PRO A 1 180 ? -8.115 -10.956 -11.279 1.00 98.25 180 PRO A O 1
ATOM 1429 N N . ALA A 1 181 ? -8.752 -11.984 -9.385 1.00 97.62 181 ALA A N 1
ATOM 1430 C CA . ALA A 1 181 ? -7.408 -12.097 -8.822 1.00 97.62 181 ALA A CA 1
ATOM 1431 C C . ALA A 1 181 ? -6.453 -12.913 -9.712 1.00 97.62 181 ALA A C 1
ATOM 1433 O O . ALA A 1 181 ? -5.317 -12.505 -9.923 1.00 97.62 181 ALA A O 1
ATOM 1434 N N . ASP A 1 182 ? -6.927 -14.024 -10.273 1.00 96.94 182 ASP A N 1
ATOM 1435 C CA . ASP A 1 182 ? -6.180 -14.872 -11.210 1.00 96.94 182 ASP A CA 1
ATOM 1436 C C . ASP A 1 182 ? -5.789 -14.111 -12.484 1.00 96.94 182 ASP A C 1
ATOM 1438 O O . ASP A 1 182 ? -4.627 -14.112 -12.879 1.00 96.94 182 ASP A O 1
ATOM 1442 N N . ARG A 1 183 ? -6.721 -13.349 -13.064 1.00 97.19 183 ARG A N 1
ATOM 1443 C CA . ARG A 1 183 ? -6.441 -12.493 -14.223 1.00 97.19 183 ARG A CA 1
ATOM 1444 C C . ARG A 1 183 ? -5.392 -11.427 -13.914 1.00 97.19 183 ARG A C 1
ATOM 1446 O O . ARG A 1 183 ? -4.541 -11.139 -14.756 1.00 97.19 183 ARG A O 1
ATOM 1453 N N . VAL A 1 184 ? -5.453 -10.830 -12.724 1.00 98.12 184 VAL A N 1
ATOM 1454 C CA . VAL A 1 184 ? -4.449 -9.865 -12.253 1.00 98.12 184 VAL A CA 1
ATOM 1455 C C . VAL A 1 184 ? -3.077 -10.538 -12.130 1.00 98.12 184 VAL A C 1
ATOM 1457 O O . VAL A 1 184 ? -2.076 -9.957 -12.546 1.00 98.12 184 VAL A O 1
ATOM 1460 N N . HIS A 1 185 ? -3.021 -11.771 -11.615 1.00 98.00 185 HIS A N 1
ATOM 1461 C CA . HIS A 1 185 ? -1.779 -12.546 -11.508 1.00 98.00 185 HIS A CA 1
ATOM 1462 C C . HIS A 1 185 ? -1.181 -12.859 -12.878 1.00 98.00 185 HIS A C 1
ATOM 1464 O O . HIS A 1 185 ? -0.001 -12.583 -13.101 1.00 98.00 185 HIS A O 1
ATOM 1470 N N . ASP A 1 186 ? -2.002 -13.350 -13.805 1.00 97.88 186 ASP A N 1
ATOM 1471 C CA . ASP A 1 186 ? -1.590 -13.673 -15.172 1.00 97.88 186 ASP A CA 1
ATOM 1472 C C . ASP A 1 186 ? -1.087 -12.436 -15.923 1.00 97.88 186 ASP A C 1
ATOM 1474 O O . ASP A 1 186 ? -0.080 -12.502 -16.632 1.00 97.88 186 ASP A O 1
ATOM 1478 N N . SER A 1 187 ? -1.753 -11.293 -15.731 1.00 98.06 187 SER A N 1
ATOM 1479 C CA . SER A 1 187 ? -1.385 -10.023 -16.367 1.00 98.06 187 SER A CA 1
ATOM 1480 C C . SER A 1 187 ? -0.062 -9.471 -15.829 1.00 98.06 187 SER A C 1
ATOM 1482 O O . SER A 1 187 ? 0.765 -9.002 -16.609 1.00 98.06 187 SER A O 1
ATOM 1484 N N . ALA A 1 188 ? 0.189 -9.577 -14.519 1.00 97.75 188 ALA A N 1
ATOM 1485 C CA . ALA A 1 188 ? 1.477 -9.195 -13.937 1.00 97.75 188 ALA A CA 1
ATOM 1486 C C . ALA A 1 188 ? 2.614 -10.110 -14.418 1.00 97.75 188 ALA A C 1
ATOM 1488 O O . ALA A 1 188 ? 3.710 -9.635 -14.714 1.00 97.75 188 ALA A O 1
ATOM 1489 N N . ALA A 1 189 ? 2.352 -11.416 -14.542 1.00 96.94 189 ALA A N 1
ATOM 1490 C CA . ALA A 1 189 ? 3.319 -12.370 -15.074 1.00 96.94 189 ALA A CA 1
ATOM 1491 C C . ALA A 1 189 ? 3.599 -12.137 -16.568 1.00 96.94 189 ALA A C 1
ATOM 1493 O O . ALA A 1 189 ? 4.744 -12.259 -16.997 1.00 96.94 189 ALA A O 1
ATOM 1494 N N . ALA A 1 190 ? 2.582 -11.784 -17.361 1.00 95.56 190 ALA A N 1
ATOM 1495 C CA . ALA A 1 190 ? 2.752 -11.399 -18.761 1.00 95.56 190 ALA A CA 1
ATOM 1496 C C . ALA A 1 190 ? 3.621 -10.146 -18.897 1.00 95.56 190 ALA A C 1
ATOM 1498 O O . ALA A 1 190 ? 4.622 -10.186 -19.608 1.00 95.56 190 ALA A O 1
ATOM 1499 N N . LEU A 1 191 ? 3.317 -9.100 -18.125 1.00 95.62 191 LEU A N 1
ATOM 1500 C CA . LEU A 1 191 ? 4.124 -7.883 -18.076 1.00 95.62 191 LEU A CA 1
ATOM 1501 C C . LEU A 1 191 ? 5.576 -8.173 -17.675 1.00 95.62 191 LEU A C 1
ATOM 1503 O O . LEU A 1 191 ? 6.505 -7.659 -18.288 1.00 95.62 191 LEU A O 1
ATOM 1507 N N . ALA A 1 192 ? 5.799 -9.024 -16.671 1.00 96.00 192 ALA A N 1
ATOM 1508 C CA . ALA A 1 192 ? 7.152 -9.396 -16.275 1.00 96.00 192 ALA A CA 1
ATOM 1509 C C . ALA A 1 192 ? 7.904 -10.168 -17.366 1.00 96.00 192 ALA A C 1
ATOM 1511 O O . ALA A 1 192 ? 9.107 -9.980 -17.476 1.00 96.00 192 ALA A O 1
ATOM 1512 N N . ARG A 1 193 ? 7.238 -10.987 -18.189 1.00 94.00 193 ARG A N 1
ATOM 1513 C CA . ARG A 1 193 ? 7.883 -11.635 -19.347 1.00 94.00 193 ARG A CA 1
ATOM 1514 C C . ARG A 1 193 ? 8.257 -10.635 -20.439 1.00 94.00 193 ARG A C 1
ATOM 1516 O O . ARG A 1 193 ? 9.302 -10.791 -21.058 1.00 94.00 193 ARG A O 1
ATOM 1523 N N . GLU A 1 194 ? 7.423 -9.623 -20.668 1.00 92.88 194 GLU A N 1
ATOM 1524 C CA . GLU A 1 194 ? 7.713 -8.546 -21.625 1.00 92.88 194 GLU A CA 1
ATOM 1525 C C . GLU A 1 194 ? 8.881 -7.674 -21.153 1.00 92.88 194 GLU A C 1
ATOM 1527 O O . GLU A 1 194 ? 9.772 -7.340 -21.931 1.00 92.88 194 GLU A O 1
ATOM 1532 N N . ILE A 1 195 ? 8.910 -7.342 -19.859 1.00 94.06 195 ILE A N 1
ATOM 1533 C CA . ILE A 1 195 ? 10.012 -6.599 -19.256 1.00 94.06 195 ILE A CA 1
ATOM 1534 C C . ILE A 1 195 ? 11.259 -7.486 -19.235 1.00 94.06 195 ILE A C 1
ATOM 1536 O O . ILE A 1 195 ? 12.238 -7.174 -19.894 1.00 94.06 195 ILE A O 1
ATOM 1540 N N . PHE A 1 196 ? 11.257 -8.615 -18.541 1.00 92.56 196 PHE A N 1
ATOM 1541 C CA . PHE A 1 196 ? 12.434 -9.459 -18.310 1.00 92.56 196 PHE A CA 1
ATOM 1542 C C . PHE A 1 196 ? 12.579 -10.563 -19.366 1.00 92.56 196 PHE A C 1
ATOM 1544 O O . PHE A 1 196 ? 12.631 -11.748 -19.045 1.00 92.56 196 PHE A O 1
ATOM 1551 N N . ALA A 1 197 ? 12.618 -10.173 -20.642 1.00 81.44 197 ALA A N 1
ATOM 1552 C CA . ALA A 1 197 ? 12.682 -11.110 -21.765 1.00 81.44 197 ALA A CA 1
ATOM 1553 C C . ALA A 1 197 ? 13.980 -11.947 -21.817 1.00 81.44 197 ALA A C 1
ATOM 1555 O O . ALA A 1 197 ? 14.006 -12.995 -22.464 1.00 81.44 197 ALA A O 1
ATOM 1556 N N . THR A 1 198 ? 15.054 -11.501 -21.158 1.00 81.25 198 THR A N 1
ATOM 1557 C CA . THR A 1 198 ? 16.332 -12.224 -21.102 1.00 81.25 198 THR A CA 1
ATOM 1558 C C . THR A 1 198 ? 16.311 -13.285 -20.004 1.00 81.25 198 THR A C 1
ATOM 1560 O O . THR A 1 198 ? 15.886 -13.028 -18.874 1.00 81.25 198 THR A O 1
ATOM 1563 N N . GLU A 1 199 ? 16.834 -14.473 -20.309 1.00 74.62 199 GLU A N 1
ATOM 1564 C CA . GLU A 1 199 ? 16.990 -15.539 -19.322 1.00 74.62 199 GLU A CA 1
ATOM 1565 C C . GLU A 1 199 ? 17.824 -15.063 -18.119 1.00 74.62 199 GLU A C 1
ATOM 1567 O O . GLU A 1 199 ? 18.879 -14.449 -18.270 1.00 74.62 199 GLU A O 1
ATOM 1572 N N . GLY A 1 200 ? 17.334 -15.339 -16.909 1.00 80.38 200 GLY A N 1
ATOM 1573 C CA . GLY A 1 200 ? 18.020 -14.998 -15.662 1.00 80.38 200 GLY A CA 1
ATOM 1574 C C . GLY A 1 200 ? 17.702 -13.617 -15.080 1.00 80.38 200 GLY A C 1
ATOM 1575 O O . GLY A 1 200 ? 18.007 -13.411 -13.910 1.00 80.38 200 GLY A O 1
ATOM 1576 N N . GLU A 1 201 ? 17.034 -12.706 -15.803 1.00 88.44 201 GLU A N 1
ATOM 1577 C CA . GLU A 1 201 ? 16.626 -11.388 -15.264 1.00 88.44 201 G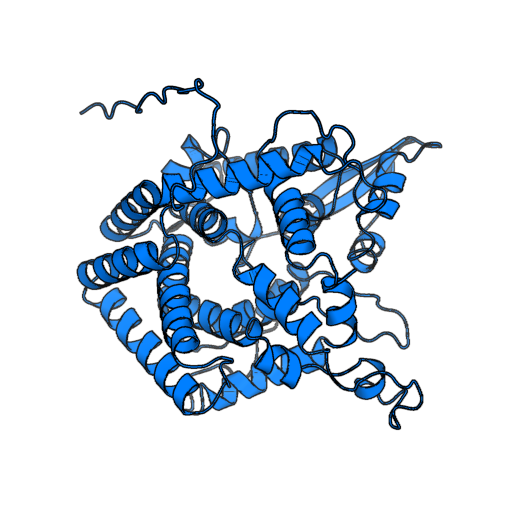LU A CA 1
ATOM 1578 C C . GLU A 1 201 ? 15.478 -11.488 -14.239 1.00 88.44 201 GLU A C 1
ATOM 1580 O O . GLU A 1 201 ? 15.374 -10.665 -13.325 1.00 88.44 201 GLU A O 1
ATOM 1585 N N . ALA A 1 202 ? 14.636 -12.520 -14.351 1.00 92.31 202 ALA A N 1
ATOM 1586 C CA . ALA A 1 202 ? 13.513 -12.759 -13.453 1.00 92.31 202 ALA A CA 1
ATOM 1587 C C . ALA A 1 202 ? 13.292 -14.247 -13.157 1.00 92.31 202 ALA A C 1
ATOM 1589 O O . ALA A 1 202 ? 13.641 -15.132 -13.940 1.00 92.31 202 ALA A O 1
ATOM 1590 N N . LYS A 1 203 ? 12.671 -14.521 -12.010 1.00 93.31 203 LYS A N 1
ATOM 1591 C CA . LYS A 1 203 ? 12.116 -15.829 -11.665 1.00 93.31 203 LYS A CA 1
ATOM 1592 C C . LYS A 1 203 ? 10.913 -16.133 -12.562 1.00 93.31 203 LYS A C 1
ATOM 1594 O O . LYS A 1 203 ? 10.191 -15.234 -12.981 1.00 93.31 203 LYS A O 1
ATOM 1599 N N . ALA A 1 204 ? 10.628 -17.417 -12.768 1.00 87.69 204 ALA A N 1
ATOM 1600 C CA . ALA A 1 204 ? 9.442 -17.836 -13.518 1.00 87.69 204 ALA A CA 1
ATOM 1601 C C . ALA A 1 204 ? 8.121 -17.509 -12.790 1.00 87.69 204 ALA A C 1
ATOM 1603 O O . ALA A 1 204 ? 7.115 -17.213 -13.429 1.00 87.69 204 ALA A O 1
ATOM 1604 N N . GLN A 1 205 ? 8.118 -17.593 -11.457 1.00 93.31 205 GLN A N 1
ATOM 1605 C CA . GLN A 1 205 ? 6.957 -17.340 -10.600 1.00 93.31 205 GLN A CA 1
ATOM 1606 C C . GLN A 1 205 ? 7.398 -17.054 -9.158 1.00 93.31 205 GLN A C 1
ATOM 1608 O O . GLN A 1 205 ? 8.544 -17.325 -8.789 1.00 93.31 205 GLN A O 1
ATOM 1613 N N . LEU A 1 206 ? 6.467 -16.553 -8.343 1.00 95.81 206 LEU A N 1
ATOM 1614 C CA . LEU A 1 206 ? 6.650 -16.417 -6.898 1.00 95.81 206 LEU A CA 1
ATOM 1615 C C . LEU A 1 206 ? 6.770 -17.789 -6.225 1.00 95.81 206 LEU A C 1
ATOM 1617 O O . LEU A 1 206 ? 6.079 -18.743 -6.594 1.00 95.81 206 LEU A O 1
ATOM 1621 N N . ASP A 1 207 ? 7.615 -17.883 -5.202 1.00 95.69 207 ASP A N 1
ATOM 1622 C CA . ASP A 1 207 ? 7.744 -19.106 -4.417 1.00 95.69 207 ASP A CA 1
ATOM 1623 C C . ASP A 1 207 ? 6.601 -19.278 -3.391 1.00 95.69 207 ASP A C 1
ATOM 1625 O O . ASP A 1 207 ? 5.778 -18.393 -3.144 1.00 95.69 207 ASP A O 1
ATOM 1629 N N . LYS A 1 208 ? 6.531 -20.455 -2.754 1.00 96.62 208 LYS A N 1
ATOM 1630 C CA . LYS A 1 208 ? 5.474 -20.764 -1.773 1.00 96.62 208 LYS A CA 1
ATOM 1631 C C . LYS A 1 208 ? 5.486 -19.837 -0.552 1.00 96.62 208 LYS A C 1
ATOM 1633 O O .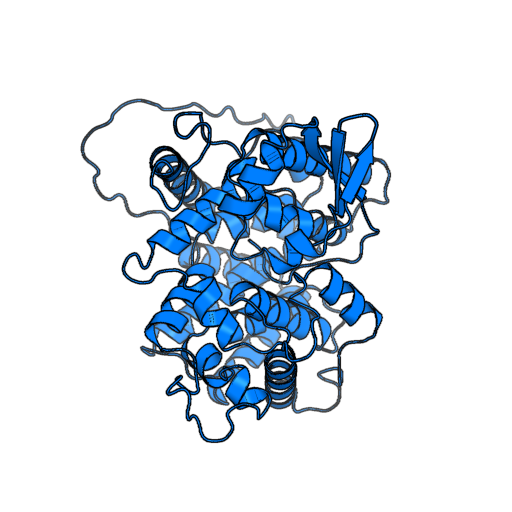 LYS A 1 208 ? 4.426 -19.601 0.030 1.00 96.62 208 LYS A O 1
ATOM 1638 N N . LYS A 1 209 ? 6.657 -19.356 -0.120 1.00 96.56 209 LYS A N 1
ATOM 1639 C CA . LYS A 1 209 ? 6.773 -18.433 1.018 1.00 96.56 209 LYS A CA 1
ATOM 1640 C C . LYS A 1 209 ? 6.271 -17.049 0.621 1.00 96.56 209 LYS A C 1
ATOM 1642 O O . LYS A 1 209 ? 5.486 -16.470 1.365 1.00 96.56 209 LYS A O 1
ATOM 1647 N N . GLU A 1 210 ? 6.638 -16.578 -0.565 1.00 96.50 210 GLU A N 1
ATOM 1648 C CA . GLU A 1 210 ? 6.185 -15.315 -1.148 1.00 96.50 210 GLU A CA 1
ATOM 1649 C C . GLU A 1 210 ? 4.662 -15.312 -1.353 1.00 96.50 210 GLU A C 1
ATOM 1651 O O . GLU A 1 210 ? 3.988 -14.369 -0.946 1.00 96.50 210 GLU A O 1
ATOM 1656 N N . LEU A 1 211 ? 4.085 -16.404 -1.866 1.00 96.31 211 LEU A N 1
ATOM 1657 C CA . LEU A 1 211 ? 2.630 -16.558 -1.997 1.00 96.31 211 LEU A CA 1
ATOM 1658 C C . LEU A 1 211 ? 1.913 -16.560 -0.638 1.00 96.31 211 LEU A C 1
ATOM 1660 O O . LEU A 1 211 ? 0.851 -15.950 -0.491 1.00 96.31 211 LEU A O 1
ATOM 1664 N N . LYS A 1 212 ? 2.493 -17.207 0.383 1.00 96.81 212 LYS A N 1
ATOM 1665 C CA . LYS A 1 212 ? 1.955 -17.183 1.753 1.00 96.81 212 LYS A CA 1
ATOM 1666 C C . LYS A 1 212 ? 2.026 -15.777 2.356 1.00 96.81 212 LYS A C 1
ATOM 1668 O O . LYS A 1 212 ? 1.081 -15.355 3.023 1.00 96.81 212 LYS A O 1
ATOM 1673 N N . LEU A 1 213 ? 3.124 -15.059 2.119 1.00 96.56 213 LEU A N 1
ATOM 1674 C CA . LEU A 1 213 ? 3.307 -13.682 2.566 1.00 96.56 213 LEU A CA 1
ATOM 1675 C C . LEU A 1 213 ? 2.282 -12.753 1.904 1.00 96.56 213 LEU A C 1
ATOM 1677 O O . LEU A 1 213 ? 1.617 -11.996 2.611 1.00 96.56 213 LEU A O 1
ATOM 1681 N N . TRP A 1 214 ? 2.088 -12.872 0.588 1.00 96.69 214 TRP A N 1
ATOM 1682 C CA . TRP A 1 214 ? 1.060 -12.138 -0.150 1.00 96.69 214 TRP A CA 1
ATOM 1683 C C . TRP A 1 214 ? -0.345 -12.432 0.382 1.00 96.69 214 TRP A C 1
ATOM 1685 O O . TRP A 1 214 ? -1.082 -11.510 0.723 1.00 96.69 214 TRP A O 1
ATOM 1695 N N . SER A 1 215 ? -0.702 -13.710 0.545 1.00 95.50 215 SER A N 1
ATOM 1696 C CA . SER A 1 215 ? -2.027 -14.108 1.039 1.00 95.50 215 SER A CA 1
ATOM 1697 C C . SER A 1 215 ? -2.352 -13.545 2.425 1.00 95.50 215 SER A C 1
ATOM 1699 O O . SER A 1 215 ? -3.527 -13.388 2.746 1.00 95.50 215 SER A O 1
ATOM 1701 N N . ARG A 1 216 ? -1.342 -13.269 3.255 1.00 95.81 216 ARG A N 1
ATOM 1702 C CA . ARG A 1 216 ? -1.516 -12.646 4.573 1.00 95.81 216 ARG A CA 1
ATOM 1703 C C . ARG A 1 216 ? -1.703 -11.127 4.490 1.00 95.81 216 ARG A C 1
ATOM 1705 O O . ARG A 1 216 ? -2.369 -10.547 5.342 1.00 95.81 216 ARG A O 1
ATOM 1712 N N . HIS A 1 217 ? -1.122 -10.488 3.480 1.00 95.06 217 HIS A N 1
ATOM 1713 C CA . HIS A 1 217 ? -1.171 -9.037 3.278 1.00 95.06 217 HIS A CA 1
ATOM 1714 C C . HIS A 1 217 ? -2.245 -8.590 2.280 1.00 95.06 217 HIS A C 1
ATOM 1716 O O . HIS A 1 217 ? -2.368 -7.400 1.999 1.00 95.06 217 HIS A O 1
ATOM 1722 N N . ASN A 1 218 ? -3.048 -9.527 1.785 1.00 94.19 218 ASN A N 1
ATOM 1723 C CA . ASN A 1 218 ? -4.188 -9.270 0.925 1.00 94.19 218 ASN A CA 1
ATOM 1724 C C . ASN A 1 218 ? -5.496 -9.631 1.640 1.00 94.19 218 ASN A C 1
ATOM 1726 O O . ASN A 1 218 ? -5.568 -10.648 2.334 1.00 94.19 218 ASN A O 1
ATOM 1730 N N . ALA A 1 219 ? -6.546 -8.825 1.460 1.00 93.50 219 ALA A N 1
ATOM 1731 C CA . ALA A 1 219 ? -7.837 -9.135 2.059 1.00 93.50 219 ALA A CA 1
ATOM 1732 C C . ALA A 1 219 ? -8.488 -10.311 1.298 1.00 93.50 219 ALA A C 1
ATOM 1734 O O . ALA A 1 219 ? -8.563 -10.282 0.067 1.00 93.50 219 ALA A O 1
ATOM 1735 N N . PRO A 1 220 ? -8.956 -11.368 1.986 1.00 94.44 220 PRO A N 1
ATOM 1736 C CA . PRO A 1 220 ? -9.669 -12.452 1.336 1.00 94.44 220 PRO A CA 1
ATOM 1737 C C . PRO A 1 220 ? -11.041 -11.973 0.844 1.00 94.44 220 PRO A C 1
ATOM 1739 O O . PRO A 1 220 ? -11.731 -11.203 1.518 1.00 94.44 220 PRO A O 1
ATOM 1742 N N . ASP A 1 221 ? -11.445 -12.473 -0.322 1.00 96.25 221 ASP A N 1
ATOM 1743 C CA . ASP A 1 221 ? -12.802 -12.327 -0.855 1.00 96.25 221 ASP A CA 1
ATOM 1744 C C . ASP A 1 221 ? -13.694 -13.504 -0.397 1.00 96.25 221 ASP A C 1
ATOM 1746 O O . ASP A 1 221 ? -13.254 -14.417 0.308 1.00 96.25 221 ASP A O 1
ATOM 1750 N N . TYR A 1 222 ? -14.965 -13.504 -0.796 1.00 95.62 222 TYR A N 1
ATOM 1751 C CA . TYR A 1 222 ? -15.886 -14.608 -0.574 1.00 95.62 222 TYR A CA 1
ATOM 1752 C C . TYR A 1 222 ? -15.349 -15.914 -1.170 1.00 95.62 222 TYR A C 1
ATOM 1754 O O . TYR A 1 222 ? -14.964 -15.976 -2.335 1.00 95.62 222 TYR A O 1
ATOM 1762 N N . ASN A 1 223 ? -15.422 -16.985 -0.382 1.00 93.44 223 ASN A N 1
ATOM 1763 C CA . ASN A 1 223 ? -14.979 -18.333 -0.748 1.00 93.44 223 ASN A CA 1
ATOM 1764 C C . ASN A 1 223 ? -16.153 -19.293 -1.029 1.00 93.44 223 ASN A C 1
ATOM 1766 O O . ASN A 1 223 ? -16.077 -20.487 -0.741 1.00 93.44 223 ASN A O 1
ATOM 1770 N N . LYS A 1 224 ? -17.276 -18.769 -1.534 1.00 94.88 224 LYS A N 1
ATOM 1771 C CA . LYS A 1 224 ? -18.473 -19.561 -1.856 1.00 94.88 224 LYS A CA 1
ATOM 1772 C C . LYS A 1 224 ? -18.390 -20.139 -3.272 1.00 94.88 224 LYS A C 1
ATOM 1774 O O . LYS A 1 224 ? -17.725 -19.581 -4.140 1.00 94.88 224 LYS A O 1
ATOM 1779 N N . ILE A 1 225 ? -19.103 -21.240 -3.510 1.00 93.75 225 ILE A N 1
ATOM 1780 C CA . ILE A 1 225 ? -19.219 -21.850 -4.843 1.00 93.75 225 ILE A CA 1
ATOM 1781 C C . ILE A 1 225 ? -19.791 -20.816 -5.823 1.00 93.75 225 ILE A C 1
ATOM 1783 O O . ILE A 1 225 ? -20.762 -20.131 -5.508 1.00 93.75 225 ILE A O 1
ATOM 1787 N N . GLY A 1 226 ? -19.171 -20.691 -6.999 1.00 91.00 226 GLY A N 1
ATOM 1788 C CA . GLY A 1 226 ? -19.551 -19.720 -8.030 1.00 91.00 226 GLY A CA 1
ATOM 1789 C C . GLY A 1 226 ? -18.999 -18.305 -7.817 1.00 91.00 226 GLY A C 1
ATOM 1790 O O . GLY A 1 226 ? -19.063 -17.490 -8.735 1.00 91.00 226 GLY A O 1
ATOM 1791 N N . CYS A 1 227 ? -18.412 -17.998 -6.653 1.00 95.06 227 CYS A N 1
ATOM 1792 C CA . CYS A 1 227 ? -17.678 -16.752 -6.464 1.00 95.06 227 CYS A CA 1
ATOM 1793 C C . CYS A 1 227 ? -16.273 -16.852 -7.067 1.00 95.06 227 CYS A C 1
ATOM 1795 O O . CYS A 1 227 ? -15.545 -17.813 -6.838 1.00 95.06 227 CYS A O 1
ATOM 1797 N N . VAL A 1 228 ? -15.879 -15.802 -7.783 1.00 96.44 228 VAL A N 1
ATOM 1798 C CA . VAL A 1 228 ? -14.490 -15.551 -8.184 1.00 96.44 228 VAL A CA 1
ATOM 1799 C C . VAL A 1 228 ? -13.872 -14.596 -7.168 1.00 96.44 228 VAL A C 1
ATOM 1801 O O . VAL A 1 228 ? -14.531 -13.615 -6.801 1.00 96.44 228 VAL A O 1
ATOM 1804 N N . ALA A 1 229 ? -12.642 -14.872 -6.730 1.00 96.88 229 ALA A N 1
ATOM 1805 C CA . ALA A 1 229 ? -11.873 -13.964 -5.883 1.00 96.88 229 ALA A CA 1
ATOM 1806 C C . ALA A 1 229 ? -11.491 -12.708 -6.673 1.00 96.88 229 ALA A C 1
ATOM 1808 O O . ALA A 1 229 ? -10.997 -12.810 -7.795 1.00 96.88 229 ALA A O 1
ATOM 1809 N N . LYS A 1 230 ? -11.732 -11.526 -6.104 1.00 98.12 230 LYS A N 1
ATOM 1810 C CA . LYS A 1 230 ? -11.512 -10.247 -6.783 1.00 98.12 230 LYS A CA 1
ATOM 1811 C C . LYS A 1 230 ? -10.637 -9.329 -5.949 1.00 98.12 230 LYS A C 1
ATOM 1813 O O . LYS A 1 230 ? -10.693 -9.369 -4.722 1.00 98.12 230 LYS A O 1
ATOM 1818 N N . TYR A 1 231 ? -9.904 -8.458 -6.627 1.00 97.81 231 TYR A N 1
ATOM 1819 C CA . TYR A 1 231 ? -9.081 -7.430 -6.006 1.00 97.81 231 TYR A CA 1
ATOM 1820 C C . TYR A 1 231 ? -9.674 -6.047 -6.173 1.00 97.81 231 TYR A C 1
ATOM 1822 O O . TYR A 1 231 ? -10.240 -5.689 -7.199 1.00 97.81 231 TYR A O 1
ATOM 1830 N N . ARG A 1 232 ? -9.510 -5.239 -5.140 1.00 96.62 232 ARG A N 1
ATOM 1831 C CA . ARG A 1 232 ? -9.714 -3.797 -5.193 1.00 96.62 232 ARG A CA 1
ATOM 1832 C C . ARG A 1 232 ? -8.555 -3.132 -5.944 1.00 96.62 232 ARG A C 1
ATOM 1834 O O . ARG A 1 232 ? -7.461 -3.693 -5.957 1.00 96.62 232 ARG A O 1
ATOM 1841 N N . PRO A 1 233 ? -8.721 -1.910 -6.481 1.00 95.81 233 PRO A N 1
ATOM 1842 C CA . PRO A 1 233 ? -7.631 -1.185 -7.146 1.00 95.81 233 PRO A CA 1
ATOM 1843 C C . PRO A 1 233 ? -6.342 -1.111 -6.320 1.00 95.81 233 PRO A C 1
ATOM 1845 O O . PRO A 1 233 ? -5.260 -1.403 -6.822 1.00 95.81 233 PRO A O 1
ATOM 1848 N N . LEU A 1 234 ? -6.464 -0.815 -5.021 1.00 95.38 234 LEU A N 1
ATOM 1849 C CA . LEU A 1 234 ? -5.318 -0.759 -4.111 1.00 95.38 234 LEU A CA 1
ATOM 1850 C C . LEU A 1 234 ? -4.634 -2.128 -3.933 1.00 95.38 234 LEU A C 1
ATOM 1852 O O . LEU A 1 234 ? -3.419 -2.187 -3.773 1.00 95.38 234 LEU A O 1
ATOM 1856 N N . GLU A 1 235 ? -5.393 -3.226 -3.974 1.00 97.50 235 GLU A N 1
ATOM 1857 C CA . GLU A 1 235 ? -4.853 -4.591 -3.902 1.00 97.50 235 GLU A CA 1
ATOM 1858 C C . GLU A 1 235 ? -4.170 -4.998 -5.207 1.00 97.50 235 GLU A C 1
ATOM 1860 O O . GLU A 1 235 ? -3.149 -5.675 -5.161 1.00 97.50 235 GLU A O 1
ATOM 1865 N N . VAL A 1 236 ? -4.665 -4.535 -6.360 1.00 98.38 236 VAL A N 1
ATOM 1866 C CA . VAL A 1 236 ? -3.971 -4.702 -7.645 1.00 98.38 236 VAL A CA 1
ATOM 1867 C C . VAL A 1 236 ? -2.631 -3.970 -7.621 1.00 98.38 236 VAL A C 1
ATOM 1869 O O . VAL A 1 236 ? -1.604 -4.585 -7.898 1.00 98.38 236 VAL A O 1
ATOM 1872 N N . ALA A 1 237 ? -2.612 -2.701 -7.203 1.00 98.00 237 ALA A N 1
ATOM 1873 C CA . ALA A 1 237 ? -1.374 -1.939 -7.039 1.00 98.00 237 ALA A CA 1
ATOM 1874 C C . ALA A 1 237 ? -0.404 -2.627 -6.060 1.00 98.00 237 ALA A C 1
ATOM 1876 O O . ALA A 1 237 ? 0.791 -2.738 -6.333 1.00 98.00 237 ALA A O 1
ATOM 1877 N N . ALA A 1 238 ? -0.925 -3.142 -4.940 1.00 98.19 238 ALA A N 1
ATOM 1878 C CA . ALA A 1 238 ? -0.139 -3.869 -3.950 1.00 98.19 238 ALA A CA 1
ATOM 1879 C C . ALA A 1 238 ? 0.436 -5.178 -4.501 1.00 98.19 238 ALA A C 1
ATOM 1881 O O . ALA A 1 238 ? 1.607 -5.470 -4.261 1.00 98.19 238 ALA A O 1
ATOM 1882 N N . TYR A 1 239 ? -0.357 -5.942 -5.253 1.00 98.56 239 TYR A N 1
ATOM 1883 C CA . TYR A 1 239 ? 0.093 -7.185 -5.865 1.00 98.56 239 TYR A CA 1
ATOM 1884 C C . TYR A 1 239 ? 1.190 -6.921 -6.887 1.00 98.56 239 TYR A C 1
ATOM 1886 O O . TYR A 1 239 ? 2.241 -7.544 -6.814 1.00 98.56 239 TYR A O 1
ATOM 1894 N N . TYR A 1 240 ? 0.982 -5.969 -7.798 1.00 98.69 240 TYR A N 1
ATOM 1895 C CA . TYR A 1 240 ? 1.978 -5.621 -8.808 1.00 98.69 240 TYR A CA 1
ATOM 1896 C C . TYR A 1 240 ? 3.287 -5.161 -8.167 1.00 98.69 240 TYR A C 1
ATOM 1898 O O . TYR A 1 240 ? 4.351 -5.643 -8.547 1.00 98.69 240 TYR A O 1
ATOM 1906 N N . ARG A 1 241 ? 3.219 -4.306 -7.139 1.00 98.56 241 ARG A N 1
ATOM 1907 C CA . ARG A 1 241 ? 4.403 -3.869 -6.391 1.00 98.56 241 ARG A CA 1
ATOM 1908 C C . ARG A 1 241 ? 5.141 -5.037 -5.740 1.00 98.56 241 ARG A C 1
ATOM 1910 O O . ARG A 1 241 ? 6.360 -5.142 -5.855 1.00 98.56 241 ARG A O 1
ATOM 1917 N N . PHE A 1 242 ? 4.405 -5.914 -5.057 1.00 98.56 242 PHE A N 1
ATOM 1918 C CA . PHE A 1 242 ? 4.956 -7.105 -4.410 1.00 98.56 242 PHE A CA 1
ATOM 1919 C C . PHE A 1 242 ? 5.586 -8.063 -5.429 1.00 98.56 242 PHE A C 1
ATOM 1921 O O . PHE A 1 242 ? 6.709 -8.524 -5.241 1.00 98.56 242 PHE A O 1
ATOM 1928 N N . PHE A 1 243 ? 4.882 -8.322 -6.529 1.00 98.50 243 PHE A N 1
ATOM 1929 C CA . PHE A 1 243 ? 5.319 -9.200 -7.604 1.00 98.50 243 PHE A CA 1
ATOM 1930 C C . PHE A 1 243 ? 6.583 -8.660 -8.280 1.00 98.50 243 PHE A C 1
ATOM 1932 O O . PHE A 1 243 ? 7.565 -9.387 -8.373 1.00 98.50 243 PHE A O 1
ATOM 1939 N N . GLY A 1 244 ? 6.606 -7.377 -8.655 1.00 97.94 244 GLY A N 1
ATOM 1940 C CA . GLY A 1 244 ? 7.765 -6.725 -9.271 1.00 97.94 244 GLY A CA 1
ATOM 1941 C C . GLY A 1 244 ? 9.020 -6.758 -8.392 1.00 97.94 244 GLY A C 1
ATOM 1942 O O . GLY A 1 244 ? 10.099 -7.073 -8.886 1.00 97.94 244 GLY A O 1
ATOM 1943 N N . GLU A 1 245 ? 8.882 -6.523 -7.080 1.00 97.81 245 GLU A N 1
ATOM 1944 C CA . GLU A 1 245 ? 10.002 -6.621 -6.124 1.00 97.81 245 GLU A CA 1
ATOM 1945 C C . GLU A 1 245 ? 10.581 -8.047 -6.052 1.00 97.81 245 GLU A C 1
ATOM 1947 O O . GLU A 1 245 ? 11.789 -8.234 -5.897 1.00 97.81 245 GLU A O 1
ATOM 1952 N N . ARG A 1 246 ? 9.713 -9.064 -6.108 1.00 97.00 246 ARG A N 1
ATOM 1953 C CA . ARG A 1 246 ? 10.061 -10.457 -5.780 1.00 97.00 246 ARG A CA 1
ATOM 1954 C C . ARG A 1 246 ? 10.418 -11.308 -6.987 1.00 97.00 246 ARG A C 1
ATOM 1956 O O . ARG A 1 246 ? 11.134 -12.301 -6.825 1.00 97.00 246 ARG A O 1
ATOM 1963 N N . ILE A 1 247 ? 9.932 -10.932 -8.167 1.00 96.44 247 ILE A N 1
ATOM 1964 C CA . ILE A 1 247 ? 10.192 -11.649 -9.411 1.00 96.44 247 ILE A CA 1
ATOM 1965 C C . ILE A 1 247 ? 11.572 -11.313 -9.976 1.00 96.44 247 ILE A C 1
ATOM 1967 O O . ILE A 1 247 ? 12.195 -12.190 -10.561 1.00 96.44 247 ILE A O 1
ATOM 1971 N N . VAL A 1 248 ? 12.083 -10.093 -9.770 1.00 95.19 248 VAL A N 1
ATOM 1972 C CA . VAL A 1 248 ? 13.397 -9.692 -10.290 1.00 95.19 248 VAL A CA 1
ATOM 1973 C C . VAL A 1 248 ? 14.533 -10.481 -9.624 1.00 95.19 248 VAL A C 1
ATOM 1975 O O . VAL A 1 248 ? 14.631 -10.588 -8.397 1.00 95.19 248 VAL A O 1
ATOM 1978 N N . SER A 1 249 ? 15.435 -11.020 -10.442 1.00 91.56 249 SER A N 1
ATOM 1979 C CA . SER A 1 249 ? 16.578 -11.830 -10.010 1.00 91.56 249 SER A CA 1
ATOM 1980 C C . SER A 1 249 ? 17.766 -10.952 -9.610 1.00 91.56 249 SER A C 1
ATOM 1982 O O . SER A 1 249 ? 18.810 -10.944 -10.253 1.00 91.56 249 SER A O 1
ATOM 1984 N N . THR A 1 250 ? 17.623 -10.187 -8.527 1.00 90.19 250 THR A N 1
ATOM 1985 C CA . THR A 1 250 ? 18.713 -9.360 -7.980 1.00 90.19 250 THR A CA 1
ATOM 1986 C C . THR A 1 250 ? 18.832 -9.492 -6.467 1.00 90.19 250 THR A C 1
ATOM 1988 O O . THR A 1 250 ? 17.841 -9.732 -5.771 1.00 90.19 250 THR A O 1
ATOM 1991 N N . ASN A 1 251 ? 20.049 -9.315 -5.950 1.00 88.50 251 ASN A N 1
ATOM 1992 C CA . ASN A 1 251 ? 20.334 -9.251 -4.515 1.00 88.50 251 ASN A CA 1
ATOM 1993 C C . ASN A 1 251 ? 20.342 -7.809 -3.974 1.00 88.50 251 ASN A C 1
ATOM 1995 O O . ASN A 1 251 ? 20.393 -7.625 -2.761 1.00 88.50 251 ASN A O 1
ATOM 1999 N N . SER A 1 252 ? 20.280 -6.794 -4.846 1.00 94.19 252 SER A N 1
ATOM 2000 C CA . SER A 1 252 ? 20.228 -5.386 -4.433 1.00 94.19 252 SER A CA 1
ATOM 2001 C C . SER A 1 252 ? 18.823 -5.016 -3.949 1.00 94.19 252 SER A C 1
ATOM 2003 O O . SER A 1 252 ? 17.853 -5.113 -4.704 1.00 94.19 252 SER A O 1
ATOM 2005 N N . GLY A 1 253 ? 18.718 -4.578 -2.690 1.00 95.19 253 GLY A N 1
ATOM 2006 C CA . GLY A 1 253 ? 17.463 -4.094 -2.103 1.00 95.19 253 GLY A CA 1
ATOM 2007 C C . GLY A 1 253 ? 16.904 -2.894 -2.867 1.00 95.19 253 GLY A C 1
ATOM 2008 O O . GLY A 1 253 ? 15.734 -2.896 -3.243 1.00 95.19 253 GLY A O 1
ATOM 2009 N N . PHE A 1 254 ? 17.765 -1.938 -3.211 1.00 97.94 254 PHE A N 1
ATOM 2010 C CA . PHE A 1 254 ? 17.385 -0.752 -3.969 1.00 97.94 254 PHE A CA 1
ATOM 2011 C C . PHE A 1 254 ? 16.837 -1.068 -5.368 1.00 97.94 254 PHE A C 1
ATOM 2013 O O . PHE A 1 254 ? 15.765 -0.578 -5.729 1.00 97.94 254 PHE A O 1
ATOM 2020 N N . ARG A 1 255 ? 17.486 -1.962 -6.134 1.00 98.06 255 ARG A N 1
ATOM 2021 C CA . ARG A 1 255 ? 16.961 -2.412 -7.443 1.00 98.06 255 ARG A CA 1
ATOM 2022 C C . ARG A 1 255 ? 15.579 -3.051 -7.312 1.00 98.06 255 ARG A C 1
ATOM 2024 O O . ARG A 1 255 ? 14.699 -2.782 -8.128 1.00 98.06 255 ARG A O 1
ATOM 2031 N N . ARG A 1 256 ? 15.368 -3.874 -6.278 1.00 97.81 256 ARG A N 1
ATOM 2032 C CA . ARG A 1 256 ? 14.056 -4.476 -5.994 1.00 97.81 256 ARG A CA 1
ATOM 2033 C C . ARG A 1 256 ? 12.994 -3.420 -5.680 1.00 97.81 256 ARG A C 1
ATOM 2035 O O . ARG A 1 256 ? 11.888 -3.511 -6.209 1.00 97.81 256 ARG A O 1
ATOM 2042 N N . SER A 1 257 ? 13.329 -2.408 -4.881 1.00 98.44 257 SER A N 1
ATOM 2043 C CA . SER A 1 257 ? 12.434 -1.288 -4.560 1.00 98.44 257 SER A CA 1
ATOM 2044 C C . SER A 1 257 ? 12.062 -0.443 -5.784 1.00 98.44 257 SER A C 1
ATOM 2046 O O . SER A 1 257 ? 10.895 -0.068 -5.932 1.00 98.44 257 SER A O 1
ATOM 2048 N N . LEU A 1 258 ? 13.009 -0.192 -6.700 1.00 98.69 258 LEU A N 1
ATOM 2049 C CA . LEU A 1 258 ? 12.737 0.486 -7.975 1.00 98.69 258 LEU A CA 1
ATOM 2050 C C . LEU A 1 258 ? 11.754 -0.319 -8.837 1.00 98.69 258 LEU A C 1
ATOM 2052 O O . LEU A 1 258 ? 10.737 0.222 -9.271 1.00 98.69 258 LEU A O 1
ATOM 2056 N N . TRP A 1 259 ? 12.006 -1.618 -9.033 1.00 98.38 259 TRP A N 1
ATOM 2057 C CA . TRP A 1 259 ? 11.110 -2.487 -9.804 1.00 98.38 259 TRP A CA 1
ATOM 2058 C C . TRP A 1 259 ? 9.727 -2.621 -9.174 1.00 98.38 259 TRP A C 1
ATOM 2060 O O . TRP A 1 259 ? 8.724 -2.517 -9.879 1.00 98.38 259 TRP A O 1
ATOM 2070 N N . GLY A 1 260 ? 9.650 -2.786 -7.852 1.00 98.44 260 GLY A N 1
ATOM 2071 C CA . GLY A 1 260 ? 8.376 -2.808 -7.141 1.00 98.44 260 GLY A CA 1
ATOM 2072 C C . GLY A 1 260 ? 7.571 -1.530 -7.390 1.00 98.44 260 GLY A C 1
ATOM 2073 O O . GLY A 1 260 ? 6.397 -1.594 -7.758 1.00 98.44 260 GLY A O 1
ATOM 2074 N N . ASN A 1 261 ? 8.194 -0.357 -7.256 1.00 98.56 261 ASN A N 1
ATOM 2075 C CA . ASN A 1 261 ? 7.503 0.909 -7.500 1.00 98.56 261 ASN A CA 1
ATOM 2076 C C . ASN A 1 261 ? 7.126 1.109 -8.975 1.00 98.56 261 ASN A C 1
ATOM 2078 O O . ASN A 1 261 ? 6.039 1.612 -9.241 1.00 98.56 261 ASN A O 1
ATOM 2082 N N . LEU A 1 262 ? 7.944 0.673 -9.936 1.00 98.00 262 LEU A N 1
ATOM 2083 C CA . LEU A 1 262 ? 7.580 0.729 -11.357 1.00 98.00 262 LEU A CA 1
ATOM 2084 C C . LEU A 1 262 ? 6.363 -0.145 -11.667 1.00 98.00 262 LEU A C 1
ATOM 2086 O O . LEU A 1 262 ? 5.409 0.335 -12.276 1.00 98.00 262 LEU A O 1
ATOM 2090 N N . PHE A 1 263 ? 6.337 -1.391 -11.184 1.00 98.44 263 PHE A N 1
ATOM 2091 C CA . PHE A 1 263 ? 5.171 -2.263 -11.348 1.00 98.44 263 PHE A CA 1
ATOM 2092 C C . PHE A 1 263 ? 3.919 -1.662 -10.695 1.00 98.44 263 PHE A C 1
ATOM 2094 O O . PHE A 1 263 ? 2.835 -1.733 -11.277 1.00 98.44 263 PHE A O 1
ATOM 2101 N N . ARG A 1 264 ? 4.059 -1.014 -9.526 1.00 98.06 264 ARG A N 1
ATOM 2102 C CA . ARG A 1 264 ? 2.969 -0.243 -8.907 1.00 98.06 264 ARG A CA 1
ATOM 2103 C C . ARG A 1 264 ? 2.439 0.825 -9.863 1.00 98.06 264 ARG A C 1
ATOM 2105 O O . ARG A 1 264 ? 1.235 0.855 -10.091 1.00 98.06 264 ARG A O 1
ATOM 2112 N N . LYS A 1 265 ? 3.310 1.665 -10.440 1.00 96.25 265 LYS A N 1
ATOM 2113 C CA . LYS A 1 265 ? 2.895 2.744 -11.357 1.00 96.25 265 LYS A CA 1
ATOM 2114 C C . LYS A 1 265 ? 2.221 2.224 -12.621 1.00 96.25 265 LYS A C 1
ATOM 2116 O O . LYS A 1 265 ? 1.248 2.815 -13.085 1.00 96.25 265 LYS A O 1
ATOM 2121 N N . MET A 1 266 ? 2.701 1.104 -13.152 1.00 95.50 266 MET A N 1
ATOM 2122 C CA . MET A 1 266 ? 2.070 0.435 -14.287 1.00 95.50 266 MET A CA 1
ATOM 2123 C C . MET A 1 266 ? 0.634 0.022 -13.935 1.00 95.50 266 MET A C 1
ATOM 2125 O O . MET A 1 266 ? -0.301 0.381 -14.646 1.00 95.50 266 MET A O 1
ATOM 2129 N N . ALA A 1 267 ? 0.434 -0.623 -12.783 1.00 96.44 267 ALA A N 1
ATOM 2130 C CA . ALA A 1 267 ? -0.890 -1.006 -12.289 1.00 96.44 267 ALA A CA 1
ATOM 2131 C C . ALA A 1 267 ? -1.801 0.182 -11.938 1.00 96.44 267 ALA A C 1
ATOM 2133 O O . ALA A 1 267 ? -3.021 0.063 -12.034 1.00 96.44 267 ALA A O 1
ATOM 2134 N N . THR A 1 268 ? -1.229 1.324 -11.547 1.00 95.19 268 THR A N 1
ATOM 2135 C CA . THR A 1 268 ? -1.972 2.556 -11.240 1.00 95.19 268 THR A CA 1
ATOM 2136 C C . THR A 1 268 ? -2.083 3.503 -12.436 1.00 95.19 268 THR A C 1
ATOM 2138 O O . THR A 1 268 ? -2.474 4.659 -12.281 1.00 95.19 268 THR A O 1
ATOM 2141 N N . THR A 1 269 ? -1.817 3.009 -13.648 1.00 94.88 269 THR A N 1
ATOM 2142 C CA . THR A 1 269 ? -2.083 3.728 -14.899 1.00 94.88 269 THR A CA 1
ATOM 2143 C C . THR A 1 269 ? -3.478 3.361 -15.431 1.00 94.88 269 THR A C 1
ATOM 2145 O O . THR A 1 269 ? -3.722 2.182 -15.694 1.00 94.88 269 THR A O 1
ATOM 2148 N N . PRO A 1 270 ? -4.400 4.327 -15.642 1.00 94.19 270 PRO A N 1
ATOM 2149 C CA . PRO A 1 270 ? -5.806 4.033 -15.963 1.00 94.19 270 PRO A CA 1
ATOM 2150 C C . PRO A 1 270 ? -6.021 3.163 -17.209 1.00 94.19 270 PRO A C 1
ATOM 2152 O O . PRO A 1 270 ? -6.850 2.250 -17.206 1.00 94.19 270 PRO A O 1
ATOM 2155 N N . SER A 1 271 ? -5.263 3.427 -18.277 1.00 93.38 271 SER A N 1
ATOM 2156 C CA . SER A 1 271 ? -5.318 2.675 -19.539 1.00 93.38 271 SER A CA 1
ATOM 2157 C C . SER A 1 271 ? -4.917 1.210 -19.339 1.00 93.38 271 SER A C 1
ATOM 2159 O O . SER A 1 271 ? -5.593 0.308 -19.834 1.00 93.38 271 SER A O 1
ATOM 2161 N N . TYR A 1 272 ? -3.864 0.970 -18.557 1.00 95.25 272 TYR A N 1
ATOM 2162 C CA . TYR A 1 272 ? -3.384 -0.368 -18.242 1.00 95.25 272 TYR A CA 1
ATOM 2163 C C . TYR A 1 272 ? -4.322 -1.098 -17.277 1.00 95.25 272 TYR A C 1
ATOM 2165 O O . TYR A 1 272 ? -4.677 -2.247 -17.521 1.00 95.25 272 TYR A O 1
ATOM 2173 N N . LEU A 1 273 ? -4.822 -0.427 -16.233 1.00 96.12 273 LEU A N 1
ATOM 2174 C CA . LEU A 1 273 ? -5.829 -1.006 -15.340 1.00 96.12 273 LEU A CA 1
ATOM 2175 C C . LEU A 1 273 ? -7.078 -1.447 -16.121 1.00 96.12 273 LEU A C 1
ATOM 2177 O O . LEU A 1 273 ? -7.636 -2.514 -15.867 1.00 96.12 273 LEU A O 1
ATOM 2181 N N . THR A 1 274 ? -7.489 -0.651 -17.112 1.00 96.25 274 THR A N 1
ATOM 2182 C CA . THR A 1 274 ? -8.601 -0.988 -18.006 1.00 96.25 274 THR A CA 1
ATOM 2183 C C . THR A 1 274 ? -8.276 -2.203 -18.878 1.00 96.25 274 THR A C 1
ATOM 2185 O O . THR A 1 274 ? -9.115 -3.100 -18.984 1.00 96.25 274 THR A O 1
ATOM 2188 N N . SER A 1 275 ? -7.074 -2.285 -19.461 1.00 95.31 275 SER A N 1
ATOM 2189 C CA . SER A 1 275 ? -6.689 -3.382 -20.363 1.00 95.31 275 SER A CA 1
ATOM 2190 C C . SER A 1 275 ? -6.592 -4.740 -19.657 1.00 95.31 275 SER A C 1
ATOM 2192 O O . SER A 1 275 ? -7.017 -5.761 -20.209 1.00 95.31 275 SER A O 1
ATOM 2194 N N . ILE A 1 276 ? -6.112 -4.761 -18.410 1.00 96.38 276 ILE A N 1
ATOM 2195 C CA . ILE A 1 276 ? -6.036 -5.989 -17.605 1.00 96.38 276 ILE A CA 1
ATOM 2196 C C . ILE A 1 276 ? -7.377 -6.359 -16.966 1.00 96.38 276 ILE A C 1
ATOM 2198 O O . ILE A 1 276 ? -7.540 -7.475 -16.475 1.00 96.38 276 ILE A O 1
ATOM 2202 N N . SER A 1 277 ? -8.365 -5.463 -16.977 1.00 97.38 277 SER A N 1
ATOM 2203 C CA . SER A 1 277 ? -9.670 -5.725 -16.373 1.00 97.38 277 SER A CA 1
ATOM 2204 C C . SER A 1 277 ? -10.543 -6.655 -17.219 1.00 97.38 277 SER A C 1
ATOM 2206 O O . SER A 1 277 ? -10.418 -6.735 -18.443 1.00 97.38 277 SER A O 1
ATOM 2208 N N . ARG A 1 278 ? -11.440 -7.388 -16.556 1.00 96.69 278 ARG A N 1
ATOM 2209 C CA . ARG A 1 278 ? -12.539 -8.125 -17.186 1.00 96.69 278 ARG A CA 1
ATOM 2210 C C . ARG A 1 278 ? -13.650 -8.378 -16.179 1.00 96.69 278 ARG A C 1
ATOM 2212 O O . ARG A 1 278 ? -13.377 -8.830 -15.069 1.00 96.69 278 ARG A O 1
ATOM 2219 N N . TYR A 1 279 ? -14.902 -8.146 -16.566 1.00 97.06 279 TYR A N 1
ATOM 2220 C CA . TYR A 1 279 ? -16.046 -8.442 -15.702 1.00 97.06 279 TYR A CA 1
ATOM 2221 C C . TYR A 1 279 ? -16.025 -9.905 -15.247 1.00 97.06 279 TYR A C 1
ATOM 2223 O O . TYR A 1 279 ? -15.861 -10.818 -16.059 1.00 97.06 279 TYR A O 1
ATOM 2231 N N . TRP A 1 280 ? -16.199 -10.137 -13.946 1.00 96.12 280 TRP A N 1
ATOM 2232 C CA . TRP A 1 280 ? -15.971 -11.452 -13.342 1.00 96.12 280 TRP A CA 1
ATOM 2233 C C . TRP A 1 280 ? -16.802 -12.587 -13.968 1.00 96.12 280 TRP A C 1
ATOM 2235 O O . TRP A 1 280 ? -16.289 -13.695 -14.094 1.00 96.12 280 TRP A O 1
ATOM 2245 N N . ALA A 1 281 ? -18.045 -12.330 -14.400 1.00 95.75 281 ALA A N 1
ATOM 2246 C CA . ALA A 1 281 ? -18.899 -13.348 -15.026 1.00 95.75 281 ALA A CA 1
ATOM 2247 C C . ALA A 1 281 ? -18.493 -13.657 -16.480 1.00 95.75 281 ALA A C 1
ATOM 2249 O O . ALA A 1 281 ? -18.636 -14.790 -16.940 1.00 95.75 281 ALA A O 1
ATOM 2250 N N . LEU A 1 282 ? -17.946 -12.662 -17.191 1.00 94.94 282 LEU A N 1
ATOM 2251 C CA . LEU A 1 282 ? -17.340 -12.840 -18.517 1.00 94.94 282 LEU A CA 1
ATOM 2252 C C . LEU A 1 282 ? -15.987 -13.551 -18.433 1.00 94.94 282 LEU A C 1
ATOM 2254 O O . LEU A 1 282 ? -15.556 -14.178 -19.399 1.00 94.94 282 LEU A O 1
ATOM 2258 N N . HIS A 1 283 ? -15.280 -13.395 -17.314 1.00 94.50 283 HIS A N 1
ATOM 2259 C CA . HIS A 1 283 ? -14.024 -14.084 -17.023 1.00 94.50 283 HIS A CA 1
ATOM 2260 C C . HIS A 1 283 ? -14.256 -15.557 -16.673 1.00 94.50 283 HIS A C 1
ATOM 2262 O O . HIS A 1 283 ? -13.614 -16.426 -17.247 1.00 94.50 283 HIS A O 1
ATOM 2268 N N . SER A 1 284 ? -15.228 -15.853 -15.806 1.00 94.81 284 SER A N 1
ATOM 2269 C CA . SER A 1 284 ? -15.549 -17.229 -15.401 1.00 94.81 284 SER A CA 1
ATOM 2270 C C . SER A 1 284 ? -16.335 -18.037 -16.440 1.00 94.81 284 SER A C 1
ATOM 2272 O O . SER A 1 284 ? -16.581 -19.222 -16.230 1.00 94.81 284 SER A O 1
ATOM 2274 N N . GLY A 1 285 ? -16.774 -17.408 -17.534 1.00 93.81 285 GLY A N 1
ATOM 2275 C CA . GLY A 1 285 ? -17.589 -18.043 -18.574 1.00 93.81 285 GLY A CA 1
ATOM 2276 C C . GLY A 1 285 ? -19.072 -18.203 -18.218 1.00 93.81 285 GLY A C 1
ATOM 2277 O O . GLY A 1 285 ? -19.830 -18.722 -19.034 1.00 93.81 285 GLY A O 1
ATOM 2278 N N . LEU A 1 286 ? -19.511 -17.724 -17.047 1.00 93.00 286 LEU A N 1
ATOM 2279 C CA . LEU A 1 286 ? -20.920 -17.764 -16.630 1.00 93.00 286 LEU A CA 1
ATOM 2280 C C . LEU A 1 286 ? -21.822 -16.888 -17.508 1.00 93.00 286 LEU A C 1
ATOM 2282 O O . LEU A 1 286 ? -22.979 -17.233 -17.729 1.00 93.00 286 LEU A O 1
ATOM 2286 N N . ASP A 1 287 ? -21.291 -15.779 -18.025 1.00 92.19 287 ASP A N 1
ATOM 2287 C CA . ASP A 1 287 ? -21.985 -14.907 -18.975 1.00 92.19 287 ASP A CA 1
ATOM 2288 C C . ASP A 1 287 ? -21.175 -14.739 -20.264 1.00 92.19 287 ASP A C 1
ATOM 2290 O O . ASP A 1 287 ? -20.872 -13.629 -20.680 1.00 92.19 287 ASP A O 1
ATOM 2294 N N . ALA A 1 288 ? -20.780 -15.841 -20.907 1.00 85.75 288 ALA A N 1
ATOM 2295 C CA . ALA A 1 288 ? -19.899 -15.809 -22.083 1.00 85.75 288 ALA A CA 1
ATOM 2296 C C . ALA A 1 288 ? -20.409 -14.933 -23.250 1.00 85.75 288 ALA A C 1
ATOM 2298 O O . ALA A 1 288 ? -19.608 -14.442 -24.042 1.00 85.75 288 ALA A O 1
ATOM 2299 N N . GLN A 1 289 ? -21.727 -14.738 -23.360 1.00 84.69 289 GLN A N 1
ATOM 2300 C CA . GLN A 1 289 ? -22.355 -13.932 -24.413 1.00 84.69 289 GLN A CA 1
ATOM 2301 C C . GLN A 1 289 ? -22.662 -12.487 -23.982 1.00 84.69 289 GLN A C 1
ATOM 2303 O O . GLN A 1 289 ? -23.234 -11.743 -24.774 1.00 84.69 289 GLN A O 1
ATOM 2308 N N . GLY A 1 290 ? -22.317 -12.085 -22.753 1.00 82.94 290 GLY A N 1
ATOM 2309 C CA . GLY A 1 290 ? -22.579 -10.733 -22.246 1.00 82.94 290 GLY A CA 1
ATOM 2310 C C . GLY A 1 290 ? -24.068 -10.393 -22.155 1.00 82.94 290 GLY A C 1
ATOM 2311 O O . GLY A 1 290 ? -24.453 -9.235 -22.306 1.00 82.94 290 GLY A O 1
ATOM 2312 N N . ARG A 1 291 ? -24.928 -11.394 -21.931 1.00 84.81 291 ARG A N 1
ATOM 2313 C CA . ARG A 1 291 ? -26.388 -11.225 -21.879 1.00 84.81 291 ARG A CA 1
ATOM 2314 C C . ARG A 1 291 ? -26.831 -10.380 -20.689 1.00 84.81 291 ARG A C 1
ATOM 2316 O O . ARG A 1 291 ? -27.937 -9.852 -20.715 1.00 84.81 291 ARG A O 1
ATOM 2323 N N . SER A 1 292 ? -25.986 -10.233 -19.666 1.00 82.56 292 SER A N 1
ATOM 2324 C CA . SER A 1 292 ? -26.233 -9.312 -18.552 1.00 82.56 292 SER A CA 1
ATOM 2325 C C . SER A 1 292 ? -26.187 -7.834 -18.956 1.00 82.56 292 SER A C 1
ATOM 2327 O O . SER A 1 292 ? -26.628 -6.988 -18.181 1.00 82.56 292 SER A O 1
ATOM 2329 N N . GLY A 1 293 ? -25.640 -7.504 -20.135 1.00 84.94 293 GLY A N 1
ATOM 2330 C CA . GLY A 1 293 ? -25.412 -6.123 -20.564 1.00 84.94 293 GLY A CA 1
ATOM 2331 C C . GLY A 1 293 ? -24.287 -5.414 -19.800 1.00 84.94 293 GLY A C 1
ATOM 2332 O O . GLY A 1 293 ? -24.085 -4.216 -19.991 1.00 84.94 293 GLY A O 1
ATOM 2333 N N . ALA A 1 294 ? -23.550 -6.125 -18.938 1.00 85.75 294 ALA A N 1
ATOM 2334 C CA . ALA A 1 294 ? -22.393 -5.571 -18.249 1.00 85.75 294 ALA A CA 1
ATOM 2335 C C . ALA A 1 294 ? -21.260 -5.273 -19.253 1.00 85.75 294 ALA A C 1
ATOM 2337 O O . ALA A 1 294 ? -21.009 -6.086 -20.150 1.00 85.75 294 ALA A O 1
ATOM 2338 N N . PRO A 1 295 ? -20.542 -4.143 -19.107 1.00 91.44 295 PRO A N 1
ATOM 2339 C CA . PRO A 1 295 ? -19.388 -3.863 -19.950 1.00 91.44 295 PRO A CA 1
ATOM 2340 C C . PRO A 1 295 ? -18.312 -4.937 -19.750 1.00 91.44 295 PRO A C 1
ATOM 2342 O O . PRO A 1 295 ? -18.220 -5.572 -18.699 1.00 91.44 295 PRO A O 1
ATOM 2345 N N . SER A 1 296 ? -17.471 -5.154 -20.759 1.00 93.06 296 SER A N 1
ATOM 2346 C CA . SER A 1 296 ? -16.401 -6.150 -20.658 1.00 93.06 296 SER A CA 1
ATOM 2347 C C . SER A 1 296 ? -15.295 -5.727 -19.700 1.00 93.06 296 SER A C 1
ATOM 2349 O O . SER A 1 296 ? -14.764 -6.565 -18.976 1.00 93.06 296 SER A O 1
ATOM 2351 N N . THR A 1 297 ? -14.954 -4.441 -19.701 1.00 96.31 297 THR A N 1
ATOM 2352 C CA . THR A 1 297 ? -13.848 -3.832 -18.955 1.00 96.31 297 THR A CA 1
ATOM 2353 C C . THR A 1 297 ? -14.369 -2.734 -18.033 1.00 96.31 297 THR A C 1
ATOM 2355 O O . THR A 1 297 ? -15.510 -2.286 -18.170 1.00 96.31 297 THR A O 1
ATOM 2358 N N . ILE A 1 298 ? -13.528 -2.283 -17.102 1.00 96.31 298 ILE A N 1
ATOM 2359 C CA . ILE A 1 298 ? -13.840 -1.143 -16.230 1.00 96.31 298 ILE A CA 1
ATOM 2360 C C . ILE A 1 298 ? -14.138 0.093 -17.100 1.00 96.31 298 ILE A C 1
ATOM 2362 O O . ILE A 1 298 ? -13.386 0.362 -18.040 1.00 96.31 298 ILE A O 1
ATOM 2366 N N . PRO A 1 299 ? -15.199 0.864 -16.802 1.00 95.25 299 PRO A N 1
ATOM 2367 C CA . PRO A 1 299 ? -15.419 2.167 -17.424 1.00 95.25 299 PRO A CA 1
ATOM 2368 C C . PRO A 1 299 ? -14.241 3.123 -17.181 1.00 95.25 299 PRO A C 1
ATOM 2370 O O . PRO A 1 299 ? -13.739 3.225 -16.062 1.00 95.25 299 PRO A O 1
ATOM 2373 N N . SER A 1 300 ? -13.809 3.856 -18.208 1.00 93.19 300 SER A N 1
ATOM 2374 C CA . SER A 1 300 ? -12.589 4.678 -18.149 1.00 93.19 300 SER A CA 1
ATOM 2375 C C . SER A 1 300 ? -12.606 5.731 -17.036 1.00 93.19 300 SER A C 1
ATOM 2377 O O . SER A 1 300 ? -11.599 5.916 -16.363 1.00 93.19 300 SER A O 1
ATOM 2379 N N . ASN A 1 301 ? -13.747 6.376 -16.784 1.00 94.12 301 ASN A N 1
ATOM 2380 C CA . ASN A 1 301 ? -13.916 7.334 -15.688 1.00 94.12 301 ASN A CA 1
ATOM 2381 C C . ASN A 1 301 ? -13.711 6.691 -14.305 1.00 94.12 301 ASN A C 1
ATOM 2383 O O . ASN A 1 301 ? -13.057 7.276 -13.447 1.00 94.12 301 ASN A O 1
ATOM 2387 N N . ILE A 1 302 ? -14.218 5.470 -14.107 1.00 95.94 302 ILE A N 1
ATOM 2388 C CA . ILE A 1 302 ? -14.055 4.706 -12.864 1.00 95.94 302 ILE A CA 1
ATOM 2389 C C . ILE A 1 302 ? -12.591 4.282 -12.681 1.00 95.94 302 ILE A C 1
ATOM 2391 O O . ILE A 1 302 ? -12.053 4.405 -11.582 1.00 95.94 302 ILE A O 1
ATOM 2395 N N . ALA A 1 303 ? -11.930 3.824 -13.752 1.00 95.25 303 ALA A N 1
ATOM 2396 C CA . ALA A 1 303 ? -10.508 3.481 -13.720 1.00 95.25 303 ALA A CA 1
ATOM 2397 C C . ALA A 1 303 ? -9.640 4.705 -13.389 1.00 95.25 303 ALA A C 1
ATOM 2399 O O . ALA A 1 303 ? -8.788 4.622 -12.508 1.00 95.25 303 ALA A O 1
ATOM 2400 N N . SER A 1 304 ? -9.892 5.846 -14.037 1.00 94.19 304 SER A N 1
ATOM 2401 C CA . SER A 1 304 ? -9.184 7.098 -13.758 1.00 94.19 304 SER A CA 1
ATOM 2402 C C . SER A 1 304 ? -9.349 7.529 -12.306 1.00 94.19 304 SER A C 1
ATOM 2404 O O . SER A 1 304 ? -8.345 7.744 -11.637 1.00 94.19 304 SER A O 1
ATOM 2406 N N . ALA A 1 305 ? -10.580 7.566 -11.785 1.00 94.94 305 ALA A N 1
ATOM 2407 C CA . ALA A 1 305 ? -10.827 7.933 -10.391 1.00 94.94 305 ALA A CA 1
ATOM 2408 C C . ALA A 1 305 ? -10.096 7.006 -9.405 1.00 94.94 305 ALA A C 1
ATOM 2410 O O . ALA A 1 305 ? -9.419 7.479 -8.498 1.00 94.94 305 ALA A O 1
ATOM 2411 N N . ALA A 1 306 ? -10.145 5.687 -9.624 1.00 94.69 306 ALA A N 1
ATOM 2412 C CA . ALA A 1 306 ? -9.428 4.729 -8.784 1.00 94.69 306 ALA A CA 1
ATOM 2413 C C . ALA A 1 306 ? -7.902 4.923 -8.813 1.00 94.69 306 ALA A C 1
ATOM 2415 O O . ALA A 1 306 ? -7.236 4.741 -7.794 1.00 94.69 306 ALA A O 1
ATOM 2416 N N . CYS A 1 307 ? -7.346 5.277 -9.972 1.00 94.12 307 CYS A N 1
ATOM 2417 C CA . CYS A 1 307 ? -5.921 5.546 -10.146 1.00 94.12 307 CYS A CA 1
ATOM 2418 C C . CYS A 1 307 ? -5.486 6.894 -9.550 1.00 94.12 307 CYS A C 1
ATOM 2420 O O . CYS A 1 307 ? -4.346 7.004 -9.100 1.00 94.12 307 CYS A O 1
ATOM 2422 N N . GLU A 1 308 ? -6.364 7.902 -9.492 1.00 92.56 308 GLU A N 1
ATOM 2423 C CA . GLU A 1 308 ? -6.064 9.173 -8.817 1.00 92.56 308 GLU A CA 1
ATOM 2424 C C . GLU A 1 308 ? -5.793 8.975 -7.321 1.00 92.56 308 GLU A C 1
ATOM 2426 O O . GLU A 1 308 ? -4.923 9.644 -6.766 1.00 92.56 308 GLU A O 1
ATOM 2431 N N . HIS A 1 309 ? -6.434 7.990 -6.681 1.00 90.81 309 HIS A N 1
ATOM 2432 C CA . HIS A 1 309 ? -6.202 7.690 -5.265 1.00 90.81 309 HIS A CA 1
ATOM 2433 C C . HIS A 1 309 ? -4.722 7.357 -4.960 1.00 90.81 309 HIS A C 1
ATOM 2435 O O . HIS A 1 309 ? -4.232 7.703 -3.887 1.00 90.81 309 HIS A O 1
ATOM 2441 N N . ASP A 1 310 ? -3.981 6.726 -5.889 1.00 87.81 310 ASP A N 1
ATOM 2442 C CA . ASP A 1 310 ? -2.539 6.419 -5.732 1.00 87.81 310 ASP A CA 1
ATOM 2443 C C . ASP A 1 310 ? -1.661 7.681 -5.739 1.00 87.81 310 ASP A C 1
ATOM 2445 O O . ASP A 1 310 ? -0.562 7.673 -5.187 1.00 87.81 310 ASP A O 1
ATOM 2449 N N . LYS A 1 311 ? -2.136 8.774 -6.349 1.00 90.12 311 LYS A N 1
ATOM 2450 C CA . LYS A 1 311 ? -1.394 10.037 -6.483 1.00 90.12 311 LYS A CA 1
ATOM 2451 C C . LYS A 1 311 ? -1.599 10.978 -5.297 1.00 90.12 311 LYS A C 1
ATOM 2453 O O . LYS A 1 311 ? -0.833 11.930 -5.137 1.00 90.12 311 LYS A O 1
ATOM 2458 N N . MET A 1 312 ? -2.625 10.739 -4.485 1.00 92.94 312 MET A N 1
ATOM 2459 C CA . MET A 1 312 ? -2.939 11.568 -3.326 1.00 92.94 312 MET A CA 1
ATOM 2460 C C . MET A 1 312 ? -1.980 11.284 -2.162 1.00 92.94 312 MET A C 1
ATOM 2462 O O . MET A 1 312 ? -1.490 10.169 -1.987 1.00 92.94 312 MET A O 1
ATOM 2466 N N . PHE A 1 313 ? -1.743 12.303 -1.331 1.00 95.88 313 PHE A N 1
ATOM 2467 C CA . PHE A 1 313 ? -1.017 12.187 -0.058 1.00 95.88 313 PHE A CA 1
ATOM 2468 C C . PHE A 1 313 ? 0.417 11.636 -0.147 1.00 95.88 313 PHE A C 1
ATOM 2470 O O . PHE A 1 313 ? 0.869 10.879 0.719 1.00 95.88 313 PHE A O 1
ATOM 2477 N N . ARG A 1 314 ? 1.156 11.999 -1.202 1.00 95.88 314 ARG A N 1
ATOM 2478 C CA . ARG A 1 314 ? 2.555 11.574 -1.392 1.00 95.88 314 ARG A CA 1
ATOM 2479 C C . ARG A 1 314 ? 3.469 12.038 -0.256 1.00 95.88 314 ARG A C 1
ATOM 2481 O O . ARG A 1 314 ? 4.408 11.320 0.082 1.00 95.88 314 ARG A O 1
ATOM 2488 N N . GLY A 1 315 ? 3.193 13.197 0.348 1.00 96.81 315 GLY A N 1
ATOM 2489 C CA . GLY A 1 315 ? 3.938 13.688 1.507 1.00 96.81 315 GLY A CA 1
ATOM 2490 C C . GLY A 1 315 ? 3.808 12.739 2.695 1.00 96.81 315 GLY A C 1
ATOM 2491 O O . GLY A 1 315 ? 4.814 12.320 3.265 1.00 96.81 315 GLY A O 1
ATOM 2492 N N . LEU A 1 316 ? 2.584 12.324 3.021 1.00 96.81 316 LEU A N 1
ATOM 2493 C CA . LEU A 1 316 ? 2.308 11.345 4.074 1.00 96.81 316 LEU A CA 1
ATOM 2494 C C . LEU A 1 316 ? 2.882 9.957 3.762 1.00 96.81 316 LEU A C 1
ATOM 2496 O O . LEU A 1 316 ? 3.394 9.297 4.670 1.00 96.81 316 LEU A O 1
ATOM 2500 N N . GLN A 1 317 ? 2.838 9.509 2.505 1.00 97.00 317 GLN A N 1
ATOM 2501 C CA . GLN A 1 317 ? 3.458 8.245 2.086 1.00 97.00 317 GLN A CA 1
ATOM 2502 C C . GLN A 1 317 ? 4.979 8.272 2.298 1.00 97.00 317 GLN A C 1
ATOM 2504 O O . GLN A 1 317 ? 5.513 7.396 2.982 1.00 97.00 317 GLN A O 1
ATOM 2509 N N . PHE A 1 318 ? 5.660 9.305 1.785 1.00 97.44 318 PHE A N 1
ATOM 2510 C CA . PHE A 1 318 ? 7.101 9.494 1.967 1.00 97.44 318 PHE A CA 1
ATOM 2511 C C . PHE A 1 318 ? 7.469 9.609 3.446 1.00 97.44 318 PHE A C 1
ATOM 2513 O O . PHE A 1 318 ? 8.382 8.933 3.918 1.00 97.44 318 PHE A O 1
ATOM 2520 N N . ARG A 1 319 ? 6.709 10.404 4.205 1.00 96.19 319 ARG A N 1
ATOM 2521 C CA . ARG A 1 319 ? 6.888 10.539 5.648 1.00 96.19 319 ARG A CA 1
ATOM 2522 C C . ARG A 1 319 ? 6.836 9.187 6.344 1.00 96.19 319 ARG A C 1
ATOM 2524 O O . ARG A 1 319 ? 7.704 8.906 7.154 1.00 96.19 319 ARG A O 1
ATOM 2531 N N . ASN A 1 320 ? 5.863 8.332 6.037 1.00 95.56 320 ASN A N 1
ATOM 2532 C CA . ASN A 1 320 ? 5.792 7.022 6.683 1.00 95.56 320 ASN A CA 1
ATOM 2533 C C . ASN A 1 320 ? 6.986 6.127 6.330 1.00 95.56 320 ASN A C 1
ATOM 2535 O O . ASN A 1 320 ? 7.465 5.431 7.215 1.00 95.56 320 ASN A O 1
ATOM 2539 N N . LEU A 1 321 ? 7.514 6.181 5.103 1.00 96.50 321 LEU A N 1
ATOM 2540 C CA . LEU A 1 321 ? 8.762 5.485 4.756 1.00 96.50 321 LEU A CA 1
ATOM 2541 C C . LEU A 1 321 ? 9.953 6.017 5.566 1.00 96.50 321 LEU A C 1
ATOM 2543 O O . LEU A 1 321 ? 10.692 5.230 6.154 1.00 96.50 321 LEU A O 1
ATOM 2547 N N . PHE A 1 322 ? 10.087 7.342 5.667 1.00 96.50 322 PHE A N 1
ATOM 2548 C CA . PHE A 1 322 ? 11.119 7.998 6.476 1.00 96.50 322 PHE A CA 1
ATOM 2549 C C . PHE A 1 322 ? 11.044 7.598 7.958 1.00 96.50 322 PHE A C 1
ATOM 2551 O O . PHE A 1 322 ? 12.055 7.300 8.583 1.00 96.50 322 PHE A O 1
ATOM 2558 N N . MET A 1 323 ? 9.845 7.480 8.529 1.00 95.75 323 MET A N 1
ATOM 2559 C CA . MET A 1 323 ? 9.679 7.065 9.931 1.00 95.75 323 MET A CA 1
ATOM 2560 C C . MET A 1 323 ? 10.160 5.628 10.202 1.00 95.75 323 MET A C 1
ATOM 2562 O O . MET A 1 323 ? 10.400 5.282 11.357 1.00 95.75 323 MET A O 1
ATOM 2566 N N . TYR A 1 324 ? 10.309 4.801 9.160 1.00 96.50 324 TYR A N 1
ATOM 2567 C CA . TYR A 1 324 ? 10.894 3.459 9.220 1.00 96.50 324 TYR A CA 1
ATOM 2568 C C . TYR A 1 324 ? 12.367 3.411 8.768 1.00 96.50 324 TYR A C 1
ATOM 2570 O O . TYR A 1 324 ? 12.977 2.344 8.822 1.00 96.50 324 TYR A O 1
ATOM 2578 N N . SER A 1 325 ? 12.975 4.520 8.335 1.00 95.44 325 SER A N 1
ATOM 2579 C CA . SER A 1 325 ? 14.351 4.523 7.811 1.00 95.44 325 SER A CA 1
ATOM 2580 C C . SER A 1 325 ? 15.427 4.530 8.905 1.00 95.44 325 SER A C 1
ATOM 2582 O O . SER A 1 325 ? 16.564 4.139 8.649 1.00 95.44 325 SER A O 1
ATOM 2584 N N . SER A 1 326 ? 15.087 4.942 10.133 1.00 92.50 326 SER A N 1
ATOM 2585 C CA . SER A 1 326 ? 16.002 4.990 11.285 1.00 92.50 326 SER A CA 1
ATOM 2586 C C . SER A 1 326 ? 15.298 4.587 12.584 1.00 92.50 326 SER A C 1
ATOM 2588 O O . SER A 1 326 ? 14.160 4.977 12.852 1.00 92.50 326 SER A O 1
ATOM 2590 N N . ILE A 1 327 ? 16.010 3.820 13.416 1.00 91.00 327 ILE A N 1
ATOM 2591 C CA . ILE A 1 327 ? 15.548 3.402 14.747 1.00 91.00 327 ILE A CA 1
ATOM 2592 C C . ILE A 1 327 ? 15.457 4.614 15.682 1.00 91.00 327 ILE A C 1
ATOM 2594 O O . ILE A 1 327 ? 14.543 4.711 16.500 1.00 91.00 327 ILE A O 1
ATOM 2598 N N . GLU A 1 328 ? 16.412 5.535 15.580 1.00 89.50 328 GLU A N 1
ATOM 2599 C CA . GLU A 1 328 ? 16.499 6.743 16.396 1.00 89.50 328 GLU A CA 1
ATOM 2600 C C . GLU A 1 328 ? 15.287 7.640 16.144 1.00 89.50 328 GLU A C 1
ATOM 2602 O O . GLU A 1 328 ? 14.595 8.015 17.095 1.00 89.50 328 GLU A O 1
ATOM 2607 N N . VAL A 1 329 ? 14.972 7.887 14.866 1.00 89.25 329 VAL A N 1
ATOM 2608 C CA . VAL A 1 329 ? 13.756 8.605 14.457 1.00 89.25 329 VAL A CA 1
ATOM 2609 C C . VAL A 1 329 ? 12.527 7.907 15.027 1.00 89.25 329 VAL A C 1
ATOM 2611 O O . VAL A 1 329 ? 11.693 8.560 15.658 1.00 89.25 329 VAL A O 1
ATOM 2614 N N . ALA A 1 330 ? 12.435 6.582 14.883 1.00 89.62 330 ALA A N 1
ATOM 2615 C CA . ALA A 1 330 ? 11.298 5.816 15.377 1.00 89.62 330 ALA A CA 1
ATOM 2616 C C . ALA A 1 330 ? 11.068 5.991 16.888 1.00 89.62 330 ALA A C 1
ATOM 2618 O O . ALA A 1 330 ? 9.960 6.312 17.325 1.00 89.62 330 ALA A O 1
ATOM 2619 N N . ARG A 1 331 ? 12.123 5.850 17.698 1.00 88.19 331 ARG A N 1
ATOM 2620 C CA . ARG A 1 331 ? 12.045 5.969 19.164 1.00 88.19 331 ARG A CA 1
ATOM 2621 C C . ARG A 1 331 ? 11.624 7.360 19.632 1.00 88.19 331 ARG A C 1
ATOM 2623 O O . ARG A 1 331 ? 10.915 7.465 20.631 1.00 88.19 331 ARG A O 1
ATOM 2630 N N . GLN A 1 332 ? 12.060 8.403 18.932 1.00 88.69 332 GLN A N 1
ATOM 2631 C CA . GLN A 1 332 ? 11.792 9.789 19.313 1.00 88.69 332 GLN A CA 1
ATOM 2632 C C . GLN A 1 332 ? 10.399 10.260 18.887 1.00 88.69 332 GLN A C 1
ATOM 2634 O O . GLN A 1 332 ? 9.768 11.033 19.603 1.00 88.69 332 GLN A O 1
ATOM 2639 N N . THR A 1 333 ? 9.910 9.803 17.732 1.00 89.44 333 THR A N 1
ATOM 2640 C CA . THR A 1 333 ? 8.795 10.478 17.046 1.00 89.44 333 THR A CA 1
ATOM 2641 C C . THR A 1 333 ? 7.495 9.681 17.011 1.00 89.44 333 THR A C 1
ATOM 2643 O O . THR A 1 333 ? 6.423 10.282 16.966 1.00 89.44 333 THR A O 1
ATOM 2646 N N . TRP A 1 334 ? 7.531 8.345 17.083 1.00 91.62 334 TRP A N 1
ATOM 2647 C CA . TRP A 1 334 ? 6.333 7.523 16.849 1.00 91.62 334 TRP A CA 1
ATOM 2648 C C . TRP A 1 334 ? 5.197 7.757 17.849 1.00 91.62 334 TRP A C 1
ATOM 2650 O O . TRP A 1 334 ? 4.038 7.568 17.494 1.00 91.62 334 TRP A O 1
ATOM 2660 N N . ARG A 1 335 ? 5.511 8.178 19.082 1.00 88.44 335 ARG A N 1
ATOM 2661 C CA . ARG A 1 335 ? 4.505 8.470 20.121 1.00 88.44 335 ARG A CA 1
ATOM 2662 C C . ARG A 1 335 ? 3.903 9.870 20.038 1.00 88.44 335 ARG A C 1
ATOM 2664 O O . ARG A 1 335 ? 2.871 10.107 20.653 1.00 88.44 335 ARG A O 1
ATOM 2671 N N . VAL A 1 336 ? 4.570 10.798 19.359 1.00 85.31 336 VAL A N 1
ATOM 2672 C CA . VAL A 1 336 ? 4.249 12.233 19.437 1.00 85.31 336 VAL A CA 1
ATOM 2673 C C . VAL A 1 336 ? 3.826 12.826 18.102 1.00 85.31 336 VAL A C 1
ATOM 2675 O O . VAL A 1 336 ? 3.165 13.858 18.081 1.00 85.31 336 VAL A O 1
ATOM 2678 N N . ASP A 1 337 ? 4.189 12.189 16.992 1.00 86.38 337 ASP A N 1
ATOM 2679 C CA . ASP A 1 337 ? 4.007 12.748 15.659 1.00 86.38 337 ASP A CA 1
ATOM 2680 C C . ASP A 1 337 ? 2.916 12.008 14.856 1.00 86.38 337 ASP A C 1
ATOM 2682 O O . ASP A 1 337 ? 2.449 10.918 15.204 1.00 86.38 337 ASP A O 1
ATOM 2686 N N . ASN A 1 338 ? 2.502 12.606 13.739 1.00 87.62 338 ASN A N 1
ATOM 2687 C CA . ASN A 1 338 ? 1.547 12.029 12.801 1.00 87.62 338 ASN A CA 1
ATOM 2688 C C . ASN A 1 338 ? 2.207 10.883 12.025 1.00 87.62 338 ASN A C 1
ATOM 2690 O O . ASN A 1 338 ? 3.054 11.098 11.149 1.00 87.62 338 ASN A O 1
ATOM 2694 N N . PHE A 1 339 ? 1.835 9.654 12.380 1.00 92.31 339 PHE A N 1
ATOM 2695 C CA . PHE A 1 339 ? 2.425 8.418 11.874 1.00 92.31 339 PHE A CA 1
ATOM 2696 C C . PHE A 1 339 ? 1.408 7.275 11.900 1.00 92.31 339 PHE A C 1
ATOM 2698 O O . PHE A 1 339 ? 0.606 7.167 12.835 1.00 92.31 339 PHE A O 1
ATOM 2705 N N . VAL A 1 340 ? 1.458 6.401 10.890 1.00 95.94 340 VAL A N 1
ATOM 2706 C CA . VAL A 1 340 ? 0.654 5.177 10.869 1.00 95.94 340 VAL A CA 1
ATOM 2707 C C . VAL A 1 340 ? 1.572 3.967 11.082 1.00 95.94 340 VAL A C 1
ATOM 2709 O O . VAL A 1 340 ? 2.300 3.572 10.167 1.00 95.94 340 VAL A O 1
ATOM 2712 N N . PRO A 1 341 ? 1.516 3.336 12.262 1.00 96.12 341 PRO A N 1
ATOM 2713 C CA . PRO A 1 341 ? 2.346 2.191 12.602 1.00 96.12 341 PRO A CA 1
ATOM 2714 C C . PRO A 1 341 ? 1.849 0.947 11.853 1.00 96.12 341 PRO A C 1
ATOM 2716 O O . PRO A 1 341 ? 0.812 0.383 12.183 1.00 96.12 341 PRO A O 1
ATOM 2719 N N . LEU A 1 342 ? 2.582 0.485 10.842 1.00 96.25 342 LEU A N 1
ATOM 2720 C CA . LEU A 1 342 ? 2.240 -0.716 10.078 1.00 96.25 342 LEU A CA 1
ATOM 2721 C C . LEU A 1 342 ? 3.269 -1.819 10.339 1.00 96.25 342 LEU A C 1
ATOM 2723 O O . LEU A 1 342 ? 4.373 -1.796 9.805 1.00 96.25 342 LEU A O 1
ATOM 2727 N N . MET A 1 343 ? 2.881 -2.850 11.091 1.00 96.56 343 MET A N 1
ATOM 2728 C CA . MET A 1 343 ? 3.753 -3.989 11.431 1.00 96.56 343 MET A CA 1
ATOM 2729 C C . MET A 1 343 ? 4.378 -4.687 10.226 1.00 96.56 343 MET A C 1
ATOM 2731 O O . MET A 1 343 ? 5.496 -5.180 10.317 1.00 96.56 343 MET A O 1
ATOM 2735 N N . ARG A 1 344 ? 3.688 -4.716 9.080 1.00 95.50 344 ARG A N 1
ATOM 2736 C CA . ARG A 1 344 ? 4.228 -5.284 7.835 1.00 95.50 344 ARG A CA 1
ATOM 2737 C C . ARG A 1 344 ? 5.487 -4.571 7.329 1.00 95.50 344 ARG A C 1
ATOM 2739 O O . ARG A 1 344 ? 6.228 -5.154 6.544 1.00 95.50 344 ARG A O 1
ATOM 2746 N N . LEU A 1 345 ? 5.716 -3.329 7.763 1.00 96.50 345 LEU A N 1
ATOM 2747 C CA . LEU A 1 345 ? 6.891 -2.519 7.431 1.00 96.50 345 LEU A CA 1
ATOM 2748 C C . LEU A 1 345 ? 8.028 -2.702 8.436 1.00 96.50 345 LEU A C 1
ATOM 2750 O O . LEU A 1 345 ? 9.179 -2.457 8.093 1.00 96.50 345 LEU A O 1
ATOM 2754 N N . PHE A 1 346 ? 7.727 -3.181 9.645 1.00 95.75 346 PHE A N 1
ATOM 2755 C CA . PHE A 1 346 ? 8.709 -3.351 10.712 1.00 95.75 346 PHE A CA 1
ATOM 2756 C C . PHE A 1 346 ? 9.948 -4.170 10.296 1.00 95.75 346 PHE A C 1
ATOM 2758 O O . PHE A 1 346 ? 11.061 -3.706 10.542 1.00 95.75 346 PHE A O 1
ATOM 2765 N N . PRO A 1 347 ? 9.826 -5.324 9.602 1.00 95.56 347 PRO A N 1
ATOM 2766 C CA . PRO A 1 347 ? 10.998 -6.102 9.186 1.00 95.56 347 PRO A CA 1
ATOM 2767 C C . PRO A 1 347 ? 11.865 -5.406 8.135 1.00 95.56 347 PRO A C 1
ATOM 2769 O O . PRO A 1 347 ? 12.973 -5.858 7.869 1.00 95.56 347 PRO A O 1
ATOM 2772 N N . LEU A 1 348 ? 11.343 -4.351 7.506 1.00 95.81 348 LEU A N 1
ATOM 2773 C CA . LEU A 1 348 ? 12.013 -3.591 6.455 1.00 95.81 348 LEU A CA 1
ATOM 2774 C C . LEU A 1 348 ? 12.718 -2.344 7.011 1.00 95.81 348 LEU A C 1
ATOM 2776 O O . LEU A 1 348 ? 13.273 -1.566 6.239 1.00 95.81 348 LEU A O 1
ATOM 2780 N N . MET A 1 349 ? 12.676 -2.125 8.330 1.00 95.88 349 MET A N 1
ATOM 2781 C CA . MET A 1 349 ? 13.255 -0.949 8.976 1.00 95.88 349 MET A CA 1
ATOM 2782 C C . MET A 1 349 ? 14.758 -0.805 8.674 1.00 95.88 349 MET A C 1
ATOM 2784 O O . MET A 1 349 ? 15.479 -1.795 8.534 1.00 95.88 349 MET A O 1
ATOM 2788 N N . GLY A 1 350 ? 15.239 0.439 8.610 1.00 96.12 350 GLY A N 1
ATOM 2789 C CA . GLY A 1 350 ? 16.640 0.757 8.335 1.00 96.12 350 GLY A CA 1
ATOM 2790 C C . GLY A 1 350 ? 16.918 0.851 6.836 1.00 96.12 350 GLY A C 1
ATOM 2791 O O . GLY A 1 350 ? 16.199 1.536 6.113 1.00 96.12 350 GLY A O 1
ATOM 2792 N N . GLN A 1 351 ? 17.947 0.145 6.357 1.00 96.56 351 GLN A N 1
ATOM 2793 C CA . GLN A 1 351 ? 18.412 0.204 4.966 1.00 96.56 351 GLN A CA 1
ATOM 2794 C C . GLN A 1 351 ? 17.289 -0.009 3.945 1.00 96.56 351 GLN A C 1
ATOM 2796 O O . GLN A 1 351 ? 17.205 0.743 2.981 1.00 96.56 351 GLN A O 1
ATOM 2801 N N . GLN A 1 352 ? 16.426 -1.011 4.132 1.00 96.69 352 GLN A N 1
ATOM 2802 C CA . GLN A 1 352 ? 15.419 -1.335 3.120 1.00 96.69 352 GLN A CA 1
ATOM 2803 C C . GLN A 1 352 ? 14.311 -0.273 3.040 1.00 96.69 352 GLN A C 1
ATOM 2805 O O . GLN A 1 352 ? 13.861 0.057 1.947 1.00 96.69 352 GLN A O 1
ATOM 2810 N N . ALA A 1 353 ? 13.902 0.306 4.170 1.00 97.50 353 ALA A N 1
ATOM 2811 C CA . ALA A 1 353 ? 12.990 1.444 4.192 1.00 97.50 353 ALA A CA 1
ATOM 2812 C C . ALA A 1 353 ? 13.626 2.698 3.568 1.00 97.50 353 ALA A C 1
ATOM 2814 O O . ALA A 1 353 ? 12.941 3.426 2.852 1.00 97.50 353 ALA A O 1
ATOM 2815 N N . SER A 1 354 ? 14.930 2.924 3.774 1.00 98.06 354 SER A N 1
ATOM 2816 C CA . SER A 1 354 ? 15.674 4.006 3.113 1.00 98.06 354 SER A CA 1
ATOM 2817 C C . SER A 1 354 ? 15.740 3.828 1.596 1.00 98.06 354 SER A C 1
ATOM 2819 O O . SER A 1 354 ? 15.450 4.765 0.852 1.00 98.06 354 SER A O 1
ATOM 2821 N N . ASP A 1 355 ? 16.071 2.621 1.134 1.00 98.12 355 ASP A N 1
ATOM 2822 C CA . ASP A 1 355 ? 16.095 2.272 -0.289 1.00 98.12 355 ASP A CA 1
ATOM 2823 C C . ASP A 1 355 ? 14.707 2.461 -0.922 1.00 98.12 355 ASP A C 1
ATOM 2825 O O . ASP A 1 355 ? 14.586 3.028 -2.009 1.00 98.12 355 ASP A O 1
ATOM 2829 N N . GLU A 1 356 ? 13.646 2.053 -0.221 1.00 98.38 356 GLU A N 1
ATOM 2830 C CA . GLU A 1 356 ? 12.266 2.248 -0.665 1.00 98.38 356 GLU A CA 1
ATOM 2831 C C . GLU A 1 356 ? 11.875 3.732 -0.712 1.00 98.38 356 GLU A C 1
ATOM 2833 O O . GLU A 1 356 ? 11.218 4.147 -1.664 1.00 98.38 356 GLU A O 1
ATOM 2838 N N . ALA A 1 357 ? 12.288 4.546 0.265 1.00 98.38 357 ALA A N 1
ATOM 2839 C CA . ALA A 1 357 ? 12.022 5.986 0.278 1.00 98.38 357 ALA A CA 1
ATOM 2840 C C . ALA A 1 357 ? 12.668 6.698 -0.921 1.00 98.38 357 ALA A C 1
ATOM 2842 O O . ALA A 1 357 ? 12.019 7.511 -1.583 1.00 98.38 357 ALA A O 1
ATOM 2843 N N . LEU A 1 358 ? 13.921 6.358 -1.241 1.00 98.56 358 LEU A N 1
ATOM 2844 C CA . LEU A 1 358 ? 14.610 6.870 -2.427 1.00 98.56 358 LEU A CA 1
ATOM 2845 C C . LEU A 1 358 ? 13.933 6.390 -3.717 1.00 98.56 358 LEU A C 1
ATOM 2847 O O . LEU A 1 358 ? 13.647 7.198 -4.603 1.00 98.56 358 LEU A O 1
ATOM 2851 N N . ALA A 1 359 ? 13.632 5.091 -3.817 1.00 98.62 359 ALA A N 1
ATOM 2852 C CA . ALA A 1 359 ? 12.983 4.511 -4.988 1.00 98.62 359 ALA A CA 1
ATOM 2853 C C . ALA A 1 359 ? 11.597 5.120 -5.240 1.00 98.62 359 ALA A C 1
ATOM 2855 O O . ALA A 1 359 ? 11.264 5.417 -6.385 1.00 98.62 359 ALA A O 1
ATOM 2856 N N . PHE A 1 360 ? 10.815 5.358 -4.183 1.00 98.38 360 PHE A N 1
ATOM 2857 C CA . PHE A 1 360 ? 9.514 6.020 -4.256 1.00 98.38 360 PHE A CA 1
ATOM 2858 C C . PHE A 1 360 ? 9.621 7.393 -4.930 1.00 98.38 360 PHE A C 1
ATOM 2860 O O . PHE A 1 360 ? 8.917 7.650 -5.906 1.00 98.38 360 PHE A O 1
ATOM 2867 N N . LEU A 1 361 ? 10.536 8.251 -4.465 1.00 98.38 361 LEU A N 1
ATOM 2868 C CA . LEU A 1 361 ? 10.716 9.600 -5.012 1.00 98.38 361 LEU A CA 1
ATOM 2869 C C . LEU A 1 361 ? 11.174 9.573 -6.472 1.00 98.38 361 LEU A C 1
ATOM 2871 O O . LEU A 1 361 ? 10.610 10.273 -7.311 1.00 98.38 361 LEU A O 1
ATOM 2875 N N . LEU A 1 362 ? 12.180 8.752 -6.779 1.00 98.62 362 LEU A N 1
ATOM 2876 C CA . LEU A 1 362 ? 12.750 8.662 -8.123 1.00 98.62 362 LEU A CA 1
ATOM 2877 C C . LEU A 1 362 ? 11.733 8.108 -9.130 1.00 98.62 362 LEU A C 1
ATOM 2879 O O . LEU A 1 362 ? 11.655 8.600 -10.254 1.00 98.62 362 LEU A O 1
ATOM 2883 N N . VAL A 1 363 ? 10.953 7.092 -8.742 1.00 98.25 363 VAL A N 1
ATOM 2884 C CA . VAL A 1 363 ? 9.948 6.481 -9.622 1.00 98.25 363 VAL A CA 1
ATOM 2885 C C . VAL A 1 363 ? 8.740 7.391 -9.812 1.00 98.25 363 VAL A C 1
ATOM 2887 O O . VAL A 1 363 ? 8.250 7.490 -10.934 1.00 98.25 363 VAL A O 1
ATOM 2890 N N . GLU A 1 364 ? 8.251 8.067 -8.766 1.00 96.56 364 GLU A N 1
ATOM 2891 C CA . GLU A 1 364 ? 7.143 9.021 -8.923 1.00 96.56 364 GLU A CA 1
ATOM 2892 C C . GLU A 1 364 ? 7.523 10.170 -9.864 1.00 96.56 364 GLU A C 1
ATOM 2894 O O . GLU A 1 364 ? 6.708 10.555 -10.703 1.00 96.56 364 GLU A O 1
ATOM 2899 N N . ASP A 1 365 ? 8.755 10.678 -9.771 1.00 96.75 365 ASP A N 1
ATOM 2900 C CA . ASP A 1 365 ? 9.256 11.721 -10.667 1.00 96.75 365 ASP A CA 1
ATOM 2901 C C . ASP A 1 365 ? 9.414 11.216 -12.105 1.00 96.75 365 ASP A C 1
ATOM 2903 O O . ASP A 1 365 ? 8.869 11.808 -13.037 1.00 96.75 365 ASP A O 1
ATOM 2907 N N . PHE A 1 366 ? 10.076 10.070 -12.289 1.00 96.38 366 PHE A N 1
ATOM 2908 C CA . PHE A 1 366 ? 10.210 9.431 -13.599 1.00 96.38 366 PHE A CA 1
ATOM 2909 C C . PHE A 1 366 ? 8.847 9.212 -14.259 1.00 96.38 366 PHE A C 1
ATOM 2911 O O . PHE A 1 366 ? 8.632 9.610 -15.405 1.00 96.38 366 PHE A O 1
ATOM 2918 N N . TRP A 1 367 ? 7.887 8.652 -13.522 1.00 94.31 367 TRP A N 1
ATOM 2919 C CA . TRP A 1 367 ? 6.552 8.413 -14.055 1.00 94.31 367 TRP A CA 1
ATOM 2920 C C . TRP A 1 367 ? 5.826 9.717 -14.405 1.00 94.31 367 TRP A C 1
ATOM 2922 O O . TRP A 1 367 ? 5.178 9.791 -15.448 1.00 94.31 367 TRP A O 1
ATOM 2932 N N . ALA A 1 368 ? 5.973 10.764 -13.586 1.00 91.00 368 ALA A N 1
ATOM 2933 C CA . ALA A 1 368 ? 5.401 12.079 -13.868 1.00 91.00 368 ALA A CA 1
ATOM 2934 C C . ALA A 1 368 ? 5.969 12.692 -15.163 1.00 91.00 368 ALA A C 1
ATOM 2936 O O . ALA A 1 368 ? 5.218 13.254 -15.965 1.00 91.00 368 ALA A O 1
ATOM 2937 N N . THR A 1 369 ? 7.275 12.537 -15.413 1.00 90.06 369 THR A N 1
ATOM 2938 C CA . THR A 1 369 ? 7.897 13.014 -16.661 1.00 90.06 369 THR A CA 1
ATOM 2939 C C . THR A 1 369 ? 7.368 12.308 -17.906 1.00 90.06 369 THR A C 1
ATOM 2941 O O . THR A 1 369 ? 7.184 12.964 -18.927 1.00 90.06 369 THR A O 1
ATOM 2944 N N . LEU A 1 370 ? 7.030 11.019 -17.808 1.00 86.00 370 LEU A N 1
ATOM 2945 C CA . LEU A 1 370 ? 6.392 10.270 -18.895 1.00 86.00 370 LEU A CA 1
ATOM 2946 C C . LEU A 1 370 ? 4.930 10.694 -19.122 1.00 86.00 370 LEU A C 1
ATOM 2948 O O . LEU A 1 370 ? 4.457 10.701 -20.256 1.00 86.00 370 LEU A O 1
ATOM 2952 N N . THR A 1 371 ? 4.196 11.062 -18.062 1.00 72.69 371 THR A N 1
ATOM 2953 C CA . THR A 1 371 ? 2.792 11.503 -18.189 1.00 72.69 371 THR A CA 1
ATOM 2954 C C . THR A 1 371 ? 2.650 12.914 -18.748 1.00 72.69 371 THR A C 1
ATOM 2956 O O . THR A 1 371 ? 1.644 13.220 -19.372 1.00 72.69 371 THR A O 1
ATOM 2959 N N . ASN A 1 372 ? 3.637 13.790 -18.547 1.00 60.00 372 ASN A N 1
ATOM 2960 C CA . ASN A 1 372 ? 3.552 15.173 -19.028 1.00 60.00 372 ASN A CA 1
ATOM 2961 C C . ASN A 1 372 ? 3.673 15.288 -20.559 1.00 60.00 372 ASN A C 1
ATOM 2963 O O . ASN A 1 372 ? 3.349 16.337 -21.113 1.00 60.00 372 ASN A O 1
ATOM 2967 N N . SER A 1 373 ? 4.112 14.226 -21.246 1.00 54.88 373 SER A N 1
ATOM 2968 C CA . SER A 1 373 ? 4.194 14.172 -22.710 1.00 54.88 373 SER A CA 1
ATOM 2969 C C . SER A 1 373 ? 2.923 13.670 -23.407 1.00 54.88 373 SER A C 1
ATOM 2971 O O . SER A 1 373 ? 2.748 13.972 -24.584 1.00 54.88 373 SER A O 1
ATOM 2973 N N . GLU A 1 374 ? 2.026 12.939 -22.729 1.00 50.00 374 GLU A N 1
ATOM 2974 C CA . GLU A 1 374 ? 0.832 12.335 -23.350 1.00 50.00 374 GLU A CA 1
ATOM 2975 C C . GLU A 1 374 ? -0.375 12.302 -22.392 1.00 50.00 374 GLU A C 1
ATOM 2977 O O . GLU A 1 374 ? -0.247 11.963 -21.219 1.00 50.00 374 GLU A O 1
ATOM 2982 N N . SER A 1 375 ? -1.583 12.582 -22.903 1.00 53.47 375 SER A N 1
ATOM 2983 C CA . SER A 1 375 ? -2.841 12.597 -22.126 1.00 53.47 375 SER A CA 1
ATOM 2984 C C . SER A 1 375 ? -3.237 11.237 -21.528 1.00 53.47 375 SER A C 1
ATOM 2986 O O . SER A 1 375 ? -4.099 11.175 -20.650 1.00 53.47 375 SER A O 1
ATOM 2988 N N . SER A 1 376 ? -2.592 10.150 -21.955 1.00 64.81 376 SER A N 1
ATOM 2989 C CA . SER A 1 376 ? -2.658 8.841 -21.307 1.00 64.81 376 SER A CA 1
ATOM 2990 C C . SER A 1 376 ? -1.432 8.007 -21.676 1.00 64.81 376 SER A C 1
ATOM 2992 O O . SER A 1 376 ? -1.237 7.720 -22.854 1.00 64.81 376 SER A O 1
ATOM 2994 N N . ILE A 1 377 ? -0.653 7.555 -20.688 1.00 75.25 377 ILE A N 1
ATOM 2995 C CA . ILE A 1 377 ? 0.443 6.605 -20.934 1.00 75.25 377 ILE A CA 1
ATOM 2996 C C . ILE A 1 377 ? -0.137 5.298 -21.476 1.00 75.25 377 ILE A C 1
ATOM 2998 O O . ILE A 1 377 ? -1.049 4.723 -20.878 1.00 75.25 377 ILE A O 1
ATOM 3002 N N . VAL A 1 378 ? 0.429 4.790 -22.568 1.00 83.12 378 VAL A N 1
ATOM 3003 C CA . VAL A 1 378 ? 0.240 3.406 -23.016 1.00 83.12 378 VAL A CA 1
ATOM 3004 C C . VAL A 1 378 ? 1.522 2.641 -22.717 1.00 83.12 378 VAL A C 1
ATOM 3006 O O . VAL A 1 378 ? 2.599 3.024 -23.169 1.00 83.12 378 VAL A O 1
ATOM 3009 N N . ILE A 1 379 ? 1.418 1.556 -21.948 1.00 85.81 379 ILE A N 1
ATOM 3010 C CA . ILE A 1 379 ? 2.573 0.696 -21.672 1.00 85.81 379 ILE A CA 1
ATOM 3011 C C . ILE A 1 379 ? 2.932 -0.032 -22.967 1.00 85.81 379 ILE A C 1
ATOM 3013 O O . ILE A 1 379 ? 2.182 -0.883 -23.438 1.00 85.81 379 ILE A O 1
ATOM 3017 N N . ASN A 1 380 ? 4.056 0.360 -23.556 1.00 88.31 380 ASN A N 1
ATOM 3018 C CA . ASN A 1 380 ? 4.593 -0.168 -24.804 1.00 88.31 380 ASN A CA 1
ATOM 3019 C C . ASN A 1 380 ? 6.107 -0.412 -24.667 1.00 88.31 380 ASN A C 1
ATOM 3021 O O . ASN A 1 380 ? 6.718 -0.072 -23.648 1.00 88.31 380 ASN A O 1
ATOM 3025 N N . ASP A 1 381 ? 6.735 -0.934 -25.720 1.00 89.50 381 ASP A N 1
ATOM 3026 C CA . ASP A 1 381 ? 8.172 -1.238 -25.743 1.00 89.50 381 ASP A CA 1
ATOM 3027 C C . ASP A 1 381 ? 9.072 -0.027 -25.450 1.00 89.50 381 ASP A C 1
ATOM 3029 O O . ASP A 1 381 ? 10.191 -0.181 -24.955 1.00 89.50 381 ASP A O 1
ATOM 3033 N N . ALA A 1 382 ? 8.630 1.197 -25.761 1.00 91.19 382 ALA A N 1
ATOM 3034 C CA . ALA A 1 382 ? 9.394 2.403 -25.454 1.00 91.19 382 ALA A CA 1
ATOM 3035 C C . ALA A 1 382 ? 9.400 2.682 -23.944 1.00 91.19 382 ALA A C 1
ATOM 3037 O O . ALA A 1 382 ? 10.469 2.894 -23.372 1.00 91.19 382 ALA A O 1
ATOM 3038 N N . ILE A 1 383 ? 8.238 2.597 -23.290 1.00 91.62 383 ILE A N 1
ATOM 3039 C CA . ILE A 1 383 ? 8.112 2.750 -21.834 1.00 91.62 383 ILE A CA 1
ATOM 3040 C C . ILE A 1 383 ? 8.849 1.629 -21.094 1.00 91.62 383 ILE A C 1
ATOM 3042 O O . ILE A 1 383 ? 9.527 1.898 -20.101 1.00 91.62 383 ILE A O 1
ATOM 3046 N N . ILE A 1 384 ? 8.783 0.388 -21.589 1.00 93.12 384 ILE A N 1
ATOM 3047 C CA . ILE A 1 384 ? 9.521 -0.748 -21.016 1.00 93.12 384 ILE A CA 1
ATOM 3048 C C . ILE A 1 384 ? 11.033 -0.502 -21.090 1.00 93.12 384 ILE A C 1
ATOM 3050 O O . ILE A 1 384 ? 11.724 -0.617 -20.075 1.00 93.12 384 ILE A O 1
ATOM 3054 N N . ARG A 1 385 ? 11.557 -0.099 -22.256 1.00 93.81 385 ARG A N 1
ATOM 3055 C CA . ARG A 1 385 ? 12.987 0.219 -22.417 1.00 93.81 385 ARG A CA 1
ATOM 3056 C C . ARG A 1 385 ? 13.423 1.396 -21.546 1.00 93.81 385 ARG A C 1
ATOM 3058 O O . ARG A 1 385 ? 14.454 1.298 -20.887 1.00 93.81 385 ARG A O 1
ATOM 3065 N N . ALA A 1 386 ? 12.630 2.466 -21.491 1.00 95.12 386 ALA A N 1
ATOM 3066 C CA . ALA A 1 386 ? 12.903 3.613 -20.625 1.00 95.12 386 ALA A CA 1
ATOM 3067 C C . ALA A 1 386 ? 12.928 3.213 -19.141 1.00 95.12 386 ALA A C 1
ATOM 3069 O O . ALA A 1 386 ? 13.810 3.642 -18.404 1.00 95.12 386 ALA A O 1
ATOM 3070 N N . SER A 1 387 ? 12.005 2.345 -18.717 1.00 95.81 387 SER A N 1
ATOM 3071 C CA . SER A 1 387 ? 11.944 1.832 -17.344 1.00 95.81 387 SER A CA 1
ATOM 3072 C C . SER A 1 387 ? 13.176 0.994 -16.996 1.00 95.81 387 SER A C 1
ATOM 3074 O O . SER A 1 387 ? 13.755 1.185 -15.931 1.00 95.81 387 SER A O 1
ATOM 3076 N N . LYS A 1 388 ? 13.627 0.113 -17.902 1.00 95.75 388 LYS A N 1
ATOM 3077 C CA . LYS A 1 388 ? 14.877 -0.647 -17.722 1.00 95.75 388 LYS A CA 1
ATOM 3078 C C . LYS A 1 388 ? 16.082 0.272 -17.566 1.00 95.75 388 LYS A C 1
ATOM 3080 O O . LYS A 1 388 ? 16.820 0.138 -16.596 1.00 95.75 388 LYS A O 1
ATOM 3085 N N . GLN A 1 389 ? 16.246 1.218 -18.492 1.00 96.81 389 GLN A N 1
ATOM 3086 C CA . GLN A 1 389 ? 17.357 2.168 -18.456 1.00 96.81 389 GLN A CA 1
ATOM 3087 C C . GLN A 1 389 ? 17.345 2.973 -17.154 1.00 96.81 389 GLN A C 1
ATOM 3089 O O . GLN A 1 389 ? 18.366 3.087 -16.486 1.00 96.81 389 GLN A O 1
ATOM 3094 N N . PHE A 1 390 ? 16.168 3.451 -16.745 1.00 98.12 390 PHE A N 1
ATOM 3095 C CA . PHE A 1 390 ? 15.994 4.154 -15.483 1.00 98.12 390 PHE A CA 1
ATOM 3096 C C . PHE A 1 390 ? 16.444 3.308 -14.282 1.00 98.12 390 PHE A C 1
ATOM 3098 O O . PHE A 1 390 ? 17.135 3.830 -13.406 1.00 98.12 390 PHE A O 1
ATOM 3105 N N . VAL A 1 391 ? 16.082 2.022 -14.211 1.00 97.81 391 VAL A N 1
ATOM 3106 C CA . VAL A 1 391 ? 16.523 1.165 -13.098 1.00 97.81 391 VAL A CA 1
ATOM 3107 C C . VAL A 1 391 ? 18.038 0.999 -13.103 1.00 97.81 391 VAL A C 1
ATOM 3109 O O . VAL A 1 391 ? 18.655 1.176 -12.054 1.00 97.81 391 VAL A O 1
ATOM 3112 N N . GLU A 1 392 ? 18.633 0.701 -14.257 1.00 96.25 392 GLU A N 1
ATOM 3113 C CA . GLU A 1 392 ? 20.080 0.504 -14.373 1.00 96.25 392 GLU A CA 1
ATOM 3114 C C . GLU A 1 392 ? 20.867 1.765 -14.001 1.00 96.25 392 GLU A C 1
ATOM 3116 O O . GLU A 1 392 ? 21.791 1.690 -13.191 1.00 96.25 392 GLU A O 1
ATOM 3121 N N . ASP A 1 393 ? 20.453 2.935 -14.494 1.00 97.69 393 ASP A N 1
ATOM 3122 C CA . ASP A 1 393 ? 21.121 4.209 -14.216 1.00 97.69 393 ASP A CA 1
ATOM 3123 C C . ASP A 1 393 ? 21.093 4.561 -12.726 1.00 97.69 393 ASP A C 1
ATOM 3125 O O . ASP A 1 393 ? 22.102 4.958 -12.143 1.00 97.69 393 ASP A O 1
ATOM 3129 N N . ASN A 1 394 ? 19.927 4.433 -12.086 1.00 98.19 394 ASN A N 1
ATOM 3130 C CA . ASN A 1 394 ? 19.800 4.767 -10.668 1.00 98.19 394 ASN A CA 1
ATOM 3131 C C . ASN A 1 394 ? 20.493 3.734 -9.782 1.00 98.19 394 ASN A C 1
ATOM 3133 O O . ASN A 1 394 ? 21.059 4.101 -8.755 1.00 98.19 394 ASN A O 1
ATOM 3137 N N . ALA A 1 395 ? 20.469 2.460 -10.166 1.00 96.56 395 ALA A N 1
ATOM 3138 C CA . ALA A 1 395 ? 21.171 1.430 -9.425 1.00 96.56 395 ALA A CA 1
ATOM 3139 C C . ALA A 1 395 ? 22.692 1.593 -9.518 1.00 96.56 395 ALA A C 1
ATOM 3141 O O . ALA A 1 395 ? 23.369 1.463 -8.507 1.00 96.56 395 ALA A O 1
ATOM 3142 N N . LEU A 1 396 ? 23.221 1.968 -10.687 1.00 96.75 396 LEU A N 1
ATOM 3143 C CA . LEU A 1 396 ? 24.636 2.302 -10.840 1.00 96.75 396 LEU A CA 1
ATOM 3144 C C . LEU A 1 396 ? 25.038 3.475 -9.937 1.00 96.75 396 LEU A C 1
ATOM 3146 O O . LEU A 1 396 ? 26.094 3.426 -9.308 1.00 96.75 396 LEU A O 1
ATOM 3150 N N . LEU A 1 397 ? 24.201 4.514 -9.836 1.00 97.00 397 LEU A N 1
ATOM 3151 C CA . LEU A 1 397 ? 24.435 5.617 -8.899 1.00 97.00 397 LEU A CA 1
ATOM 3152 C C . LEU A 1 397 ? 24.408 5.147 -7.441 1.00 97.00 397 LEU A C 1
ATOM 3154 O O . LEU A 1 397 ? 25.277 5.543 -6.675 1.00 97.00 397 LEU A O 1
ATOM 3158 N N . HIS A 1 398 ? 23.465 4.285 -7.056 1.00 96.81 398 HIS A N 1
ATOM 3159 C CA . HIS A 1 398 ? 23.424 3.714 -5.702 1.00 96.81 398 HIS A CA 1
ATOM 3160 C C . HIS A 1 398 ? 24.693 2.921 -5.372 1.00 96.81 398 HIS A C 1
ATOM 3162 O O . HIS A 1 398 ? 25.258 3.108 -4.301 1.00 96.81 398 HIS A O 1
ATOM 3168 N N . ASP A 1 399 ? 25.186 2.128 -6.326 1.00 94.12 399 ASP A N 1
ATOM 3169 C CA . ASP A 1 399 ? 26.356 1.268 -6.137 1.00 94.12 399 ASP A CA 1
ATOM 3170 C C . ASP A 1 399 ? 27.697 2.043 -6.162 1.00 94.12 399 ASP A C 1
ATOM 3172 O O . ASP A 1 399 ? 28.675 1.592 -5.566 1.00 94.12 399 ASP A O 1
ATOM 3176 N N . SER A 1 400 ? 27.785 3.182 -6.869 1.00 94.75 400 SER A N 1
ATOM 3177 C CA . SER A 1 400 ? 29.073 3.850 -7.166 1.00 94.75 400 SER A CA 1
ATOM 3178 C C . SER A 1 400 ? 29.164 5.346 -6.837 1.00 94.75 400 SER A C 1
ATOM 3180 O O . SER A 1 400 ? 30.272 5.872 -6.740 1.00 94.75 400 SER A O 1
ATOM 3182 N N . ASN A 1 401 ? 28.040 6.051 -6.678 1.00 96.38 401 ASN A N 1
ATOM 3183 C CA . ASN A 1 401 ? 27.997 7.497 -6.445 1.00 96.38 401 ASN A CA 1
ATOM 3184 C C . ASN A 1 401 ? 26.725 7.915 -5.683 1.00 96.38 401 ASN A C 1
ATOM 3186 O O . ASN A 1 401 ? 25.777 8.473 -6.255 1.00 96.38 401 ASN A O 1
ATOM 3190 N N . ILE A 1 402 ? 26.728 7.665 -4.373 1.00 96.56 402 ILE A N 1
ATOM 3191 C CA . ILE A 1 402 ? 25.603 7.977 -3.482 1.00 96.56 402 ILE A CA 1
ATOM 3192 C C . ILE A 1 402 ? 25.268 9.472 -3.496 1.00 96.56 402 ILE A C 1
ATOM 3194 O O . ILE A 1 402 ? 24.091 9.817 -3.551 1.00 96.56 402 ILE A O 1
ATOM 3198 N N . ASP A 1 403 ? 26.257 10.366 -3.539 1.00 96.56 403 ASP A N 1
ATOM 3199 C CA . ASP A 1 403 ? 26.006 11.814 -3.593 1.00 96.56 403 ASP A CA 1
ATOM 3200 C C . ASP A 1 403 ? 25.234 12.207 -4.861 1.00 96.56 403 ASP A C 1
ATOM 3202 O O . ASP A 1 403 ? 24.277 12.985 -4.815 1.00 96.56 403 ASP A O 1
ATOM 3206 N N . GLY A 1 404 ? 25.597 11.619 -6.005 1.00 97.19 404 GLY A N 1
ATOM 3207 C CA . GLY A 1 404 ? 24.866 11.783 -7.260 1.00 97.19 404 GLY A CA 1
ATOM 3208 C C . GLY A 1 404 ? 23.420 11.289 -7.167 1.00 97.19 404 GLY A C 1
ATOM 3209 O O . GLY A 1 404 ? 22.502 11.974 -7.630 1.00 97.19 404 GLY A O 1
ATOM 3210 N N . LEU A 1 405 ? 23.200 10.138 -6.523 1.00 98.06 405 LEU A N 1
ATOM 3211 C CA . LEU A 1 405 ? 21.858 9.613 -6.268 1.00 98.06 405 LEU A CA 1
ATOM 3212 C C . LEU A 1 405 ? 21.044 10.550 -5.365 1.00 98.06 405 LEU A C 1
ATOM 3214 O O . LEU A 1 405 ? 19.885 10.831 -5.669 1.00 98.06 405 LEU A O 1
ATOM 3218 N N . LEU A 1 406 ? 21.636 11.053 -4.280 1.00 98.12 406 LEU A N 1
ATOM 3219 C CA . LEU A 1 406 ? 20.966 11.926 -3.315 1.00 98.12 406 LEU A CA 1
ATOM 3220 C C . LEU A 1 406 ? 20.590 13.275 -3.931 1.00 98.12 406 LEU A C 1
ATOM 3222 O O . LEU A 1 406 ? 19.454 13.713 -3.764 1.00 98.12 406 LEU A O 1
ATOM 3226 N N . ASN A 1 407 ? 21.471 13.882 -4.729 1.00 97.88 407 ASN A N 1
ATOM 3227 C CA . ASN A 1 407 ? 21.157 15.104 -5.477 1.00 97.88 407 ASN A CA 1
ATOM 3228 C C . ASN A 1 407 ? 19.975 14.893 -6.441 1.00 97.88 407 ASN A C 1
ATOM 3230 O O . ASN A 1 407 ? 19.074 15.736 -6.561 1.00 97.88 407 ASN A O 1
ATOM 3234 N N . LYS A 1 408 ? 19.936 13.734 -7.113 1.00 97.94 408 LYS A N 1
ATOM 3235 C CA . LYS A 1 408 ? 18.820 13.352 -7.985 1.00 97.94 408 LYS A CA 1
ATOM 3236 C C . LYS A 1 408 ? 17.533 13.124 -7.188 1.00 97.94 408 LYS A C 1
ATOM 3238 O O . LYS A 1 408 ? 16.474 13.590 -7.611 1.00 97.94 408 LYS A O 1
ATOM 3243 N N . ALA A 1 409 ? 17.609 12.463 -6.034 1.00 98.12 409 ALA A N 1
ATOM 3244 C CA . ALA A 1 409 ? 16.468 12.215 -5.155 1.00 98.12 409 ALA A CA 1
ATOM 3245 C C . ALA A 1 409 ? 15.901 13.514 -4.562 1.00 98.12 409 ALA A C 1
ATOM 3247 O O . ALA A 1 409 ? 14.688 13.689 -4.558 1.0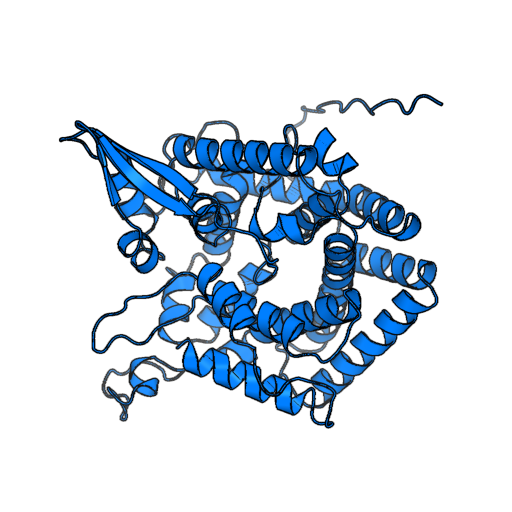0 98.12 409 ALA A O 1
ATOM 3248 N N . GLN A 1 410 ? 16.751 14.460 -4.154 1.00 97.75 410 GLN A N 1
ATOM 3249 C CA . GLN A 1 410 ? 16.342 15.798 -3.711 1.00 97.75 410 GLN A CA 1
ATOM 3250 C C . GLN A 1 410 ? 15.622 16.566 -4.825 1.00 97.75 410 GLN A C 1
ATOM 3252 O O . GLN A 1 410 ? 14.539 17.112 -4.613 1.00 97.75 410 GLN A O 1
ATOM 3257 N N . SER A 1 411 ? 16.177 16.545 -6.040 1.00 97.38 411 SER A N 1
ATOM 3258 C CA . SER A 1 411 ? 15.545 17.165 -7.211 1.00 97.38 411 SER A CA 1
ATOM 3259 C C . SER A 1 411 ? 14.191 16.526 -7.542 1.00 97.38 411 SER A C 1
ATOM 3261 O O . SER A 1 411 ? 13.242 17.223 -7.896 1.00 97.38 411 SER A O 1
ATOM 3263 N N . SER A 1 412 ? 14.098 15.202 -7.408 1.00 97.75 412 SER A N 1
ATOM 3264 C CA . SER A 1 412 ? 12.858 14.444 -7.606 1.00 97.75 412 SER A CA 1
ATOM 3265 C C . SER A 1 412 ? 11.833 14.792 -6.527 1.00 97.75 412 SER A C 1
ATOM 3267 O O . SER A 1 412 ? 10.679 15.069 -6.838 1.00 97.75 412 SER A O 1
ATOM 3269 N N . ALA A 1 413 ? 12.255 14.878 -5.263 1.00 97.38 413 ALA A N 1
ATOM 3270 C CA . ALA A 1 413 ? 11.400 15.271 -4.150 1.00 97.38 413 ALA A CA 1
ATOM 3271 C C . ALA A 1 413 ? 10.804 16.667 -4.345 1.00 97.38 413 ALA A C 1
ATOM 3273 O O . ALA A 1 413 ? 9.611 16.836 -4.128 1.00 97.38 413 ALA A O 1
ATOM 3274 N N . ALA A 1 414 ? 11.580 17.637 -4.836 1.00 95.88 414 ALA A N 1
ATOM 3275 C CA . ALA A 1 414 ? 11.073 18.980 -5.120 1.00 95.88 414 ALA A CA 1
ATOM 3276 C C . ALA A 1 414 ? 9.926 18.993 -6.154 1.00 95.88 414 ALA A C 1
ATOM 3278 O O . ALA A 1 414 ? 9.044 19.847 -6.083 1.00 95.88 414 ALA A O 1
ATOM 3279 N N . ARG A 1 415 ? 9.913 18.042 -7.102 1.00 94.81 415 ARG A N 1
ATOM 3280 C CA . ARG A 1 415 ? 8.851 17.899 -8.116 1.00 94.81 415 ARG A CA 1
ATOM 3281 C C . ARG A 1 415 ? 7.682 17.036 -7.646 1.00 94.81 415 ARG A C 1
ATOM 3283 O O . ARG A 1 415 ? 6.533 17.329 -7.963 1.00 94.81 415 ARG A O 1
ATOM 3290 N N . VAL A 1 416 ? 7.966 15.972 -6.898 1.00 94.75 416 VAL A N 1
ATOM 3291 C CA . VAL A 1 416 ? 6.971 14.998 -6.417 1.00 94.75 416 VAL A CA 1
ATOM 3292 C C . VAL A 1 416 ? 6.207 15.519 -5.200 1.00 94.75 416 VAL A C 1
ATOM 3294 O O . VAL A 1 416 ? 5.013 15.242 -5.060 1.00 94.75 416 VAL A O 1
ATOM 3297 N N . LEU A 1 417 ? 6.887 16.283 -4.344 1.00 95.00 417 LEU A N 1
ATOM 3298 C CA . LEU A 1 417 ? 6.399 16.856 -3.090 1.00 95.00 417 LEU A CA 1
ATOM 3299 C C . LEU A 1 417 ? 6.492 18.395 -3.128 1.00 95.00 417 LEU A C 1
ATOM 3301 O O . LEU A 1 417 ? 7.157 18.984 -2.273 1.00 95.00 417 LEU A O 1
ATOM 3305 N N . PRO A 1 418 ? 5.861 19.068 -4.109 1.00 91.69 418 PRO A N 1
ATOM 3306 C CA . PRO A 1 418 ? 5.979 20.513 -4.233 1.00 91.69 418 PRO A CA 1
ATOM 3307 C C . PRO A 1 418 ? 5.378 21.203 -3.007 1.00 91.69 418 PRO A C 1
ATOM 3309 O O . PRO A 1 418 ? 4.370 20.738 -2.452 1.00 91.69 418 PRO A O 1
ATOM 3312 N N . GLU A 1 419 ? 5.978 22.329 -2.609 1.00 88.69 419 GLU A N 1
ATOM 3313 C CA . GLU A 1 419 ? 5.378 23.196 -1.599 1.00 88.69 419 GLU A CA 1
ATOM 3314 C C . GLU A 1 419 ? 3.966 23.607 -2.056 1.00 88.69 419 GLU A C 1
ATOM 3316 O O . GLU A 1 419 ? 3.765 23.921 -3.234 1.00 88.69 419 GLU A O 1
ATOM 3321 N N . PRO A 1 420 ? 2.970 23.591 -1.156 1.00 84.75 420 PRO A N 1
ATOM 3322 C CA . PRO A 1 420 ? 1.627 24.041 -1.494 1.00 84.75 420 PRO A CA 1
ATOM 3323 C C . PRO A 1 420 ? 1.682 25.512 -1.922 1.00 84.75 420 PRO A C 1
ATOM 3325 O O . PRO A 1 420 ? 2.236 26.355 -1.215 1.00 84.75 420 PRO A O 1
ATOM 3328 N N . SER A 1 421 ? 1.117 25.831 -3.089 1.00 73.44 421 SER A N 1
ATOM 3329 C CA . SER A 1 421 ? 1.001 27.217 -3.543 1.00 73.44 421 SER A CA 1
ATOM 3330 C C . SER A 1 421 ? 0.165 28.008 -2.540 1.00 73.44 421 SER A C 1
ATOM 3332 O O . SER A 1 421 ? -0.920 27.554 -2.172 1.00 73.44 421 SER A O 1
ATOM 3334 N N . VAL A 1 422 ? 0.636 29.191 -2.129 1.00 49.28 422 VAL A N 1
ATOM 3335 C CA . VAL A 1 422 ? -0.143 30.135 -1.314 1.00 49.28 422 VAL A CA 1
ATOM 3336 C C . VAL A 1 422 ? -1.321 30.625 -2.155 1.00 49.28 422 VAL A C 1
ATOM 3338 O O . VAL A 1 422 ? -1.252 31.650 -2.827 1.00 49.28 422 VAL A O 1
ATOM 3341 N N . VAL A 1 423 ? -2.413 29.868 -2.166 1.00 41.50 423 VAL A N 1
ATOM 3342 C CA . VAL A 1 423 ? -3.708 30.408 -2.556 1.00 41.50 423 VAL A CA 1
ATOM 3343 C C . VAL A 1 423 ? -4.135 31.263 -1.377 1.00 41.50 423 VAL A C 1
ATOM 3345 O O . VAL A 1 423 ? -4.230 30.761 -0.260 1.00 41.50 423 VAL A O 1
ATOM 3348 N N . ALA A 1 424 ? -4.319 32.560 -1.613 1.00 36.25 424 ALA A N 1
ATOM 3349 C CA . ALA A 1 424 ? -4.818 33.503 -0.626 1.00 36.25 424 ALA A CA 1
ATOM 3350 C C . ALA A 1 424 ? -6.212 33.065 -0.144 1.00 36.25 424 ALA A C 1
ATOM 3352 O O . ALA A 1 424 ? -7.237 33.504 -0.660 1.00 36.25 424 ALA A O 1
ATOM 3353 N N . SER A 1 425 ? -6.262 32.180 0.848 1.00 33.31 425 SER A N 1
ATOM 3354 C CA . SER A 1 425 ? -7.416 32.038 1.719 1.00 33.31 425 SER A CA 1
ATOM 3355 C C . SER A 1 425 ? -7.424 33.276 2.603 1.00 33.31 425 SER A C 1
ATOM 3357 O O . SER A 1 425 ? -6.591 33.420 3.500 1.00 33.31 425 SER A O 1
ATOM 3359 N N . GLY A 1 426 ? -8.314 34.211 2.279 1.00 31.59 426 GLY A N 1
ATOM 3360 C CA . GLY A 1 426 ? -8.567 35.377 3.106 1.00 31.59 426 GLY A CA 1
ATOM 3361 C C . GLY A 1 426 ? -8.832 34.971 4.556 1.00 31.59 426 GLY A C 1
ATOM 3362 O O . GLY A 1 426 ? -9.606 34.056 4.819 1.00 31.59 426 GLY A O 1
ATOM 3363 N N . ASN A 1 427 ? -8.173 35.698 5.453 1.00 33.25 427 ASN A N 1
ATOM 3364 C CA . ASN A 1 427 ? -8.445 35.849 6.878 1.00 33.25 427 ASN A CA 1
ATOM 3365 C C . ASN A 1 427 ? -8.638 34.571 7.709 1.00 33.25 427 ASN A C 1
ATOM 3367 O O . ASN A 1 427 ? -9.758 34.145 7.976 1.00 33.25 427 ASN A O 1
ATOM 3371 N N . SER A 1 428 ? -7.538 34.120 8.308 1.00 28.41 428 SER A N 1
ATOM 3372 C CA . SER A 1 428 ? -7.496 33.931 9.763 1.00 28.41 428 SER A CA 1
ATOM 3373 C C . SER A 1 428 ? -6.049 34.064 10.235 1.00 28.41 428 SER A C 1
ATOM 3375 O O . SER A 1 428 ? -5.236 33.159 10.047 1.00 28.41 428 SER A O 1
ATOM 3377 N N . GLU A 1 429 ? -5.727 35.230 10.790 1.00 32.28 429 GLU A N 1
ATOM 3378 C CA . GLU A 1 429 ? -4.555 35.409 11.641 1.00 32.28 429 GLU A CA 1
ATOM 3379 C C . GLU A 1 429 ? -4.655 34.494 12.878 1.00 32.28 429 GLU A C 1
ATOM 3381 O O . GLU A 1 429 ? -5.748 34.143 13.317 1.00 32.28 429 GLU A O 1
ATOM 3386 N N . GLU A 1 430 ? -3.482 34.156 13.419 1.00 34.78 430 GLU A N 1
ATOM 3387 C CA . GLU A 1 430 ? -3.232 33.527 14.726 1.00 34.78 430 GLU A CA 1
ATOM 3388 C C . GLU A 1 430 ? -3.524 32.021 14.894 1.00 34.78 430 GLU A C 1
ATOM 3390 O O . GLU A 1 430 ? -4.527 31.604 15.459 1.00 34.78 430 GLU A O 1
ATOM 3395 N N . SER A 1 431 ? -2.517 31.193 14.585 1.00 29.02 431 SER A N 1
ATOM 3396 C CA . SER A 1 431 ? -1.903 30.336 15.617 1.00 29.02 431 SER A CA 1
ATOM 3397 C C . SER A 1 431 ? -0.507 29.878 15.172 1.00 29.02 431 SER A C 1
ATOM 3399 O O . SER A 1 431 ? -0.334 28.831 14.545 1.00 29.02 431 SER A O 1
ATOM 3401 N N . ALA A 1 432 ? 0.517 30.669 15.488 1.00 29.56 432 ALA A N 1
ATOM 3402 C CA . ALA A 1 432 ? 1.891 30.187 15.460 1.00 29.56 432 ALA A CA 1
ATOM 3403 C C . ALA A 1 432 ? 2.094 29.268 16.674 1.00 29.56 432 ALA A C 1
ATOM 3405 O O . ALA A 1 432 ? 2.326 29.738 17.785 1.00 29.56 432 ALA A O 1
ATOM 3406 N N . ALA A 1 433 ? 1.967 27.956 16.478 1.00 29.62 433 ALA A N 1
ATOM 3407 C CA . ALA A 1 433 ? 2.478 26.987 17.437 1.00 29.62 433 ALA A CA 1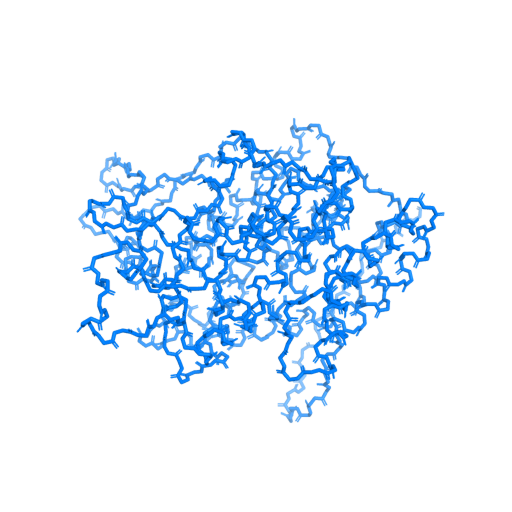
ATOM 3408 C C . ALA A 1 433 ? 3.995 26.885 17.234 1.00 29.62 433 ALA A C 1
ATOM 3410 O O . ALA A 1 433 ? 4.484 26.317 16.258 1.00 29.62 433 ALA A O 1
ATOM 3411 N N . THR A 1 434 ? 4.731 27.508 18.145 1.00 30.14 434 THR A N 1
ATOM 3412 C CA . THR A 1 434 ? 6.182 27.436 18.296 1.00 30.14 434 THR A CA 1
ATOM 3413 C C . THR A 1 434 ? 6.607 25.979 18.486 1.00 30.14 434 THR A C 1
ATOM 3415 O O . THR A 1 434 ? 6.200 25.339 19.453 1.00 30.14 434 THR A O 1
ATOM 3418 N N . PHE A 1 435 ? 7.444 25.453 17.589 1.00 35.84 435 PHE A N 1
ATOM 3419 C CA . PHE A 1 435 ? 8.163 24.203 17.826 1.00 35.84 435 PHE A CA 1
ATOM 3420 C C . PHE A 1 435 ? 9.554 24.536 18.368 1.00 35.84 435 PHE A C 1
ATOM 3422 O O . PHE A 1 435 ? 10.316 25.269 17.739 1.00 35.84 435 PHE A O 1
ATOM 3429 N N . SER A 1 436 ? 9.865 24.018 19.552 1.00 31.27 436 SER A N 1
ATOM 3430 C CA . SER A 1 436 ? 11.205 24.009 20.132 1.00 31.27 436 SER A CA 1
ATOM 3431 C C . SER A 1 436 ? 12.058 22.953 19.431 1.00 31.27 436 SER A C 1
ATOM 3433 O O . SER A 1 436 ? 11.724 21.768 19.468 1.00 31.27 436 SER A O 1
ATOM 3435 N N . GLU A 1 437 ? 13.160 23.376 18.812 1.00 29.84 437 GLU A N 1
ATOM 3436 C CA . GLU A 1 437 ? 14.228 22.482 18.356 1.00 29.84 437 GLU A CA 1
ATOM 3437 C C . GLU A 1 437 ? 14.734 21.613 19.524 1.00 29.84 437 GLU A C 1
ATOM 3439 O O . GLU A 1 437 ? 14.951 22.133 20.624 1.00 29.84 437 GLU A O 1
ATOM 3444 N N . PRO A 1 438 ? 14.970 20.304 19.331 1.00 31.25 438 PRO A N 1
ATOM 3445 C CA . PRO A 1 438 ? 15.761 19.545 20.280 1.00 31.25 438 PRO A CA 1
ATOM 3446 C C . PRO A 1 438 ? 17.220 19.989 20.143 1.00 31.25 438 PRO A C 1
ATOM 3448 O O . PRO A 1 438 ? 17.856 19.780 19.110 1.00 31.25 438 PRO A O 1
ATOM 3451 N N . ALA A 1 439 ? 17.740 20.624 21.194 1.00 28.84 439 ALA A N 1
ATOM 3452 C CA . ALA A 1 439 ? 19.143 20.988 21.297 1.00 28.84 439 ALA A CA 1
ATOM 3453 C C . ALA A 1 439 ? 20.026 19.744 21.121 1.00 28.84 439 ALA A C 1
ATOM 3455 O O . ALA A 1 439 ? 19.988 18.811 21.923 1.00 28.84 439 ALA A O 1
ATOM 3456 N N . VAL A 1 440 ? 20.839 19.753 20.068 1.00 32.62 440 VAL A N 1
ATOM 3457 C CA . VAL A 1 440 ? 21.978 18.851 19.920 1.00 32.62 440 VAL A CA 1
ATOM 3458 C C . VAL A 1 440 ? 23.059 19.373 20.864 1.00 32.62 440 VAL A C 1
ATOM 3460 O O . VAL A 1 440 ? 23.678 20.400 20.595 1.00 32.62 440 VAL A O 1
ATOM 3463 N N . SER A 1 441 ? 23.246 18.719 22.009 1.00 35.41 441 SER A N 1
ATOM 3464 C CA . SER A 1 441 ? 24.410 18.973 22.859 1.00 35.41 441 SER A CA 1
ATOM 3465 C C . SER A 1 441 ? 25.648 18.356 22.209 1.00 35.41 441 SER A C 1
ATOM 3467 O O . SER A 1 441 ? 25.651 17.155 21.925 1.00 35.41 441 SER A O 1
ATOM 3469 N N . ALA A 1 442 ? 26.648 19.205 21.971 1.00 34.16 442 ALA A N 1
ATOM 3470 C CA . ALA A 1 442 ? 28.011 18.849 21.585 1.00 34.16 442 ALA A CA 1
ATOM 3471 C C . ALA A 1 442 ? 28.735 18.015 22.651 1.00 34.16 442 ALA A C 1
ATOM 3473 O O . ALA A 1 442 ? 28.379 18.152 23.848 1.00 34.16 442 ALA A O 1
#

Organism: Bodo saltans (NCBI:txid75058)

Sequence (442 aa):
MLPGLCGEISPVANRLFLGTQPTMAVEQRLLRQMQVVYPWLASRKRVKEAGTEFMEIDLASIDAELLLRYNHVFFARRQIHDELIEKQLTLLESSKPPKAAEVAITQGLTDIHRAAAKRIYHEINELQALKPTCTVSGRRELEPSAAFQSYDILTMMRVAEENAAPELSHVESQCRAFLPADRVHDSAAALAREIFATEGEAKAQLDKKELKLWSRHNAPDYNKIGCVAKYRPLEVAAYYRFFGERIVSTNSGFRRSLWGNLFRKMATTPSYLTSISRYWALHSGLDAQGRSGAPSTIPSNIASAACEHDKMFRGLQFRNLFMYSSIEVARQTWRVDNFVPLMRLFPLMGQQASDEALAFLLVEDFWATLTNSESSIVINDAIIRASKQFVEDNALLHDSNIDGLLNKAQSSAARVLPEPSVVASGNSEESAATFSEPAVSA

Radius of gyration: 21.92 Å; chains: 1; bounding box: 56×58×55 Å

Secondary structure (DSSP, 8-state):
--TT--------EEEEEEEETTB-HHHHHHHHH-GGGHHHHHHSPEEEETTEEEEEEETTSTHHHHHHHH---HHHHHHHHHHHHHHHHHHHHHSPPP-PPPHHHHHHHHHHHHHHHHHHHHHHHHHHHHGGGTEETTEE-S-TTSPP-GGGHHHHHHHHHHHSSTTS--HHHHHHTT-BHHHHHHHHHHHHHHHT-STTSB-SS--HHHHHHHHHHS-----STTPPPB--HHHHHHHHHHHHHHHB----HHHHHHHHHHHHHHHT-HHHHHHH---HHHHTTTTTT-TT---SS--HHHHHHHHHHHHTTHHHHHHHHHHTT-HHHHHHHTTTSS----GGGGGGTTHHHHHHHHHHHHHHHHHHHHHTTSSS----HHHHHHHHHHHHHHHHHHHH-HHHHHHHHHHHHHHHSPPPP------------PPPP-----

Foldseek 3Di:
DAFQQFDDDDFDKDKQWQDFPPDRPNVVQCVLFLVLLVQLVVPFDKDDDDRTIITIDGLQFQRLLSCLQGGLEVVSLVVSQVCLLVVLVVCCVPDDHADAADPLLLVLLVVLLVVLVLLLVVQVVQLQVCLLVQVDPSGHHPCSPDGDDLSNNNNSLVVVLCVVCVVDPPLQNLLQQFAQPVLLQVLLLVVCCLLPVDPQQWDNFDDPVLVVRLVRHARFGDPDPPDGTTGGLSNSLSCQLNRQLRGGNDPDLLLSLLRSVLSSVQSLFLVNSFVSTARPCCVVVVCVPCPVVDDGTRDSVSSNSSSVSVLPPVSLVLVQLSCQQDPVSVVPESVPHNYRNRSRCSNCGHRNSSSNSLSNLLNLLVSVVQCVVDVGDDDDPVVSVSSVVSSVVLVCCVVPPVVVSSVSSSVSSCVSSPNDPPPPPPDDDDDDPDDDDDDDDD

=== Feature glossary ===
The record interleaves many kinds of information about one protein. Here is each kind framed as the question it answers.

Q: What are the backbone torsion angles?
A: φ (phi) and ψ (psi) are the two rotatable backbone dihedrals per residue: φ is the C(i-1)–N–Cα–C torsion, ψ is the N–Cα–C–N(i+1) torsion, both in degrees on (−180°, 180°]. α-helical residues cluster near (−60°, −45°); β-strand residues near (−120°, +130°). A Ramachandran plot is simply a scatter of (φ, ψ) for every residue.

Q: What is the amino-acid chain?
A: This is the polypeptide sequence — one letter per residue, N-terminus first. Length ranges from a few dozen residues for small domains to over a thousand for large multi-domain proteins.

Q: How mobile is each atom in the crystal?
A: For experimental (PDB) structures, the B-factor (temperature factor) quantifies the positional spread of each atom in the crystal — a combination of thermal vibration and static disorder — in units of Å². High B-factors mark flexible loops or poorly resolved regions; low B-factors mark the rigid, well-ordered core.

Q: Are the domains correctly placed relative to each other?
A: Predicted Aligned Error (PAE) is an AlphaFold confidence matrix: entry (i, j) is the expected error in the position of residue j, in ångströms, when the prediction is superimposed on the true structure at residue i. Low PAE within a block of residues means that block is internally rigid and well-predicted; high PAE between two blocks means their relative placement is uncertain even if each block individually is confident.

Q: How confident is the AlphaFold model at each residue?
A: pLDDT is the predicted lDDT-Cα score: AlphaFold's confidence that the local environment of each residue (all inter-atomic distances within 15 Å) is correctly placed. It is a per-residue number between 0 and 100, with higher meaning more reliable.

Q: What family and function is it annotated with?
A: Functional annotations link the protein to curated databases. InterPro entries identify conserved domains and families by matching the sequence against member-database signatures (Pfam, PROSITE, CDD, …). Gene Ontology (GO) terms describe molecular function, biological process, and cellular component in a controlled vocabulary. CATH places the structure in a hierarchical fold classification (Class/Architecture/Topology/Homologous-superfamily). The organism is the source species.

Q: How big and how compact is the whole molecule?
A: Three whole-structure scalars: the radius of gyration (RMS distance of Cα from centroid, in Å), the count of Cα–Cα contacts (pairs closer than 8 Å and separated by more than four residues in sequence — i.e. tertiary, not local, contacts), and the bounding-box dimensions. Together they distinguish compact globular folds from extended fibres or disordered chains.

Q: What known structures does this most resemble?
A: The Foldseek neighbor list gives the closest experimentally determined structures in the PDB, ranked by structural alignment. TM-score near 1 means near-identical fold; near 0.3 means only rough topology match. This is how one finds what a novel AlphaFold prediction most resembles in the solved-structure universe.

Q: Which residues are buried vs exposed?
A: SASA measures how much of the protein is reachable by solvent. It is computed by rolling a water-sized probe over the atomic surface and summing the exposed area (Å²). Per-residue SASA distinguishes core (buried, low SASA) from surface (exposed, high SASA) residues; total SASA is a whole-molecule size measure.

Q: Which residues are in helices, strands, or loops?
A: Eight-state secondary structure (DSSP): H is the canonical α-helix, G the tighter 3₁₀-helix, I the wider π-helix; E/B are β-structure, T and S are turns and bends, and '-' is everything else. DSSP derives these from the pattern of main-chain N–H···O=C hydrogen bonds, not from the sequence.

Q: Where is each backbone atom in 3D?
A: Structure coordinates are given as an mmCIF _atom_site loop: one row per atom with element, residue name, chain id, sequence number, and x/y/z position in Å. Only the four main-chain atoms per residue are included here; side chains are omitted to keep the record compact.

Q: What if only a Cα trace is available?
A: Three-state secondary structure (P-SEA) collapses the eight DSSP classes into helix (a), strand (b), and coil (c). P-SEA assigns these from Cα geometry alone — distances and angles — without requiring backbone oxygens, so it works on any Cα trace.

Q: What do the rendered images show?
A: The six renders are orthographic views along the three Cartesian axes in both directions. Representation (cartoon, sticks, or surface) and color scheme (sequence-rainbow or by-chain) vary across proteins so the training set covers all the common visualization conventions.

Q: What does the local fold look like, residue by residue?
A: Foldseek's 3Di representation compresses backbone geometry into a per-residue letter drawn from a learned twenty-state alphabet. It captures the tertiary interaction pattern around each residue — which residues are packed against it in space, regardless of where they are in sequence.

Q: What do the diagnostic plots show?
A: The contact map is a binary N×N matrix image: pixel (i, j) is dark where Cα_i and Cα_j are within 8 Å and |i−j|>4. Because the |i−j|>4 filter removes local helical contacts, off-diagonal stripes parallel to the main diagonal indicate parallel β-sheets; stripes perpendicular to it indicate antiparallel β-sheets. The Ramachandran plot scatters every residue's (φ, ψ) pair against the sterically allowed regions. The PAE heatmap renders the predicted-aligned-error matrix.